Protein AF-0000000072240551 (afdb_homodimer)

Secondary structure (DSSP, 8-state):
----GGGSHHHHHHHHHHHHHHHHHHTTT-HHHHHHHHHHHHHHHHHHHHHHHHTT---HHHHHHHHHHHHHHHHHHHHHHHHH-GGGHHHHHHHHHHHHHHHHHHHHHHHHHT---TT---S-HHHHHHTSHHHHHHHHHHHHHHHHHHHHHHHS-TTSHHHHHHHHHHHHHHHHHHHHHHHHHHHHHHHHHHHHHHHHH-/----GGGSHHHHHHHHHHHHHHHHHHTTT-HHHHHHHHHHHHHHHHHHHHHHHHTT---HHHHHHHHHHHHHHHHHHHHHHHHH-GGGHHHHHHHHHHHHHHHHHHHHHHHHHT---TT---S-HHHHHHTSHHHHHHHHHHHHHHHHHHHHHHHS-TTSHHHHHHHHHHHHHHHHHHHHHHHHHHHHHHHHHHHHHHHHH-

Organism: Galdieria sulphuraria (NCBI:txid130081)

Solvent-accessible surface area (backbone atoms only — not comparable to full-atom values): 20825 Å² total; per-residue (Å²): 128,85,70,60,73,73,69,33,66,33,43,49,40,48,52,50,24,51,53,31,38,52,55,13,62,74,39,56,84,44,55,70,60,21,48,53,30,36,52,52,20,54,51,35,54,59,48,20,54,50,42,13,61,73,68,69,59,70,49,70,64,57,50,51,54,50,53,50,54,52,49,40,53,51,39,46,51,38,38,51,43,26,47,75,38,63,93,47,31,67,58,33,45,49,50,43,39,46,54,51,48,23,54,53,43,33,52,51,22,15,59,60,64,69,38,76,64,67,66,68,51,54,99,42,68,67,52,43,56,44,65,34,62,72,51,37,52,49,46,54,50,33,34,51,46,25,55,50,30,55,55,48,58,72,74,45,55,86,82,39,70,66,40,52,53,43,48,50,55,26,62,66,17,40,60,49,33,54,49,50,53,52,51,37,51,49,42,40,53,52,22,51,51,46,42,48,52,46,55,69,70,97,127,86,69,60,74,72,69,33,67,32,44,49,40,47,52,51,23,52,53,31,37,51,56,14,64,75,38,56,85,43,57,70,61,20,50,54,31,36,51,50,21,55,53,35,54,58,47,22,54,49,42,14,60,73,70,69,61,71,47,71,65,58,49,50,53,49,52,51,53,52,50,40,52,50,38,46,52,37,39,51,42,26,46,74,38,64,92,46,32,69,59,34,46,49,50,42,39,45,55,50,48,24,55,52,42,33,52,50,21,14,60,60,64,70,38,75,65,66,67,68,52,56,97,44,69,65,53,43,57,43,64,35,62,72,51,37,53,49,47,53,50,32,31,50,45,26,55,50,29,56,53,49,55,70,75,45,54,85,84,39,70,65,39,53,52,43,49,50,54,24,62,65,17,41,61,48,33,55,49,50,53,51,48,37,51,49,42,38,53,54,23,50,52,47,41,50,53,46,56,69,71,98

Radius of gyration: 21.46 Å; Cα contacts (8 Å, |Δi|>4): 420; chains: 2; bounding box: 54×59×47 Å

Foldseek 3Di:
DPPPLCPQPLNVLVVQLLVLLVVLLVPVVPLVSNLVSNLVSVVSLVVSVVSCVVVVSDDLVSVVVSLVSLLVSLLSLLVVLCVLDVVCVVVSVLVNCLSVVLVVLLCVLCVLLVNNDSPPPDPDPVSNVCPPVVNVVVLSSLLVLLSSLSSNLSVDDPPDPVNVVSVVSNVVSVVSNVVVSVVSVVSNVRSVVSNVVSVVVD/DPPPLCPQPLNVLVVQLLVLLVVLLVPVVPLVSNLVSNLVSVVSLVVSVVSCVVVVSDDLVSVVVSLVSLLVSLLSLLVVLCVLDVVCVVVSVLVNCLSVVLVVLLCVLCVLLVNNPSQPVDPDPVSVVCPPVVNVVVLSSLLVLLSSLSSNLSVDDPPDPVNVVSVVSNVVSVVSNVVVSVVSVVSNVRSVVSNVVSVVVD

Sequence (404 aa):
MRRNTFLYIPNIIGYLRILLAIGAFWQWEQSNRFFLLYLTSFLLDAADGYAARYFHQSSELGALLDMLTDRCATAALLTLLSHLYKQYVLIFLFCIVLDGFSHWLQMIAGLASGTTSHKQAGRFTLLKIYYWRPVLTLACLLNELCFLCLYLLHFLSSSSDWSKLVHIVFYVSLPICILKQFISLLQVWSSYIIIFDTFTSTMRRNTFLYIPNIIGYLRILLAIGAFWQWEQSNRFFLLYLTSFLLDAADGYAARYFHQSSELGALLDMLTDRCATAALLTLLSHLYKQYVLIFLFCIVLDGFSHWLQMIAGLASGTTSHKQAGRFTLLKIYYWRPVLTLACLLNELCFLCLYLLHFLSSSSDWSKLVHIVFYVSLPICILKQFISLLQVWSSYIIIFDTFTST

InterPro domains:
  IPR000462 CDP-alcohol phosphatidyltransferase [PF01066] (8-142)
  IPR014387 CDP-diacylglycerol-inositol 3-phosphatidyltransferase, eukaryote [PIRSF000848] (3-190)
  IPR043130 CDP-alcohol phosphatidyltransferase, transmembrane domain [G3DSA:1.20.120.1760] (4-196)
  IPR048254 CDP-alcohol phosphatidyltransferase, conserved site [PS00379] (48-70)

Structure (mmCIF, N/CA/C/O backbone):
data_AF-0000000072240551-model_v1
#
loop_
_entity.id
_entity.type
_entity.pdbx_description
1 polymer 'CDP-diacylglycerol--inositol 3-phosphatidyltransferase'
#
loop_
_atom_site.group_PDB
_atom_site.id
_atom_site.type_symbol
_atom_site.label_atom_id
_atom_site.label_alt_id
_atom_site.label_comp_id
_atom_site.label_asym_id
_atom_site.label_entity_id
_atom_site.label_seq_id
_atom_site.pdbx_PDB_ins_code
_atom_site.Cartn_x
_atom_site.Cartn_y
_atom_site.Cartn_z
_atom_site.occupancy
_atom_site.B_iso_or_equiv
_atom_site.auth_seq_id
_atom_site.auth_comp_id
_atom_site.auth_asym_id
_atom_site.auth_atom_id
_atom_site.pdbx_PDB_model_num
ATOM 1 N N . MET A 1 1 ? 23.438 29.516 -8.297 1 32.66 1 MET A N 1
ATOM 2 C CA . MET A 1 1 ? 22.297 28.938 -9 1 32.66 1 MET A CA 1
ATOM 3 C C . MET A 1 1 ? 21.688 27.797 -8.195 1 32.66 1 MET A C 1
ATOM 5 O O . MET A 1 1 ? 22.391 26.844 -7.844 1 32.66 1 MET A O 1
ATOM 9 N N . ARG A 1 2 ? 20.828 28.031 -7.145 1 45.06 2 ARG A N 1
ATOM 10 C CA . ARG A 1 2 ? 20.266 27.125 -6.156 1 45.06 2 ARG A CA 1
ATOM 11 C C . ARG A 1 2 ? 19.891 25.797 -6.793 1 45.06 2 ARG A C 1
ATOM 13 O O . ARG A 1 2 ? 19.125 25.75 -7.758 1 45.06 2 ARG A O 1
ATOM 20 N N . ARG A 1 3 ? 20.688 24.875 -6.98 1 53.38 3 ARG A N 1
ATOM 21 C CA . ARG A 1 3 ? 20.5 23.609 -7.672 1 53.38 3 ARG A CA 1
ATOM 22 C C . ARG A 1 3 ? 19.125 23.016 -7.359 1 53.38 3 ARG A C 1
ATOM 24 O O . ARG A 1 3 ? 18.656 23.094 -6.223 1 53.38 3 ARG A O 1
ATOM 31 N N . ASN A 1 4 ? 18.266 22.766 -8.508 1 66.88 4 ASN A N 1
ATOM 32 C CA . ASN A 1 4 ? 16.922 22.203 -8.453 1 66.88 4 ASN A CA 1
ATOM 33 C C . ASN A 1 4 ? 16.875 20.969 -7.551 1 66.88 4 ASN A C 1
ATOM 35 O O . ASN A 1 4 ? 17.641 20.016 -7.75 1 66.88 4 ASN A O 1
ATOM 39 N N . THR A 1 5 ? 16.484 21.188 -6.309 1 74.31 5 THR A N 1
ATOM 40 C CA . THR A 1 5 ? 16.359 20.125 -5.301 1 74.31 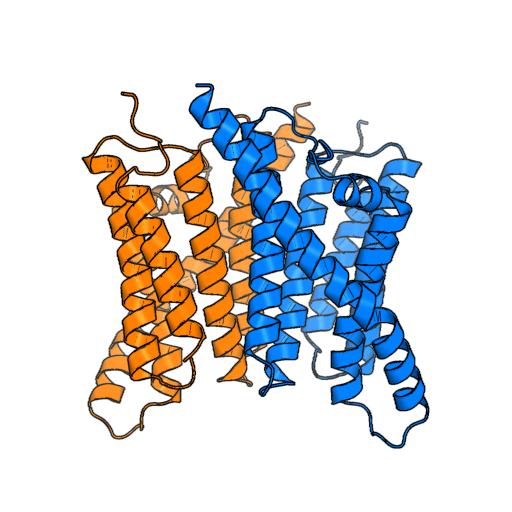5 THR A CA 1
ATOM 41 C C . THR A 1 5 ? 16.062 18.781 -5.957 1 74.31 5 THR A C 1
ATOM 43 O O . THR A 1 5 ? 16.438 17.734 -5.426 1 74.31 5 THR A O 1
ATOM 46 N N . PHE A 1 6 ? 15.656 18.828 -7.211 1 75.75 6 PHE A N 1
ATOM 47 C CA . PHE A 1 6 ? 15.305 17.594 -7.898 1 75.75 6 PHE A CA 1
ATOM 48 C C . PHE A 1 6 ? 16.547 16.906 -8.469 1 75.75 6 PHE A C 1
ATOM 50 O O . PHE A 1 6 ? 16.516 15.719 -8.789 1 75.75 6 PHE A O 1
ATOM 57 N N . LEU A 1 7 ? 17.562 17.672 -8.492 1 79.69 7 LEU A N 1
ATOM 58 C CA . LEU A 1 7 ? 18.781 17.094 -9.055 1 79.69 7 LEU A CA 1
ATOM 59 C C . LEU A 1 7 ? 19.812 16.828 -7.969 1 79.69 7 LEU A C 1
ATOM 61 O O . LEU A 1 7 ? 20.984 16.578 -8.266 1 79.69 7 LEU A O 1
ATOM 65 N N . TYR A 1 8 ? 19.281 16.891 -6.77 1 85.06 8 TYR A N 1
ATOM 66 C CA . TYR A 1 8 ? 20.156 16.484 -5.676 1 85.06 8 TYR A CA 1
ATOM 67 C C . TYR A 1 8 ? 20.562 15.023 -5.816 1 85.06 8 TYR A C 1
ATOM 69 O O . TYR A 1 8 ? 19.828 14.211 -6.383 1 85.06 8 TYR A O 1
ATOM 77 N N . ILE A 1 9 ? 21.734 14.742 -5.348 1 88.75 9 ILE A N 1
ATOM 78 C CA . ILE A 1 9 ? 22.328 13.414 -5.488 1 88.75 9 ILE A CA 1
ATOM 79 C C . ILE A 1 9 ? 21.375 12.359 -4.914 1 88.75 9 ILE A C 1
ATOM 81 O O . ILE A 1 9 ? 21.078 11.359 -5.57 1 88.75 9 ILE A O 1
ATOM 85 N N . PRO A 1 10 ? 20.891 12.547 -3.738 1 89.69 10 PRO A N 1
ATOM 86 C CA . PRO A 1 10 ? 19.969 11.539 -3.209 1 89.69 10 PRO A CA 1
ATOM 87 C C . PRO A 1 10 ? 18.75 11.32 -4.102 1 89.69 10 PRO A C 1
ATOM 89 O O . PRO A 1 10 ? 18.266 10.195 -4.227 1 89.69 10 PRO A O 1
ATOM 92 N N . ASN A 1 11 ? 18.297 12.328 -4.758 1 87.88 11 ASN A N 1
ATOM 93 C CA . ASN A 1 11 ? 17.141 12.203 -5.645 1 87.88 11 ASN A CA 1
ATOM 94 C C . ASN A 1 11 ? 17.5 11.422 -6.91 1 87.88 11 ASN A C 1
ATOM 96 O O . ASN A 1 11 ? 16.688 10.625 -7.395 1 87.88 11 ASN A O 1
ATOM 100 N N . ILE A 1 12 ? 18.609 11.703 -7.406 1 90.31 12 ILE A N 1
ATOM 101 C CA . ILE A 1 12 ? 19.062 10.969 -8.586 1 90.31 12 ILE A CA 1
ATOM 102 C C . ILE A 1 12 ? 19.172 9.477 -8.258 1 90.31 12 ILE A C 1
ATOM 104 O O . ILE A 1 12 ? 18.734 8.633 -9.039 1 90.31 12 ILE A O 1
ATOM 108 N N . ILE A 1 13 ? 19.688 9.188 -7.121 1 92.88 13 ILE A N 1
ATOM 109 C CA . ILE A 1 13 ? 19.766 7.805 -6.672 1 92.88 13 ILE A CA 1
ATOM 110 C C . ILE A 1 13 ? 18.375 7.219 -6.527 1 92.88 13 ILE A C 1
ATOM 112 O O . ILE A 1 13 ? 18.125 6.07 -6.906 1 92.88 13 ILE A O 1
ATOM 116 N N . GLY A 1 14 ? 17.484 8.039 -6.078 1 91.69 14 GLY A N 1
ATOM 117 C CA . GLY A 1 14 ? 16.109 7.617 -5.949 1 91.69 14 GLY A CA 1
ATOM 118 C C . GLY A 1 14 ? 15.453 7.277 -7.277 1 91.69 14 GLY A C 1
ATOM 119 O O . GLY A 1 14 ? 14.75 6.273 -7.391 1 91.69 14 GLY A O 1
ATOM 120 N N . TYR A 1 15 ? 15.75 8.102 -8.289 1 91.75 15 TYR A N 1
ATOM 121 C CA . TYR A 1 15 ? 15.219 7.84 -9.617 1 91.75 15 TYR A CA 1
ATOM 122 C C . TYR A 1 15 ? 15.75 6.523 -10.172 1 91.75 15 TYR A C 1
ATOM 124 O O . TYR A 1 15 ? 15.008 5.738 -10.758 1 91.75 15 TYR A O 1
ATOM 132 N N . LEU A 1 16 ? 16.953 6.336 -9.977 1 94.25 16 LEU A N 1
ATOM 133 C CA . LEU A 1 16 ? 17.578 5.109 -10.445 1 94.25 16 LEU A CA 1
ATOM 134 C C . LEU A 1 16 ? 17 3.891 -9.742 1 94.25 16 LEU A C 1
ATOM 136 O O . LEU A 1 16 ? 16.734 2.865 -10.375 1 94.25 16 LEU A O 1
ATOM 140 N N . ARG A 1 17 ? 16.75 4.066 -8.477 1 95.44 17 ARG A N 1
ATOM 141 C CA . ARG A 1 17 ? 16.172 2.982 -7.691 1 95.44 17 ARG A CA 1
ATOM 142 C C . ARG A 1 17 ? 14.797 2.59 -8.234 1 95.44 17 ARG A C 1
ATOM 144 O O . ARG A 1 17 ? 14.492 1.401 -8.359 1 95.44 17 ARG A O 1
ATOM 151 N N . ILE A 1 18 ? 14.055 3.521 -8.594 1 94.25 18 ILE A N 1
ATOM 152 C CA . ILE A 1 18 ? 12.711 3.275 -9.109 1 94.25 18 ILE A CA 1
ATOM 153 C C . ILE A 1 18 ? 12.797 2.572 -10.461 1 94.25 18 ILE A C 1
ATOM 155 O O . ILE A 1 18 ? 12.078 1.6 -10.711 1 94.25 18 ILE A O 1
ATOM 159 N N . LEU A 1 19 ? 13.672 2.992 -11.328 1 95.94 19 LEU A N 1
ATOM 160 C CA . LEU A 1 19 ? 13.852 2.393 -12.648 1 95.94 19 LEU A CA 1
ATOM 161 C C . LEU A 1 19 ? 14.297 0.939 -12.523 1 95.94 19 LEU A C 1
ATOM 163 O O . LEU A 1 19 ? 13.797 0.07 -13.242 1 95.94 19 LEU A O 1
ATOM 167 N N . LEU A 1 20 ? 15.203 0.706 -11.648 1 97.19 20 LEU A N 1
ATOM 168 C CA . LEU A 1 20 ? 15.695 -0.65 -11.43 1 97.19 20 LEU A CA 1
ATOM 169 C C . LEU A 1 20 ? 14.586 -1.55 -10.891 1 97.19 20 LEU A C 1
ATOM 171 O O . LEU A 1 20 ? 14.461 -2.703 -11.312 1 97.19 20 LEU A O 1
ATOM 175 N N . ALA A 1 21 ? 13.812 -1.022 -9.977 1 96.5 21 ALA A N 1
ATOM 176 C CA . ALA A 1 21 ? 12.703 -1.797 -9.422 1 96.5 21 ALA A CA 1
ATOM 177 C C . ALA A 1 21 ? 11.688 -2.148 -10.5 1 96.5 21 ALA A C 1
ATOM 179 O O . ALA A 1 21 ? 11.234 -3.293 -10.586 1 96.5 21 ALA A O 1
ATOM 180 N N . ILE A 1 22 ? 11.336 -1.185 -11.359 1 95.88 22 ILE A N 1
ATOM 181 C CA . ILE A 1 22 ? 10.406 -1.421 -12.453 1 95.88 22 ILE A CA 1
ATOM 182 C C . ILE A 1 22 ? 10.961 -2.488 -13.391 1 95.88 22 ILE A C 1
ATOM 184 O O . ILE A 1 22 ? 10.25 -3.412 -13.789 1 95.88 22 ILE A O 1
ATOM 188 N N . GLY A 1 23 ? 12.195 -2.354 -13.75 1 96.62 23 GLY A N 1
ATOM 189 C CA . GLY A 1 23 ? 12.852 -3.357 -14.578 1 96.62 23 GLY A CA 1
ATOM 190 C C . GLY A 1 23 ? 12.836 -4.742 -13.953 1 96.62 23 GLY A C 1
ATOM 191 O O . GLY A 1 23 ? 12.656 -5.742 -14.656 1 96.62 23 GLY A O 1
ATOM 192 N N . ALA A 1 24 ? 13.039 -4.766 -12.648 1 97.31 24 ALA A N 1
ATOM 193 C CA . ALA A 1 24 ? 13.023 -6.043 -11.945 1 97.31 24 ALA A CA 1
ATOM 194 C C . ALA A 1 24 ? 11.656 -6.711 -12.039 1 97.31 24 ALA A C 1
ATOM 196 O O . ALA A 1 24 ? 11.547 -7.863 -12.461 1 97.31 24 ALA A O 1
ATOM 197 N N . PHE A 1 25 ? 10.648 -6.023 -11.742 1 96.06 25 PHE A N 1
ATOM 198 C CA . PHE A 1 25 ? 9.312 -6.605 -11.695 1 96.06 25 PHE A CA 1
ATOM 199 C C . PHE A 1 25 ? 8.812 -6.93 -13.102 1 96.06 25 PHE A C 1
ATOM 201 O O . PHE A 1 25 ? 8.031 -7.867 -13.281 1 96.06 25 PHE A O 1
ATOM 208 N N . TRP A 1 26 ? 9.273 -6.16 -14.086 1 94.5 26 TRP A N 1
ATOM 209 C CA . TRP A 1 26 ? 8.914 -6.445 -15.477 1 94.5 26 TRP A CA 1
ATOM 210 C C . TRP A 1 26 ? 9.398 -7.828 -15.891 1 94.5 26 TRP A C 1
ATOM 212 O O . TRP A 1 26 ? 8.758 -8.5 -16.703 1 94.5 26 TRP A O 1
ATOM 222 N N . GLN A 1 27 ? 10.492 -8.266 -15.336 1 95.19 27 GLN A N 1
ATOM 223 C CA . GLN A 1 27 ? 11.047 -9.578 -15.656 1 95.19 27 GLN A CA 1
ATOM 224 C C . GLN A 1 27 ? 11.086 -10.477 -14.43 1 95.19 27 GLN A C 1
ATOM 226 O O . GLN A 1 27 ? 12.102 -11.109 -14.141 1 95.19 27 GLN A O 1
ATOM 231 N N . TRP A 1 28 ? 9.969 -10.5 -13.766 1 93.75 28 TRP A N 1
ATOM 232 C CA . TRP A 1 28 ? 9.93 -11.195 -12.484 1 93.75 28 TRP A CA 1
ATOM 233 C C . TRP A 1 28 ? 10.117 -12.695 -12.672 1 93.75 28 TRP A C 1
ATOM 235 O O . TRP A 1 28 ? 10.508 -13.398 -11.734 1 93.75 28 TRP A O 1
ATOM 245 N N . GLU A 1 29 ? 9.93 -13.234 -13.875 1 93.44 29 GLU A N 1
ATOM 246 C CA . GLU A 1 29 ? 10.047 -14.664 -14.117 1 93.44 29 GLU A CA 1
ATOM 247 C C . GLU A 1 29 ? 11.508 -15.078 -14.273 1 93.44 29 GLU A C 1
ATOM 249 O O . GLU A 1 29 ? 11.844 -16.266 -14.172 1 93.44 29 GLU A O 1
ATOM 254 N N . GLN A 1 30 ? 12.352 -14.117 -14.648 1 95.94 30 GLN A N 1
ATOM 255 C CA . GLN A 1 30 ? 13.789 -14.367 -14.695 1 95.94 30 GLN A CA 1
ATOM 256 C C . GLN A 1 30 ? 14.43 -14.141 -13.328 1 95.94 30 GLN A C 1
ATOM 258 O O . GLN A 1 30 ? 14.852 -13.023 -13.008 1 95.94 30 GLN A O 1
ATOM 263 N N . SER A 1 31 ? 14.555 -15.219 -12.609 1 94.69 31 SER A N 1
ATOM 264 C CA . SER A 1 31 ? 14.852 -15.156 -11.18 1 94.69 31 SER A CA 1
ATOM 265 C C . SER A 1 31 ? 16.188 -14.453 -10.93 1 94.69 31 SER A C 1
ATOM 267 O O . SER A 1 31 ? 16.266 -13.578 -10.062 1 94.69 31 SER A O 1
ATOM 269 N N . ASN A 1 32 ? 17.297 -14.773 -11.695 1 94.38 32 ASN A N 1
ATOM 270 C CA . ASN A 1 32 ? 18.625 -14.188 -11.461 1 94.38 32 ASN A CA 1
ATOM 271 C C . ASN A 1 32 ? 18.625 -12.688 -11.766 1 94.38 32 ASN A C 1
ATOM 273 O O . ASN A 1 32 ? 19.141 -11.898 -10.977 1 94.38 32 ASN A O 1
ATOM 277 N N . ARG A 1 33 ? 18.016 -12.383 -12.859 1 96.62 33 ARG A N 1
ATOM 278 C CA . ARG A 1 33 ? 17.969 -10.977 -13.234 1 96.62 33 ARG A CA 1
ATOM 279 C C . ARG A 1 33 ? 17.109 -10.18 -12.25 1 96.62 33 ARG A C 1
ATOM 281 O O . ARG A 1 33 ? 17.469 -9.062 -11.875 1 96.62 33 ARG A O 1
ATOM 288 N N . PHE A 1 34 ? 15.961 -10.742 -11.891 1 97.75 34 PHE A N 1
ATOM 289 C CA . PHE A 1 34 ? 15.094 -10.094 -10.914 1 97.75 34 PHE A CA 1
ATOM 290 C C . PHE A 1 34 ? 15.844 -9.852 -9.602 1 97.75 34 PHE A C 1
ATOM 292 O O . PHE A 1 34 ? 15.805 -8.75 -9.055 1 97.75 34 PHE A O 1
ATOM 299 N N . PHE A 1 35 ? 16.516 -10.914 -9.18 1 97 35 PHE A N 1
ATOM 300 C CA . PHE A 1 35 ? 17.25 -10.844 -7.918 1 97 35 PHE A CA 1
ATOM 301 C C . PHE A 1 35 ? 18.281 -9.719 -7.953 1 97 35 PHE A C 1
ATOM 303 O O . PHE A 1 35 ? 18.344 -8.898 -7.039 1 97 35 PHE A O 1
ATOM 310 N N . LEU A 1 36 ? 19.047 -9.648 -8.938 1 96.88 36 LEU A N 1
ATOM 311 C CA . LEU A 1 36 ? 20.125 -8.672 -9.055 1 96.88 36 LEU A CA 1
ATOM 312 C C . LEU A 1 36 ? 19.578 -7.254 -9.148 1 96.88 36 LEU A C 1
ATOM 314 O O . LEU A 1 36 ? 20.047 -6.352 -8.461 1 96.88 36 LEU A O 1
ATOM 318 N N . LEU A 1 37 ? 18.594 -7.086 -9.977 1 97.94 37 LEU A N 1
ATOM 319 C CA . LEU A 1 37 ? 18.016 -5.762 -10.172 1 97.94 37 LEU A CA 1
ATOM 320 C C . LEU A 1 37 ? 17.312 -5.277 -8.898 1 97.94 37 LEU A C 1
ATOM 322 O O . LEU A 1 37 ? 17.5 -4.133 -8.484 1 97.94 37 LEU A O 1
ATOM 326 N N . TYR A 1 38 ? 16.562 -6.113 -8.297 1 98.06 38 TYR A N 1
ATOM 327 C CA . TYR A 1 38 ? 15.805 -5.727 -7.109 1 98.06 38 TYR A CA 1
ATOM 328 C C . TYR A 1 38 ? 16.734 -5.461 -5.934 1 98.06 38 TYR A C 1
ATOM 330 O O . TYR A 1 38 ? 16.562 -4.484 -5.203 1 98.06 38 TYR A O 1
ATOM 338 N N . LEU A 1 39 ? 17.703 -6.363 -5.73 1 96.69 39 LEU A N 1
ATOM 339 C CA . LEU A 1 39 ? 18.656 -6.172 -4.641 1 96.69 39 LEU A CA 1
ATOM 340 C C . LEU A 1 39 ? 19.422 -4.863 -4.805 1 96.69 39 LEU A C 1
ATOM 342 O O . LEU A 1 39 ? 19.609 -4.125 -3.836 1 96.69 39 LEU A O 1
ATOM 346 N N . THR A 1 40 ? 19.875 -4.629 -6.039 1 97.19 40 THR A N 1
ATOM 347 C CA . THR A 1 40 ? 20.578 -3.379 -6.301 1 97.19 40 THR A CA 1
ATOM 348 C C . THR A 1 40 ? 19.672 -2.18 -6.008 1 97.19 40 THR A C 1
ATOM 350 O O . THR A 1 40 ? 20.109 -1.207 -5.391 1 97.19 40 THR A O 1
ATOM 353 N N . SER A 1 41 ? 18.469 -2.264 -6.469 1 97.06 41 SER A N 1
ATOM 354 C CA . SER A 1 41 ? 17.516 -1.201 -6.195 1 97.06 41 SER A CA 1
ATOM 355 C C . SER A 1 41 ? 17.344 -0.98 -4.695 1 97.06 41 SER A C 1
ATOM 357 O O . SER A 1 41 ? 17.328 0.161 -4.23 1 97.06 41 SER A O 1
ATOM 359 N N . PHE A 1 42 ? 17.281 -2.031 -3.98 1 95.31 42 PHE A N 1
ATOM 360 C CA . PHE A 1 42 ? 17.062 -1.951 -2.541 1 95.31 42 PHE A CA 1
ATOM 361 C C . PHE A 1 42 ? 18.281 -1.362 -1.844 1 95.31 42 PHE A C 1
ATOM 363 O O . PHE A 1 42 ? 18.141 -0.573 -0.907 1 95.31 42 PHE A O 1
ATOM 370 N N . LEU A 1 43 ? 19.453 -1.732 -2.264 1 94.31 43 LEU A N 1
ATOM 371 C CA . LEU A 1 43 ? 20.688 -1.234 -1.666 1 94.31 43 LEU A CA 1
ATOM 372 C C . LEU A 1 43 ? 20.875 0.25 -1.963 1 94.31 43 LEU A C 1
ATOM 374 O O . LEU A 1 43 ? 21.453 0.979 -1.158 1 94.31 43 LEU A O 1
ATOM 378 N N . LEU A 1 44 ? 20.375 0.635 -3.061 1 94.12 44 LEU A N 1
ATOM 379 C CA . LEU A 1 44 ? 20.469 2.047 -3.422 1 94.12 44 LEU A CA 1
ATOM 380 C C . LEU A 1 44 ? 19.625 2.9 -2.477 1 94.12 44 LEU A C 1
ATOM 382 O O . LEU A 1 44 ? 19.859 4.105 -2.348 1 94.12 44 LEU A O 1
ATOM 386 N N . ASP A 1 45 ? 18.609 2.305 -1.912 1 92.19 45 ASP A N 1
ATOM 387 C CA . ASP A 1 45 ? 17.828 2.998 -0.898 1 92.19 45 ASP A CA 1
ATOM 388 C C . ASP A 1 45 ? 18.703 3.434 0.275 1 92.19 45 ASP A C 1
ATOM 390 O O . ASP A 1 45 ? 18.609 4.574 0.736 1 92.19 45 ASP A O 1
ATOM 394 N N . ALA A 1 46 ? 19.531 2.551 0.771 1 89.25 46 ALA A N 1
ATOM 395 C CA . ALA A 1 46 ? 20.469 2.877 1.853 1 89.25 46 ALA A CA 1
ATOM 396 C C . ALA A 1 46 ? 21.484 3.916 1.404 1 89.25 46 ALA A C 1
ATOM 398 O O . ALA A 1 46 ? 21.844 4.816 2.17 1 89.25 46 ALA A O 1
ATOM 399 N N . ALA A 1 47 ? 21.828 3.814 0.209 1 91.25 47 ALA A N 1
ATOM 400 C CA . ALA A 1 47 ? 22.828 4.719 -0.34 1 91.25 47 ALA A CA 1
ATOM 401 C C . ALA A 1 47 ? 22.297 6.141 -0.442 1 91.25 47 ALA A C 1
ATOM 403 O O . ALA A 1 47 ? 23.016 7.105 -0.197 1 91.25 47 ALA A O 1
ATOM 404 N N . ASP A 1 48 ? 21.078 6.227 -0.859 1 91.56 48 ASP A N 1
ATOM 405 C CA . ASP A 1 48 ? 20.531 7.574 -1.021 1 91.56 48 ASP A CA 1
ATOM 406 C C . ASP A 1 48 ? 20.375 8.266 0.331 1 91.56 48 ASP A C 1
ATOM 408 O O . ASP A 1 48 ? 20.547 9.484 0.438 1 91.56 48 ASP A O 1
ATOM 412 N N . GLY A 1 49 ? 20.016 7.508 1.368 1 87.94 49 GLY A N 1
ATOM 413 C CA . GLY A 1 49 ? 20 8.078 2.707 1 87.94 49 GLY A CA 1
ATOM 414 C C . GLY A 1 49 ? 21.359 8.539 3.176 1 87.94 49 GLY A C 1
ATOM 415 O O . GLY A 1 49 ? 21.484 9.617 3.766 1 87.94 49 GLY A O 1
ATOM 416 N N . TYR A 1 50 ? 22.281 7.719 2.898 1 90.19 50 TYR A N 1
ATOM 417 C CA . TYR A 1 50 ? 23.656 8.07 3.262 1 90.19 50 TYR A CA 1
ATOM 418 C C . TYR A 1 50 ? 24.109 9.312 2.514 1 90.19 50 TYR A C 1
ATOM 420 O O . TYR A 1 50 ? 24.719 10.211 3.104 1 90.19 50 TYR A O 1
ATOM 428 N N . ALA A 1 51 ? 23.812 9.359 1.271 1 91.12 51 ALA A N 1
ATOM 429 C CA . ALA A 1 51 ? 24.188 10.5 0.443 1 91.12 51 ALA A CA 1
ATOM 430 C C . ALA A 1 51 ? 23.5 11.773 0.916 1 91.12 51 ALA A C 1
ATOM 432 O O . ALA A 1 51 ? 24.094 12.852 0.924 1 91.12 51 ALA A O 1
ATOM 433 N N . ALA A 1 52 ? 22.234 11.68 1.305 1 89.75 52 ALA A N 1
ATOM 434 C CA . ALA A 1 52 ? 21.5 12.844 1.79 1 89.75 52 ALA A CA 1
ATOM 435 C C . ALA A 1 52 ? 22.172 13.453 3.01 1 89.75 52 ALA A C 1
ATOM 437 O O . ALA A 1 52 ? 22.297 14.68 3.115 1 89.75 52 ALA A O 1
ATOM 438 N N . ARG A 1 53 ? 22.656 12.586 3.846 1 89.5 53 ARG A N 1
ATOM 439 C CA . ARG A 1 53 ? 23.312 13.055 5.059 1 89.5 53 ARG A CA 1
ATOM 440 C C . ARG A 1 53 ? 24.734 13.539 4.762 1 89.5 53 ARG A C 1
ATOM 442 O O . ARG A 1 53 ? 25.156 14.578 5.277 1 89.5 53 ARG A O 1
ATOM 449 N N . TYR A 1 54 ? 25.375 12.844 3.932 1 92.12 54 TYR A N 1
ATOM 450 C CA . TYR A 1 54 ? 26.766 13.172 3.594 1 92.12 54 TYR A CA 1
ATOM 451 C C . TYR A 1 54 ? 26.844 14.516 2.879 1 92.12 54 TYR A C 1
ATOM 453 O O . TYR A 1 54 ? 27.734 15.328 3.17 1 92.12 54 TYR A O 1
ATOM 461 N N . PHE A 1 55 ? 25.953 14.828 1.988 1 92.5 55 PHE A N 1
ATOM 462 C CA . PHE A 1 55 ? 25.969 16.047 1.201 1 92.5 55 PHE A CA 1
ATOM 463 C C . PHE A 1 55 ? 25.094 17.125 1.833 1 92.5 55 PHE A C 1
ATOM 465 O O . PHE A 1 55 ? 24.828 18.156 1.228 1 92.5 55 PHE A O 1
ATOM 472 N N . HIS A 1 56 ? 24.516 16.859 2.986 1 90.94 56 HIS A N 1
ATOM 473 C CA . HIS A 1 56 ? 23.656 17.797 3.707 1 90.94 56 HIS A CA 1
ATOM 474 C C . HIS A 1 56 ? 22.453 18.188 2.861 1 90.94 56 HIS A C 1
ATOM 476 O O . HIS A 1 56 ? 22.109 19.375 2.768 1 90.94 56 HIS A O 1
ATOM 482 N N . GLN A 1 57 ? 22 17.297 2.207 1 88.12 57 GLN A N 1
ATOM 483 C CA . GLN A 1 57 ? 20.828 17.484 1.349 1 88.12 57 GLN A CA 1
ATOM 484 C C . GLN A 1 57 ? 19.625 16.734 1.885 1 88.12 57 GLN A C 1
ATOM 486 O O . GLN A 1 57 ? 18.859 16.141 1.114 1 88.12 57 GLN A O 1
ATOM 491 N N . SER A 1 58 ? 19.531 16.719 3.223 1 85.06 58 SER A N 1
ATOM 492 C CA . SER A 1 58 ? 18.406 16.031 3.834 1 85.06 58 SER A CA 1
ATOM 493 C C . SER A 1 58 ? 17.156 16.906 3.84 1 85.06 58 SER A C 1
ATOM 495 O O . SER A 1 58 ? 17.25 18.125 4.055 1 85.06 58 SER A O 1
ATOM 497 N N . SER A 1 59 ? 16.047 16.328 3.381 1 82.25 59 SER A N 1
ATOM 498 C CA . SER A 1 59 ? 14.758 17.016 3.441 1 82.25 59 SER A CA 1
ATOM 499 C C . SER A 1 59 ? 13.664 16.078 3.945 1 82.25 59 SER A C 1
ATOM 501 O O . SER A 1 59 ? 13.742 14.859 3.762 1 82.25 59 SER A O 1
ATOM 503 N N . GLU A 1 60 ? 12.727 16.625 4.609 1 80.81 60 GLU A N 1
ATOM 504 C CA . GLU A 1 60 ? 11.602 15.844 5.105 1 80.81 60 GLU A CA 1
ATOM 505 C C . GLU A 1 60 ? 10.797 15.242 3.953 1 80.81 60 GLU A C 1
ATOM 507 O O . GLU A 1 60 ? 10.367 14.094 4.023 1 80.81 60 GLU A O 1
ATOM 512 N N . LEU A 1 61 ? 10.625 15.984 2.998 1 79.81 61 LEU A N 1
ATOM 513 C CA . LEU A 1 61 ? 9.859 15.516 1.852 1 79.81 61 LEU A CA 1
ATOM 514 C C . LEU A 1 61 ? 10.57 14.367 1.15 1 79.81 61 LEU A C 1
ATOM 516 O O . LEU A 1 61 ? 9.938 13.398 0.739 1 79.81 61 LEU A O 1
ATOM 520 N N . GLY A 1 62 ? 11.82 14.57 0.996 1 83.19 62 GLY A N 1
ATOM 521 C CA . GLY A 1 62 ? 12.594 13.477 0.433 1 83.19 62 GLY A CA 1
ATOM 522 C C . GLY A 1 62 ? 12.477 12.195 1.231 1 83.19 62 GLY A C 1
ATOM 523 O O . GLY A 1 62 ? 12.383 11.109 0.659 1 83.19 62 GLY A O 1
ATOM 524 N N . ALA A 1 63 ? 12.422 12.328 2.471 1 85.62 63 ALA A N 1
ATOM 525 C CA . ALA A 1 63 ? 12.297 11.172 3.357 1 85.62 63 ALA A CA 1
ATOM 526 C C . ALA A 1 63 ? 10.938 10.5 3.193 1 85.62 63 ALA A C 1
ATOM 528 O O . ALA A 1 63 ? 10.836 9.273 3.193 1 85.62 63 ALA A O 1
ATOM 529 N N . LEU A 1 64 ? 9.992 11.305 3.053 1 86.88 64 LEU A N 1
ATOM 530 C CA . LEU A 1 64 ? 8.641 10.781 2.881 1 86.88 64 LEU A CA 1
ATOM 531 C C . LEU A 1 64 ? 8.508 10.047 1.55 1 86.88 64 LEU A C 1
ATOM 533 O O . LEU A 1 64 ? 7.906 8.977 1.484 1 86.88 64 LEU A O 1
ATOM 537 N N . LEU A 1 65 ? 9.055 10.625 0.533 1 87 65 LEU A N 1
ATOM 538 C CA . LEU A 1 65 ? 9 9.984 -0.779 1 87 65 LEU A CA 1
ATOM 539 C C . LEU A 1 65 ? 9.766 8.664 -0.774 1 87 65 LEU A C 1
ATOM 541 O O . LEU A 1 65 ? 9.344 7.699 -1.408 1 87 65 LEU A O 1
ATOM 545 N N . ASP A 1 66 ? 10.844 8.734 -0.087 1 89.69 66 ASP A N 1
ATOM 546 C CA . ASP A 1 66 ? 11.633 7.52 0.073 1 89.69 66 ASP A CA 1
ATOM 547 C C . ASP A 1 66 ? 10.836 6.438 0.793 1 89.69 66 ASP A C 1
ATOM 549 O O . ASP A 1 66 ? 10.812 5.281 0.364 1 89.69 66 ASP A O 1
ATOM 553 N N . MET A 1 67 ? 10.195 6.793 1.809 1 90.75 67 MET A N 1
ATOM 554 C CA . MET A 1 67 ? 9.375 5.875 2.592 1 90.75 67 MET A CA 1
ATOM 555 C C . MET A 1 67 ? 8.266 5.27 1.738 1 90.75 67 MET A C 1
ATOM 557 O O . MET A 1 67 ? 8.016 4.066 1.797 1 90.75 67 MET A O 1
ATOM 561 N N . LEU A 1 68 ? 7.668 6.066 0.962 1 91.38 68 LEU A N 1
ATOM 562 C CA . LEU A 1 68 ? 6.586 5.633 0.083 1 91.38 68 LEU A CA 1
ATOM 563 C C . LEU A 1 68 ? 7.094 4.637 -0.953 1 91.38 68 LEU A C 1
ATOM 565 O O . LEU A 1 68 ? 6.484 3.584 -1.158 1 91.38 68 LEU A O 1
ATOM 569 N N . THR A 1 69 ? 8.164 4.922 -1.58 1 92.12 69 THR A N 1
ATOM 570 C CA . THR A 1 69 ? 8.734 4.059 -2.609 1 92.12 69 THR A CA 1
ATOM 571 C C . THR A 1 69 ? 9.102 2.697 -2.031 1 92.12 69 THR A C 1
ATOM 573 O O . THR A 1 69 ? 8.875 1.665 -2.664 1 92.12 69 THR A O 1
ATOM 576 N N . ASP A 1 70 ? 9.625 2.736 -0.829 1 93.69 70 ASP A N 1
ATOM 577 C CA . ASP A 1 70 ? 9.992 1.493 -0.156 1 93.69 70 ASP A CA 1
ATOM 578 C C . ASP A 1 70 ? 8.773 0.607 0.066 1 93.69 70 ASP A C 1
ATOM 580 O O . ASP A 1 70 ? 8.82 -0.601 -0.177 1 93.69 70 ASP A O 1
ATOM 584 N N . ARG A 1 71 ? 7.699 1.221 0.492 1 94.12 71 ARG A N 1
ATOM 585 C CA . ARG A 1 71 ? 6.48 0.468 0.771 1 94.12 71 ARG A CA 1
ATOM 586 C C . ARG A 1 71 ? 5.891 -0.115 -0.51 1 94.12 71 ARG A C 1
ATOM 588 O O . ARG A 1 71 ? 5.379 -1.235 -0.51 1 94.12 71 ARG A O 1
ATOM 595 N N . CYS A 1 72 ? 5.949 0.574 -1.576 1 94.44 72 CYS A N 1
ATOM 596 C CA . CYS A 1 72 ? 5.441 0.09 -2.854 1 94.44 72 CYS A CA 1
ATOM 597 C C . CYS A 1 72 ? 6.254 -1.098 -3.352 1 94.44 72 CYS A C 1
ATOM 599 O O . CYS A 1 72 ? 5.691 -2.1 -3.799 1 94.44 72 CYS A O 1
ATOM 601 N N . ALA A 1 73 ? 7.559 -0.996 -3.275 1 95.81 73 ALA A N 1
ATOM 602 C CA . ALA A 1 73 ? 8.43 -2.076 -3.734 1 95.81 73 ALA A CA 1
ATOM 603 C C . ALA A 1 73 ? 8.211 -3.344 -2.914 1 95.81 73 ALA A C 1
ATOM 605 O O . ALA A 1 73 ? 8.094 -4.438 -3.469 1 95.81 73 ALA A O 1
ATOM 606 N N . THR A 1 74 ? 8.156 -3.17 -1.623 1 96.81 74 THR A N 1
ATOM 607 C CA . THR A 1 74 ? 7.949 -4.316 -0.747 1 96.81 74 THR A CA 1
ATOM 608 C C . THR A 1 74 ? 6.578 -4.941 -0.993 1 96.81 74 THR A C 1
ATOM 610 O O . THR A 1 74 ? 6.445 -6.168 -1.045 1 96.81 74 THR A O 1
ATOM 613 N N . ALA A 1 75 ? 5.578 -4.121 -1.141 1 97.12 75 ALA A N 1
ATOM 614 C CA . ALA A 1 75 ? 4.242 -4.641 -1.426 1 97.12 75 ALA A CA 1
ATOM 615 C C . ALA A 1 75 ? 4.234 -5.453 -2.719 1 97.12 75 ALA A C 1
ATOM 617 O O . ALA A 1 75 ? 3.615 -6.516 -2.785 1 97.12 75 ALA A O 1
ATOM 618 N N . ALA A 1 76 ? 4.891 -4.945 -3.697 1 96.56 76 ALA A N 1
ATOM 619 C CA . ALA A 1 76 ? 4.965 -5.656 -4.973 1 96.56 76 ALA A CA 1
ATOM 620 C C . ALA A 1 76 ? 5.68 -6.992 -4.812 1 96.56 76 ALA A C 1
ATOM 622 O O . ALA A 1 76 ? 5.238 -8.008 -5.355 1 96.56 76 ALA A O 1
ATOM 623 N N . LEU A 1 77 ? 6.773 -6.965 -4.098 1 97.19 77 LEU A N 1
ATOM 624 C CA . LEU A 1 77 ? 7.504 -8.203 -3.871 1 97.19 77 LEU A CA 1
ATOM 625 C C . LEU A 1 77 ? 6.645 -9.219 -3.117 1 97.19 77 LEU A C 1
ATOM 627 O O . LEU A 1 77 ? 6.578 -10.383 -3.496 1 97.19 77 LEU A O 1
ATOM 631 N N . LEU A 1 78 ? 5.98 -8.773 -2.105 1 97.12 78 LEU A N 1
ATOM 632 C CA . LEU A 1 78 ? 5.129 -9.648 -1.307 1 97.12 78 LEU A CA 1
ATOM 633 C C . LEU A 1 78 ? 3.959 -10.172 -2.135 1 97.12 78 LEU A C 1
ATOM 635 O O . LEU A 1 78 ? 3.514 -11.312 -1.94 1 97.12 78 LEU A O 1
ATOM 639 N N . THR A 1 79 ? 3.469 -9.352 -3.004 1 96.19 79 THR A N 1
ATOM 640 C CA . THR A 1 79 ? 2.418 -9.805 -3.91 1 96.19 79 THR A CA 1
ATOM 641 C C . THR A 1 79 ? 2.92 -10.938 -4.797 1 96.19 79 THR A C 1
ATOM 643 O O . THR A 1 79 ? 2.232 -11.945 -4.973 1 96.19 79 THR A O 1
ATOM 646 N N . LEU A 1 80 ? 4.098 -10.781 -5.316 1 94.88 80 LEU A N 1
ATOM 647 C CA . LEU A 1 80 ? 4.68 -11.836 -6.137 1 94.88 80 LEU A CA 1
ATOM 648 C C . LEU A 1 80 ? 4.848 -13.117 -5.328 1 94.88 80 LEU A C 1
ATOM 650 O O . LEU A 1 80 ? 4.562 -14.211 -5.824 1 94.88 80 LEU A O 1
ATOM 654 N N . LEU A 1 81 ? 5.309 -12.93 -4.109 1 94.44 81 LEU A N 1
ATOM 655 C CA . LEU A 1 81 ? 5.504 -14.094 -3.254 1 94.44 81 LEU A CA 1
ATOM 656 C C . LEU A 1 81 ? 4.18 -14.805 -2.99 1 94.44 81 LEU A C 1
ATOM 658 O O . LEU A 1 81 ? 4.129 -16.031 -2.924 1 94.44 81 LEU A O 1
ATOM 662 N N . SER A 1 82 ? 3.162 -14.031 -2.816 1 92.88 82 SER A N 1
ATOM 663 C CA . SER A 1 82 ? 1.847 -14.633 -2.613 1 92.88 82 SER A CA 1
ATOM 664 C C . SER A 1 82 ? 1.43 -15.469 -3.816 1 92.88 82 SER A C 1
ATOM 666 O O . SER A 1 82 ? 0.73 -16.469 -3.668 1 92.88 82 SER A O 1
ATOM 668 N N . HIS A 1 83 ? 1.896 -15.039 -4.926 1 89 83 HIS A N 1
ATOM 669 C CA . HIS A 1 83 ? 1.64 -15.781 -6.152 1 89 83 HIS A CA 1
ATOM 670 C C . HIS A 1 83 ? 2.451 -17.062 -6.199 1 89 83 HIS A C 1
ATOM 672 O O . HIS A 1 83 ? 1.948 -18.109 -6.629 1 89 83 HIS A O 1
ATOM 678 N N . LEU A 1 84 ? 3.627 -17.062 -5.805 1 89.19 84 LEU A N 1
ATOM 679 C CA . LEU A 1 84 ? 4.551 -18.188 -5.895 1 89.19 84 LEU A CA 1
ATOM 680 C C . LEU A 1 84 ? 4.266 -19.219 -4.805 1 89.19 84 LEU A C 1
ATOM 682 O O . LEU A 1 84 ? 4.445 -20.422 -5.012 1 89.19 84 LEU A O 1
ATOM 686 N N . TYR A 1 85 ? 3.85 -18.688 -3.629 1 91.06 85 TYR A N 1
ATOM 687 C CA . TYR A 1 85 ? 3.533 -19.547 -2.494 1 91.06 85 TYR A CA 1
ATOM 688 C C . TYR A 1 85 ? 2.062 -19.422 -2.111 1 91.06 85 TYR A C 1
ATOM 690 O O . TYR A 1 85 ? 1.726 -18.781 -1.114 1 91.06 85 TYR A O 1
ATOM 698 N N . LYS A 1 86 ? 1.275 -20.266 -2.734 1 84.62 86 LYS A N 1
ATOM 699 C CA . LYS A 1 86 ? -0.174 -20.156 -2.6 1 84.62 86 LY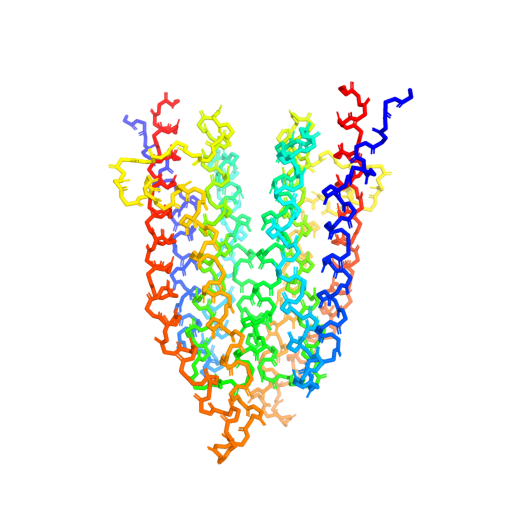S A CA 1
ATOM 700 C C . LYS A 1 86 ? -0.629 -20.562 -1.201 1 84.62 86 LYS A C 1
ATOM 702 O O . LYS A 1 86 ? -1.58 -19.984 -0.662 1 84.62 86 LYS A O 1
ATOM 707 N N . GLN A 1 87 ? 0.035 -21.438 -0.601 1 89.75 87 GLN A N 1
ATOM 708 C CA . GLN A 1 87 ? -0.355 -21.969 0.706 1 89.75 87 GLN A CA 1
ATOM 709 C C . GLN A 1 87 ? -0.174 -20.906 1.793 1 89.75 87 GLN A C 1
ATOM 711 O O . GLN A 1 87 ? -0.794 -20.984 2.855 1 89.75 87 GLN A O 1
ATOM 716 N N . TYR A 1 88 ? 0.648 -19.875 1.478 1 92.5 88 TYR A N 1
ATOM 717 C CA . TYR A 1 88 ? 0.951 -18.891 2.504 1 92.5 88 TYR A CA 1
ATOM 718 C C . TYR A 1 88 ? 0.39 -17.531 2.127 1 92.5 88 TYR A C 1
ATOM 720 O O . TYR A 1 88 ? 0.92 -16.484 2.545 1 92.5 88 TYR A O 1
ATOM 728 N N . VAL A 1 89 ? -0.643 -17.531 1.368 1 91.75 89 VAL A N 1
ATOM 729 C CA . VAL A 1 89 ? -1.205 -16.297 0.835 1 91.75 89 VAL A CA 1
ATOM 730 C C . VAL A 1 89 ? -1.629 -15.383 1.984 1 91.75 89 VAL A C 1
ATOM 732 O O . VAL A 1 89 ? -1.382 -14.172 1.949 1 91.75 89 VAL A O 1
ATOM 735 N N . LEU A 1 90 ? -2.195 -15.891 3.039 1 93.06 90 LEU A N 1
ATOM 736 C CA . LEU A 1 90 ? -2.711 -15.094 4.145 1 93.06 90 LEU A CA 1
ATOM 737 C C . LEU A 1 90 ? -1.573 -14.414 4.898 1 93.06 90 LEU A C 1
ATOM 739 O O . LEU A 1 90 ? -1.729 -13.289 5.383 1 93.06 90 LEU A O 1
ATOM 743 N N . ILE A 1 91 ? -0.441 -15.062 4.988 1 95.06 91 ILE A N 1
ATOM 744 C CA . ILE A 1 91 ? 0.712 -14.477 5.664 1 95.06 91 ILE A CA 1
ATOM 745 C C . ILE A 1 91 ? 1.232 -13.289 4.867 1 95.06 91 ILE A C 1
ATOM 747 O O . ILE A 1 91 ? 1.533 -12.234 5.438 1 95.06 91 ILE A O 1
ATOM 751 N N . PHE A 1 92 ? 1.334 -13.438 3.578 1 95.69 92 PHE A N 1
ATOM 752 C CA . PHE A 1 92 ? 1.83 -12.367 2.725 1 95.69 92 PHE A CA 1
ATOM 753 C C . PHE A 1 92 ? 0.848 -11.203 2.695 1 95.69 92 PHE A C 1
ATOM 755 O O . PHE A 1 92 ? 1.256 -10.039 2.705 1 95.69 92 PHE A O 1
ATOM 762 N N . LEU A 1 93 ? -0.457 -11.555 2.682 1 95.12 93 LEU A N 1
ATOM 763 C CA . LEU A 1 93 ? -1.472 -10.516 2.764 1 95.12 93 LEU A CA 1
ATOM 764 C C . LEU A 1 93 ? -1.345 -9.734 4.07 1 95.12 93 LEU A C 1
ATOM 766 O O . LEU A 1 93 ? -1.409 -8.5 4.07 1 95.12 93 LEU A O 1
ATOM 770 N N . PHE A 1 94 ? -1.151 -10.445 5.086 1 96.25 94 PHE A N 1
ATOM 771 C CA . PHE A 1 94 ? -0.967 -9.82 6.395 1 96.25 94 PHE A CA 1
ATOM 772 C C . PHE A 1 94 ? 0.242 -8.898 6.387 1 96.25 94 PHE A C 1
ATOM 774 O O . PHE A 1 94 ? 0.168 -7.766 6.879 1 96.25 94 PHE A O 1
ATOM 781 N N . CYS A 1 95 ? 1.302 -9.336 5.824 1 97.38 95 CYS A N 1
ATOM 782 C CA . CYS A 1 95 ? 2.529 -8.555 5.777 1 97.38 95 CYS A CA 1
ATOM 783 C C . CYS A 1 95 ? 2.342 -7.293 4.938 1 97.38 95 CYS A C 1
ATOM 785 O O . CYS A 1 95 ? 2.82 -6.219 5.309 1 97.38 95 CYS A O 1
ATOM 787 N N . ILE A 1 96 ? 1.675 -7.406 3.812 1 96.81 96 ILE A N 1
ATOM 788 C CA . ILE A 1 96 ? 1.434 -6.273 2.926 1 96.81 96 ILE A CA 1
ATOM 789 C C . ILE A 1 96 ? 0.618 -5.211 3.658 1 96.81 96 ILE A C 1
ATOM 791 O O . ILE A 1 96 ? 1.007 -4.039 3.701 1 96.81 96 ILE A O 1
ATOM 795 N N . VAL A 1 97 ? -0.439 -5.617 4.285 1 96 97 VAL A N 1
ATOM 796 C CA . VAL A 1 97 ? -1.357 -4.699 4.953 1 96 97 VAL A CA 1
ATOM 797 C C . VAL A 1 97 ? -0.676 -4.078 6.172 1 96 97 VAL A C 1
ATOM 799 O O . VAL A 1 97 ? -0.751 -2.865 6.379 1 96 97 VAL A O 1
ATOM 802 N N . LEU A 1 98 ? -0.018 -4.891 6.91 1 96.75 98 LEU A N 1
ATOM 803 C CA . LEU A 1 98 ? 0.629 -4.406 8.125 1 96.75 98 LEU A CA 1
ATOM 804 C C . LEU A 1 98 ? 1.711 -3.383 7.793 1 96.75 98 LEU A C 1
ATOM 806 O O . LEU A 1 98 ? 1.818 -2.35 8.461 1 96.75 98 LEU A O 1
ATOM 810 N N . ASP A 1 99 ? 2.506 -3.654 6.816 1 96.5 99 ASP A N 1
ATOM 811 C CA . ASP A 1 99 ? 3.588 -2.758 6.426 1 96.5 99 ASP A CA 1
ATOM 812 C C . ASP A 1 99 ? 3.045 -1.401 5.98 1 96.5 99 ASP A C 1
ATOM 814 O O . ASP A 1 99 ? 3.488 -0.359 6.469 1 96.5 99 ASP A O 1
ATOM 818 N N . GLY A 1 100 ? 2.113 -1.439 5.105 1 94.19 100 GLY A N 1
ATOM 819 C CA . GLY A 1 100 ? 1.513 -0.197 4.648 1 94.19 100 GLY A CA 1
ATOM 820 C C . GLY A 1 100 ? 0.775 0.549 5.742 1 94.19 100 GLY A C 1
ATOM 821 O O . GLY A 1 100 ? 0.963 1.756 5.914 1 94.19 100 GLY A O 1
ATOM 822 N N . PHE A 1 101 ? 0.006 -0.185 6.457 1 95.12 101 PHE A N 1
ATOM 823 C CA . PHE A 1 101 ? -0.825 0.405 7.5 1 95.12 101 PHE A CA 1
ATOM 824 C C . PHE A 1 101 ? 0.037 1.035 8.586 1 95.12 101 PHE A C 1
ATOM 826 O O . PHE A 1 101 ? -0.205 2.172 9 1 95.12 101 PHE A O 1
ATOM 833 N N . SER A 1 102 ? 0.99 0.353 9.062 1 95.56 102 SER A N 1
ATOM 834 C CA . SER A 1 102 ? 1.808 0.827 10.18 1 95.56 102 SER A CA 1
ATOM 835 C C . SER A 1 102 ? 2.559 2.102 9.805 1 95.56 102 SER A C 1
ATOM 837 O O . SER A 1 102 ? 2.545 3.078 10.555 1 95.56 102 SER A O 1
ATOM 839 N N . HIS A 1 103 ? 3.135 2.191 8.625 1 94.56 103 HIS A N 1
ATOM 840 C CA . HIS A 1 103 ? 3.92 3.35 8.219 1 94.56 103 HIS A CA 1
ATOM 841 C C . HIS A 1 103 ? 3.021 4.547 7.922 1 94.56 103 HIS A C 1
ATOM 843 O O . HIS A 1 103 ? 3.332 5.672 8.312 1 94.56 103 HIS A O 1
ATOM 849 N N . TRP A 1 104 ? 1.959 4.262 7.254 1 92.75 104 TRP A N 1
ATOM 850 C CA . TRP A 1 104 ? 1.02 5.336 6.949 1 92.75 104 TRP A CA 1
ATOM 851 C C . TRP A 1 104 ? 0.405 5.898 8.227 1 92.75 104 TRP A C 1
ATOM 853 O O . TRP A 1 104 ? 0.306 7.117 8.391 1 92.75 104 TRP A O 1
ATOM 863 N N . LEU A 1 105 ? 0.102 5.059 9.125 1 92.69 105 LEU A N 1
ATOM 864 C CA . LEU A 1 105 ? -0.469 5.48 10.398 1 92.69 105 LEU A CA 1
ATOM 865 C C . LEU A 1 105 ? 0.537 6.301 11.195 1 92.69 105 LEU A C 1
ATOM 867 O O . LEU A 1 105 ? 0.165 7.273 11.859 1 92.69 105 LEU A O 1
ATOM 871 N N . GLN A 1 106 ? 1.736 5.906 11.156 1 90.94 106 GLN A N 1
ATOM 872 C CA . GLN A 1 106 ? 2.775 6.672 11.836 1 90.94 106 GLN A CA 1
ATOM 873 C C . GLN A 1 106 ? 2.879 8.086 11.273 1 90.94 106 GLN A C 1
ATOM 875 O O . GLN A 1 106 ? 3.061 9.047 12.016 1 90.94 106 GLN A O 1
ATOM 880 N N . MET A 1 107 ? 2.785 8.172 10.016 1 89 107 MET A N 1
ATOM 881 C CA . MET A 1 107 ? 2.805 9.484 9.375 1 89 107 MET A CA 1
ATOM 882 C C . MET A 1 107 ? 1.62 10.336 9.828 1 89 107 MET A C 1
ATOM 884 O O . MET A 1 107 ? 1.776 11.516 10.125 1 89 107 MET A O 1
ATOM 888 N N . ILE A 1 108 ? 0.461 9.703 9.898 1 88.31 108 ILE A N 1
ATOM 889 C CA . ILE A 1 108 ? -0.747 10.398 10.328 1 88.31 108 ILE A CA 1
ATOM 890 C C . ILE A 1 108 ? -0.6 10.836 11.789 1 88.31 108 ILE A C 1
ATOM 892 O O . ILE A 1 108 ? -0.985 11.945 12.148 1 88.31 108 ILE A O 1
ATOM 896 N N . ALA A 1 109 ? -0.075 9.961 12.539 1 88.5 109 ALA A N 1
ATOM 897 C CA . ALA A 1 109 ? 0.157 10.289 13.945 1 88.5 109 ALA A CA 1
ATOM 898 C C . ALA A 1 109 ? 1.103 11.477 14.086 1 88.5 109 ALA A C 1
ATOM 900 O O . ALA A 1 109 ? 0.911 12.328 14.953 1 88.5 109 ALA A O 1
ATOM 901 N N . GLY A 1 110 ? 2.125 11.523 13.297 1 84.38 110 GLY A N 1
ATOM 902 C CA . GLY A 1 110 ? 3.023 12.664 13.281 1 84.38 110 GLY A CA 1
ATOM 903 C C . GLY A 1 110 ? 2.33 13.961 12.922 1 84.38 110 GLY A C 1
ATOM 904 O O . GLY A 1 110 ? 2.592 15.008 13.523 1 84.38 110 GLY A O 1
ATOM 905 N N . LEU A 1 111 ? 1.506 13.938 11.992 1 78 111 LEU A N 1
ATOM 906 C CA . LEU A 1 111 ? 0.713 15.094 11.586 1 78 111 LEU A CA 1
ATOM 907 C C . LEU A 1 111 ? -0.195 15.555 12.719 1 78 111 LEU A C 1
ATOM 909 O O . LEU A 1 111 ? -0.334 16.75 12.961 1 78 111 LEU A O 1
ATOM 913 N N . ALA A 1 112 ? -0.776 14.633 13.344 1 79.69 112 ALA A N 1
ATOM 914 C CA . ALA A 1 112 ? -1.704 14.93 14.43 1 79.69 112 ALA A CA 1
ATOM 915 C C . ALA A 1 112 ? -0.982 15.586 15.602 1 79.69 112 ALA A C 1
ATOM 917 O O . ALA A 1 112 ? -1.513 16.516 16.234 1 79.69 112 ALA A O 1
ATOM 918 N N . SER A 1 113 ? 0.113 15.148 15.914 1 80.88 113 SER A N 1
ATOM 919 C CA . SER A 1 113 ? 0.836 15.648 17.078 1 80.88 113 SER A CA 1
ATOM 920 C C . SER A 1 113 ? 1.632 16.906 16.734 1 80.88 113 SER A C 1
ATOM 922 O O . SER A 1 113 ? 2.18 17.562 17.625 1 80.88 113 SER A O 1
ATOM 924 N N . GLY A 1 114 ? 1.529 17.391 15.516 1 71.75 114 GLY A N 1
ATOM 925 C CA . GLY A 1 114 ? 2.301 18.562 15.109 1 71.75 114 GLY A CA 1
ATOM 926 C C . GLY A 1 114 ? 3.795 18.297 15.07 1 71.75 114 GLY A C 1
ATOM 927 O O . GLY A 1 114 ? 4.594 19.234 15.102 1 71.75 114 GLY A O 1
ATOM 928 N N . THR A 1 115 ? 4.285 17.203 15.461 1 57.78 115 THR A N 1
ATOM 929 C CA . THR A 1 115 ? 5.703 16.859 15.391 1 57.78 115 THR A CA 1
ATOM 930 C C . THR A 1 115 ? 6.004 16.094 14.109 1 57.78 115 THR A C 1
ATOM 932 O O . THR A 1 115 ? 5.184 15.289 13.648 1 57.78 115 THR A O 1
ATOM 935 N N . THR A 1 116 ? 6.422 16.734 13.117 1 46.12 116 THR A N 1
ATOM 936 C CA . THR A 1 116 ? 6.727 15.969 11.914 1 46.12 116 THR A CA 1
ATOM 937 C C . THR A 1 116 ? 7.402 14.648 12.273 1 46.12 116 THR A C 1
ATOM 939 O O . THR A 1 116 ? 7.461 13.734 11.445 1 46.12 116 THR A O 1
ATOM 942 N N . SER A 1 117 ? 8.539 14.773 13.109 1 43.44 117 SER A N 1
ATOM 943 C CA . SER A 1 117 ? 9.477 13.664 13.156 1 43.44 117 SER A CA 1
ATOM 944 C C . SER A 1 117 ? 8.875 12.469 13.891 1 43.44 117 SER A C 1
ATOM 946 O O . SER A 1 117 ? 8.266 12.625 14.953 1 43.44 117 SER A O 1
ATOM 948 N N . HIS A 1 118 ? 8.414 11.555 13.156 1 43.41 118 HIS A N 1
ATOM 949 C CA . HIS A 1 118 ? 7.984 10.203 13.492 1 43.41 118 HIS A CA 1
ATOM 950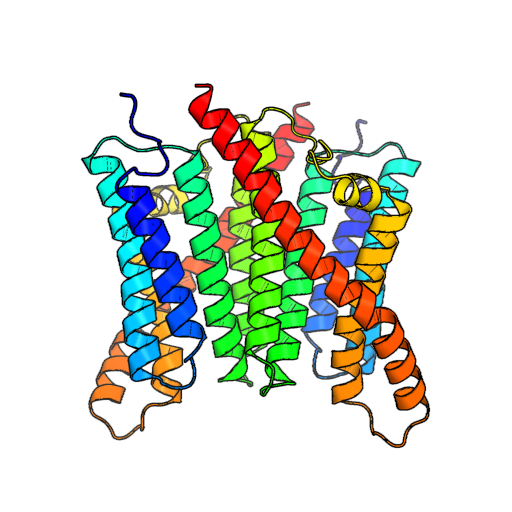 C C . HIS A 1 118 ? 8.672 9.703 14.758 1 43.41 118 HIS A C 1
ATOM 952 O O . HIS A 1 118 ? 8.289 8.672 15.312 1 43.41 118 HIS A O 1
ATOM 958 N N . LYS A 1 119 ? 9.891 10.234 15.016 1 43.06 119 LYS A N 1
ATOM 959 C CA . LYS A 1 119 ? 10.789 9.555 15.945 1 43.06 119 LYS A CA 1
ATOM 960 C C . LYS A 1 119 ? 10.375 9.805 17.391 1 43.06 119 LYS A C 1
ATOM 962 O O . LYS A 1 119 ? 11.195 9.703 18.312 1 43.06 119 LYS A O 1
ATOM 967 N N . GLN A 1 120 ? 9.336 10.633 17.484 1 45.19 120 GLN A N 1
ATOM 968 C CA . GLN A 1 120 ? 9.109 10.641 18.922 1 45.19 120 GLN A CA 1
ATOM 969 C C . GLN A 1 120 ? 8.992 9.227 19.469 1 45.19 120 GLN A C 1
ATOM 971 O O . GLN A 1 120 ? 7.992 8.539 19.234 1 45.19 120 GLN A O 1
ATOM 976 N N . ALA A 1 121 ? 10.102 8.547 19.5 1 46.88 121 ALA A N 1
ATOM 977 C CA . ALA A 1 121 ? 10.422 7.32 20.219 1 46.88 121 ALA A CA 1
ATOM 978 C C . ALA A 1 121 ? 9.469 7.102 21.391 1 46.88 121 ALA A C 1
ATOM 980 O O . ALA A 1 121 ? 9.398 7.926 22.312 1 46.88 121 ALA A O 1
ATOM 981 N N . GLY A 1 122 ? 8.367 6.641 20.984 1 49.72 122 GLY A N 1
ATOM 982 C CA . GLY A 1 122 ? 7.359 6.211 21.938 1 49.72 122 GLY A CA 1
ATOM 983 C C . GLY A 1 122 ? 7.938 5.766 23.266 1 49.72 122 GLY A C 1
ATOM 984 O O . GLY A 1 122 ? 9.156 5.637 23.391 1 49.72 122 GLY A O 1
ATOM 985 N N . ARG A 1 123 ? 6.934 5.578 24.141 1 59.19 123 ARG A N 1
ATOM 986 C CA . ARG A 1 123 ? 6.82 5.074 25.5 1 59.19 123 ARG A CA 1
ATOM 987 C C . ARG A 1 123 ? 7.473 3.703 25.641 1 59.19 123 ARG A C 1
ATOM 989 O O . ARG A 1 123 ? 7.879 3.307 26.734 1 59.19 123 ARG A O 1
ATOM 996 N N . PHE A 1 124 ? 7.855 3.234 24.25 1 73.25 124 PHE A N 1
ATOM 997 C CA . PHE A 1 124 ? 8.375 1.879 24.391 1 73.25 124 PHE A CA 1
ATOM 998 C C . PHE A 1 124 ? 9.867 1.833 24.094 1 73.25 124 PHE A C 1
ATOM 1000 O O . PHE A 1 124 ? 10.312 2.375 23.078 1 73.25 124 PHE A O 1
ATOM 1007 N N . THR A 1 125 ? 10.656 1.31 24.891 1 75.81 125 THR A N 1
ATOM 1008 C CA . THR A 1 125 ? 12.109 1.195 24.781 1 75.81 125 THR A CA 1
ATOM 1009 C C . THR A 1 125 ? 12.508 0.477 23.5 1 75.81 125 THR A C 1
ATOM 1011 O O . THR A 1 125 ? 13.477 0.862 22.844 1 75.81 125 THR A O 1
ATOM 1014 N N . LEU A 1 126 ? 11.812 -0.45 23.109 1 80.12 126 LEU A N 1
ATOM 1015 C CA . LEU A 1 126 ? 12.117 -1.221 21.906 1 80.12 126 LEU A CA 1
ATOM 1016 C C . LEU A 1 126 ? 12.055 -0.34 20.656 1 80.12 126 LEU A C 1
ATOM 1018 O O . LEU A 1 126 ? 12.875 -0.479 19.75 1 80.12 126 LEU A O 1
ATOM 1022 N N . LEU A 1 127 ? 11.164 0.491 20.609 1 81.06 127 LEU A N 1
ATOM 1023 C CA . LEU A 1 127 ? 11.023 1.389 19.469 1 81.06 127 LEU A CA 1
ATOM 1024 C C . LEU A 1 127 ? 12.188 2.379 19.422 1 81.06 127 LEU A C 1
ATOM 1026 O O . LEU A 1 127 ? 12.664 2.727 18.328 1 81.06 127 LEU A O 1
ATOM 1030 N N . LYS A 1 128 ? 12.648 2.744 20.562 1 82.25 128 LYS A N 1
ATOM 1031 C CA . LYS A 1 128 ? 13.781 3.668 20.609 1 82.25 128 LYS A CA 1
ATOM 1032 C C . LYS A 1 128 ? 15.039 3.029 20.031 1 82.25 128 LYS A C 1
ATOM 1034 O O . LYS A 1 128 ? 15.758 3.656 19.25 1 82.25 128 LYS A O 1
ATOM 1039 N N . ILE A 1 129 ? 15.258 1.778 20.422 1 81.81 129 ILE A N 1
ATOM 1040 C CA . ILE A 1 129 ? 16.406 1.044 19.906 1 81.81 129 ILE A CA 1
ATOM 1041 C C . ILE A 1 129 ? 16.25 0.826 18.391 1 81.81 129 ILE A C 1
ATOM 1043 O O . ILE A 1 129 ? 17.203 0.974 17.641 1 81.81 129 ILE A O 1
ATOM 1047 N N . TYR A 1 130 ? 15.078 0.521 18.047 1 85.19 130 TYR A N 1
ATOM 1048 C CA . TYR A 1 130 ? 14.773 0.236 16.641 1 85.19 130 TYR A CA 1
ATOM 1049 C C . TYR A 1 130 ? 15.055 1.449 15.766 1 85.19 130 TYR A C 1
ATOM 1051 O O . TYR A 1 130 ? 15.516 1.31 14.633 1 85.19 130 TYR A O 1
ATOM 1059 N N . TYR A 1 131 ? 14.914 2.576 16.328 1 84.25 131 TYR A N 1
ATOM 1060 C CA . TYR A 1 131 ? 15.008 3.777 15.516 1 84.25 131 TYR A CA 1
ATOM 1061 C C . TYR A 1 131 ? 16.438 4.293 15.461 1 84.25 131 TYR A C 1
ATOM 1063 O O . TYR A 1 131 ? 16.734 5.27 14.773 1 84.25 131 TYR A O 1
ATOM 1071 N N . TRP A 1 132 ? 17.266 3.531 16.188 1 85.12 132 TRP A N 1
ATOM 1072 C CA . TRP A 1 132 ? 18.672 3.807 15.945 1 85.12 132 TRP A CA 1
ATOM 1073 C C . TRP A 1 132 ? 19.062 3.461 14.516 1 85.12 132 TRP A C 1
ATOM 1075 O O . TRP A 1 132 ? 18.812 2.348 14.047 1 85.12 132 TRP A O 1
ATOM 1085 N N . ARG A 1 133 ? 19.688 4.266 13.867 1 86.12 133 ARG A N 1
ATOM 1086 C CA . ARG A 1 133 ? 19.844 4.23 12.414 1 86.12 133 ARG A CA 1
ATOM 1087 C C . ARG A 1 133 ? 20.5 2.926 11.961 1 86.12 133 ARG A C 1
ATOM 1089 O O . ARG A 1 133 ? 20 2.268 11.047 1 86.12 133 ARG A O 1
ATOM 1096 N N . PRO A 1 134 ? 21.641 2.551 12.547 1 87.75 134 PRO A N 1
ATOM 1097 C CA . PRO A 1 134 ? 22.234 1.297 12.094 1 87.75 134 PRO A CA 1
ATOM 1098 C C . PRO A 1 134 ? 21.328 0.09 12.305 1 87.75 134 PRO A C 1
ATOM 1100 O O . PRO A 1 134 ? 21.328 -0.832 11.484 1 87.75 134 PRO A O 1
ATOM 1103 N N . VAL A 1 135 ? 20.594 0.121 13.375 1 90.19 135 VAL A N 1
ATOM 1104 C CA . VAL A 1 135 ? 19.688 -0.984 13.672 1 90.19 135 VAL A CA 1
ATOM 1105 C C . VAL A 1 135 ? 18.531 -0.981 12.672 1 90.19 135 VAL A C 1
ATOM 1107 O O . VAL A 1 135 ? 18.172 -2.029 12.133 1 90.19 135 VAL A O 1
ATOM 1110 N N . LEU A 1 136 ? 18.047 0.145 12.469 1 90.44 136 LEU A N 1
ATOM 1111 C CA . LEU A 1 136 ? 16.938 0.291 11.516 1 90.44 136 LEU A CA 1
ATOM 1112 C C . LEU A 1 136 ? 17.359 -0.167 10.125 1 90.44 136 LEU A C 1
ATOM 1114 O O . LEU A 1 136 ? 16.641 -0.911 9.469 1 90.44 136 LEU A O 1
ATOM 1118 N N . THR A 1 137 ? 18.547 0.235 9.703 1 90.81 137 THR A N 1
ATOM 1119 C CA . THR A 1 137 ? 19.062 -0.119 8.383 1 90.81 137 THR A CA 1
ATOM 1120 C C . THR A 1 137 ? 19.25 -1.629 8.258 1 90.81 137 THR A C 1
ATOM 1122 O O . THR A 1 137 ? 18.828 -2.232 7.27 1 90.81 137 THR A O 1
ATOM 1125 N N . LEU A 1 138 ? 19.797 -2.162 9.289 1 92 138 LEU A N 1
ATOM 1126 C CA . LEU A 1 138 ? 20.047 -3.6 9.273 1 92 138 LEU A CA 1
ATOM 1127 C C . LEU A 1 138 ? 18.734 -4.375 9.297 1 92 138 LEU A C 1
ATOM 1129 O O . LEU A 1 138 ? 18.578 -5.367 8.578 1 92 138 LEU A O 1
ATOM 1133 N N . ALA A 1 139 ? 17.828 -3.959 10.086 1 94.12 139 ALA A N 1
ATOM 1134 C CA . ALA A 1 139 ? 16.547 -4.625 10.18 1 94.12 139 ALA A CA 1
ATOM 1135 C C . ALA A 1 139 ? 15.797 -4.578 8.844 1 94.12 139 ALA A C 1
ATOM 1137 O O . ALA A 1 139 ? 15.219 -5.574 8.406 1 94.12 139 ALA A O 1
ATOM 1138 N N . CYS A 1 140 ? 15.828 -3.449 8.203 1 93.75 140 CYS A N 1
ATOM 1139 C CA . CYS A 1 140 ? 15.164 -3.293 6.918 1 93.75 140 CYS A CA 1
ATOM 1140 C C . CYS A 1 140 ? 15.828 -4.156 5.852 1 93.75 140 CYS A C 1
ATOM 1142 O O . CYS A 1 140 ? 15.148 -4.766 5.027 1 93.75 140 CYS A O 1
ATOM 1144 N N . LEU A 1 141 ? 17.156 -4.211 5.906 1 93.94 141 LEU A N 1
ATOM 1145 C CA . LEU A 1 141 ? 17.891 -5.012 4.941 1 93.94 141 LEU A CA 1
ATOM 1146 C C . LEU A 1 141 ? 17.578 -6.492 5.109 1 93.94 141 LEU A C 1
ATOM 1148 O O . LEU A 1 141 ? 17.281 -7.184 4.133 1 93.94 141 LEU A O 1
ATOM 1152 N N . LEU A 1 142 ? 17.641 -6.93 6.297 1 95.69 142 LEU A N 1
ATOM 1153 C CA . LEU A 1 142 ? 17.422 -8.352 6.562 1 95.69 142 LEU A CA 1
ATOM 1154 C C . LEU A 1 142 ? 15.961 -8.734 6.312 1 95.69 142 LEU A C 1
ATOM 1156 O O . LEU A 1 142 ? 15.68 -9.844 5.859 1 95.69 142 LEU A O 1
ATOM 1160 N N . ASN A 1 143 ? 15.062 -7.836 6.641 1 96.94 143 ASN A N 1
ATOM 1161 C CA . ASN A 1 143 ? 13.664 -8.078 6.324 1 96.94 143 ASN A CA 1
ATOM 1162 C C . ASN A 1 143 ? 13.453 -8.273 4.824 1 96.94 143 ASN A C 1
ATOM 1164 O O . ASN A 1 143 ? 12.812 -9.234 4.402 1 96.94 143 ASN A O 1
ATOM 1168 N N . GLU A 1 144 ? 14.016 -7.414 4.074 1 96.94 144 GLU A N 1
ATOM 1169 C CA . GLU A 1 144 ? 13.875 -7.492 2.625 1 96.94 144 GLU A CA 1
ATOM 1170 C C . GLU A 1 144 ? 14.578 -8.727 2.066 1 96.94 144 GLU A C 1
ATOM 1172 O O . GLU A 1 144 ? 14.078 -9.367 1.144 1 96.94 144 GLU A O 1
ATOM 1177 N N . LEU A 1 145 ? 15.719 -9 2.627 1 96.62 145 LEU A N 1
ATOM 1178 C CA . LEU A 1 145 ? 16.469 -10.172 2.188 1 96.62 145 LEU A CA 1
ATOM 1179 C C . LEU A 1 145 ? 15.68 -11.453 2.465 1 96.62 145 LEU A C 1
ATOM 1181 O O . LEU A 1 145 ? 15.742 -12.406 1.684 1 96.62 145 LEU A O 1
ATOM 1185 N N . CYS A 1 146 ? 15 -11.469 3.543 1 97.88 146 CYS A N 1
ATOM 1186 C CA . CYS A 1 146 ? 14.172 -12.617 3.861 1 97.88 146 CYS A CA 1
ATOM 1187 C C . CYS A 1 146 ? 13.164 -12.891 2.752 1 97.88 146 CYS A C 1
ATOM 1189 O O . CYS A 1 146 ? 13.062 -14.016 2.262 1 97.88 146 CYS A O 1
ATOM 1191 N N . PHE A 1 147 ? 12.477 -11.898 2.305 1 97.94 147 PHE A N 1
ATOM 1192 C CA . PHE A 1 147 ? 11.484 -12.031 1.245 1 97.94 147 PHE A CA 1
ATOM 1193 C C . PHE A 1 147 ? 12.148 -12.383 -0.078 1 97.94 147 PHE A C 1
ATOM 1195 O O . PHE A 1 147 ? 11.641 -13.219 -0.832 1 97.94 147 PHE A O 1
ATOM 1202 N N . LEU A 1 148 ? 13.258 -11.75 -0.299 1 97.56 148 LEU A N 1
ATOM 1203 C CA . LEU A 1 148 ? 13.969 -12 -1.546 1 97.56 148 LEU A CA 1
ATOM 1204 C C . LEU A 1 148 ? 14.477 -13.445 -1.601 1 97.56 148 LEU A C 1
ATOM 1206 O O . LEU A 1 148 ? 14.469 -14.062 -2.664 1 97.56 148 LEU A O 1
ATOM 1210 N N . CYS A 1 149 ? 14.93 -13.969 -0.505 1 97.19 149 CYS A N 1
ATOM 1211 C CA . CYS A 1 149 ? 15.367 -15.359 -0.443 1 97.19 149 CYS A CA 1
ATOM 1212 C C . CYS A 1 149 ? 14.211 -16.312 -0.737 1 97.19 149 CYS A C 1
ATOM 1214 O O . CYS A 1 149 ? 14.383 -17.297 -1.454 1 97.19 149 CYS A O 1
ATOM 1216 N N . LEU A 1 150 ? 13.094 -16.016 -0.18 1 96.44 150 LEU A N 1
ATOM 1217 C CA . LEU A 1 150 ? 11.914 -16.828 -0.465 1 96.44 150 LEU A CA 1
ATOM 1218 C C . LEU A 1 150 ? 11.609 -16.844 -1.959 1 96.44 150 LEU A C 1
ATOM 1220 O O . LEU A 1 150 ? 11.25 -17.875 -2.52 1 96.44 150 LEU A O 1
ATOM 1224 N N . TYR A 1 151 ? 11.75 -15.672 -2.572 1 96.88 151 TYR A N 1
ATOM 1225 C CA . TYR A 1 151 ? 11.547 -15.57 -4.012 1 96.88 151 TYR A CA 1
ATOM 1226 C C . TYR A 1 151 ? 12.523 -16.469 -4.77 1 96.88 151 TYR A C 1
ATOM 1228 O O . TYR A 1 151 ? 12.117 -17.25 -5.625 1 96.88 151 TYR A O 1
ATOM 1236 N N . LEU A 1 152 ? 13.805 -16.406 -4.434 1 96.06 152 LEU A N 1
ATOM 1237 C CA . LEU A 1 152 ? 14.836 -17.156 -5.129 1 96.06 152 LEU A CA 1
ATOM 1238 C C . LEU A 1 152 ? 14.648 -18.656 -4.918 1 96.06 152 LEU A C 1
ATOM 1240 O O . LEU A 1 152 ? 14.844 -19.453 -5.84 1 96.06 152 LEU A O 1
ATOM 1244 N N . LEU A 1 153 ? 14.297 -19.016 -3.705 1 95.06 153 LEU A N 1
ATOM 1245 C CA . LEU A 1 153 ? 14.18 -20.422 -3.342 1 95.06 153 LEU A CA 1
ATOM 1246 C C . LEU A 1 153 ? 13.078 -21.094 -4.148 1 95.06 153 LEU A C 1
ATOM 1248 O O . LEU A 1 153 ? 13.125 -22.312 -4.371 1 95.06 153 LEU A O 1
ATOM 1252 N N . HIS A 1 154 ? 12.133 -20.344 -4.594 1 93.56 154 HIS A N 1
ATOM 1253 C CA . HIS A 1 154 ? 11.062 -20.906 -5.406 1 93.56 154 HIS A CA 1
ATOM 1254 C C . HIS A 1 154 ? 11.594 -21.391 -6.754 1 93.56 154 HIS A C 1
ATOM 1256 O O . HIS A 1 154 ? 11.094 -22.375 -7.312 1 93.56 154 HIS A O 1
ATOM 1262 N N . PHE A 1 155 ? 12.57 -20.75 -7.312 1 92.94 155 PHE A N 1
ATOM 1263 C CA . PHE A 1 155 ? 13.047 -21.031 -8.664 1 92.94 155 PHE A CA 1
ATOM 1264 C C . PHE A 1 155 ? 14.281 -21.922 -8.625 1 92.94 155 PHE A C 1
ATOM 1266 O O . PHE A 1 155 ? 14.648 -22.516 -9.641 1 92.94 155 PHE A O 1
ATOM 1273 N N . LEU A 1 156 ? 14.961 -21.969 -7.5 1 90.31 156 LEU A N 1
ATOM 1274 C CA . LEU A 1 156 ? 16.203 -22.719 -7.402 1 90.31 156 LEU A CA 1
ATOM 1275 C C . LEU A 1 156 ? 15.938 -24.203 -7.145 1 90.31 156 LEU A C 1
ATOM 1277 O O . LEU A 1 156 ? 14.992 -24.547 -6.426 1 90.31 156 LEU A O 1
ATOM 1281 N N . SER A 1 157 ? 16.766 -24.969 -7.797 1 85.5 157 SER A N 1
ATOM 1282 C CA . SER A 1 157 ? 16.703 -26.406 -7.547 1 85.5 157 SER A CA 1
ATOM 1283 C C . SER A 1 157 ? 17.25 -26.75 -6.172 1 85.5 157 SER A C 1
ATOM 1285 O O . SER A 1 157 ? 18.234 -26.156 -5.715 1 85.5 157 SER A O 1
ATOM 1287 N N . SER A 1 158 ? 16.625 -27.641 -5.477 1 81.88 158 SER A N 1
ATOM 1288 C CA . SER A 1 158 ? 16.984 -28.031 -4.121 1 81.88 158 SER A CA 1
ATOM 1289 C C . SER A 1 158 ? 18.391 -28.641 -4.078 1 81.88 158 SER A C 1
ATOM 1291 O O . SER A 1 158 ? 19.047 -28.625 -3.035 1 81.88 158 SER A O 1
ATOM 1293 N N . SER A 1 159 ? 18.859 -29.047 -5.18 1 83.75 159 SER A N 1
ATOM 1294 C CA . SER A 1 159 ? 20.125 -29.781 -5.188 1 83.75 159 SER A CA 1
ATOM 1295 C C . SER A 1 159 ? 21.297 -28.844 -5.473 1 83.75 159 SER A C 1
ATOM 1297 O O . SER A 1 159 ? 22.453 -29.234 -5.324 1 83.75 159 SER A O 1
ATOM 1299 N N . SER A 1 160 ? 21.078 -27.625 -5.688 1 86.56 160 SER A N 1
ATOM 1300 C CA . SER A 1 160 ? 22.156 -26.719 -6.059 1 86.56 160 SER A CA 1
ATOM 1301 C C . SER A 1 160 ? 22.844 -26.141 -4.824 1 86.56 160 SER A C 1
ATOM 1303 O O . SER A 1 160 ? 22.203 -25.953 -3.785 1 86.56 160 SER A O 1
ATOM 1305 N N . ASP A 1 161 ? 24.109 -25.969 -4.875 1 88.25 161 ASP A N 1
ATOM 1306 C CA . ASP A 1 161 ? 24.859 -25.328 -3.807 1 88.25 161 ASP A CA 1
ATOM 1307 C C . ASP A 1 161 ? 24.328 -23.922 -3.529 1 88.25 161 ASP A C 1
ATOM 1309 O O . ASP A 1 161 ? 24.297 -23.469 -2.379 1 88.25 161 ASP A O 1
ATOM 1313 N N . TRP A 1 162 ? 23.906 -23.297 -4.531 1 88.44 162 TRP A N 1
ATOM 1314 C CA . TRP A 1 162 ? 23.328 -21.969 -4.391 1 88.44 162 TRP A CA 1
ATOM 1315 C C . TRP A 1 162 ? 22.062 -22 -3.531 1 88.44 162 TRP A C 1
ATOM 1317 O O . TRP A 1 162 ? 21.828 -21.094 -2.732 1 88.44 162 TRP A O 1
ATOM 1327 N N . SER A 1 163 ? 21.328 -23.031 -3.664 1 92.19 163 SER A N 1
ATOM 1328 C CA . SER A 1 163 ? 20.125 -23.188 -2.875 1 92.19 163 SER A CA 1
ATOM 1329 C C . SER A 1 163 ? 20.438 -23.312 -1.388 1 92.19 163 SER A C 1
ATOM 1331 O O . SER A 1 163 ? 19.719 -22.766 -0.547 1 92.19 163 SER A O 1
ATOM 1333 N N . LYS A 1 164 ? 21.516 -24 -1.108 1 93.75 164 LYS A N 1
ATOM 1334 C CA . LYS A 1 164 ? 21.938 -24.141 0.284 1 93.75 164 LYS A CA 1
ATOM 1335 C C . LYS A 1 164 ? 22.312 -22.797 0.888 1 93.75 164 LYS A C 1
ATOM 1337 O O . LYS A 1 164 ? 21.922 -22.484 2.016 1 93.75 164 LYS A O 1
ATOM 1342 N N . LEU A 1 165 ? 23.047 -22.047 0.155 1 94.25 165 LEU A N 1
ATOM 1343 C CA . LEU A 1 165 ? 23.453 -20.719 0.617 1 94.25 165 LEU A CA 1
ATOM 1344 C C . LEU A 1 165 ? 22.234 -19.828 0.844 1 94.25 165 LEU A C 1
ATOM 1346 O O . LEU A 1 165 ? 22.141 -19.141 1.863 1 94.25 165 LEU A O 1
ATOM 1350 N N . VAL A 1 166 ? 21.328 -19.828 -0.074 1 95.94 166 VAL A N 1
ATOM 1351 C CA . VAL A 1 166 ? 20.125 -19 0.017 1 95.94 166 VAL A CA 1
ATOM 1352 C C . VAL A 1 166 ? 19.281 -19.438 1.215 1 95.94 166 VAL A C 1
ATOM 1354 O O . VAL A 1 166 ? 18.703 -18.594 1.914 1 95.94 166 VAL A O 1
ATOM 1357 N N . HIS A 1 167 ? 19.234 -20.688 1.484 1 96.12 167 HIS A N 1
ATOM 1358 C CA . HIS A 1 167 ? 18.531 -21.188 2.662 1 96.12 167 HIS A CA 1
ATOM 1359 C C . HIS A 1 167 ? 19.172 -20.656 3.945 1 96.12 167 HIS A C 1
ATOM 1361 O O . HIS A 1 167 ? 18.453 -20.281 4.883 1 96.12 167 HIS A O 1
ATOM 1367 N N . ILE A 1 168 ? 20.438 -20.688 3.932 1 96.31 168 ILE A N 1
ATOM 1368 C CA . ILE A 1 168 ? 21.141 -20.203 5.113 1 96.31 168 ILE A CA 1
ATOM 1369 C C . ILE A 1 168 ? 20.797 -18.734 5.355 1 96.31 168 ILE A C 1
ATOM 1371 O O . ILE A 1 168 ? 20.453 -18.344 6.477 1 96.31 168 ILE A O 1
ATOM 1375 N N . VAL A 1 169 ? 20.922 -17.922 4.328 1 96.5 169 VAL A N 1
ATOM 1376 C CA . VAL A 1 169 ? 20.609 -16.5 4.449 1 96.5 169 VAL A CA 1
ATOM 1377 C C . VAL A 1 169 ? 19.156 -16.344 4.875 1 96.5 169 VAL A C 1
ATOM 1379 O O . VAL A 1 169 ? 18.828 -15.469 5.691 1 96.5 169 VAL A O 1
ATOM 1382 N N . PHE A 1 170 ? 18.266 -17.156 4.391 1 97.31 170 PHE A N 1
ATOM 1383 C CA . PHE A 1 170 ? 16.859 -17.109 4.73 1 97.31 170 PHE A CA 1
ATOM 1384 C C . PHE A 1 170 ? 16.641 -17.359 6.219 1 97.31 170 PHE A C 1
ATOM 1386 O O . PHE A 1 170 ? 15.945 -16.609 6.891 1 97.31 170 PHE A O 1
ATOM 1393 N N . TYR A 1 171 ? 17.281 -18.359 6.738 1 97.25 171 TYR A N 1
ATOM 1394 C CA . TYR A 1 171 ? 17.078 -18.734 8.133 1 97.25 171 TYR A CA 1
ATOM 1395 C C . TYR A 1 171 ? 17.703 -17.703 9.07 1 97.25 171 TYR A C 1
ATOM 1397 O O . TYR A 1 171 ? 17.203 -17.484 10.18 1 97.25 171 TYR A O 1
ATOM 1405 N N . VAL A 1 172 ? 18.766 -17.078 8.609 1 96.81 172 VAL A N 1
ATOM 1406 C CA . VAL A 1 172 ? 19.391 -16.031 9.406 1 96.81 172 VAL A CA 1
ATOM 1407 C C . VAL A 1 172 ? 18.516 -14.789 9.414 1 96.81 172 VAL A C 1
ATOM 1409 O O . VAL A 1 172 ? 18.391 -14.117 10.445 1 96.81 172 VAL A O 1
ATOM 1412 N N . SER A 1 173 ? 17.875 -14.492 8.344 1 97.88 173 SER A N 1
ATOM 1413 C CA . SER A 1 173 ? 17.078 -13.273 8.203 1 97.88 173 SER A CA 1
ATOM 1414 C C . SER A 1 173 ? 15.664 -13.469 8.758 1 97.88 173 SER A C 1
ATOM 1416 O O . SER A 1 173 ? 14.984 -12.492 9.086 1 97.88 173 SER A O 1
ATOM 1418 N N . LEU A 1 174 ? 15.219 -14.664 8.953 1 97.62 174 LEU A N 1
ATOM 1419 C CA . LEU A 1 174 ? 13.844 -14.984 9.32 1 97.62 174 LEU A CA 1
ATOM 1420 C C . LEU A 1 174 ? 13.5 -14.422 10.695 1 97.62 174 LEU A C 1
ATOM 1422 O O . LEU A 1 174 ? 12.461 -13.781 10.867 1 97.62 174 LEU A O 1
ATOM 1426 N N . PRO A 1 175 ? 14.383 -14.602 11.656 1 97.38 175 PRO A N 1
ATOM 1427 C CA . PRO A 1 175 ? 14.039 -14.055 12.969 1 97.38 175 PRO A CA 1
ATOM 1428 C C . PRO A 1 175 ? 13.891 -12.531 12.945 1 97.38 175 PRO A C 1
ATOM 1430 O O . PRO A 1 175 ? 13.031 -11.984 13.648 1 97.38 175 PRO A O 1
ATOM 1433 N N . ILE A 1 176 ? 14.695 -11.891 12.203 1 96.62 176 ILE A N 1
ATOM 1434 C CA . ILE A 1 176 ? 14.633 -10.438 12.117 1 96.62 176 ILE A CA 1
ATOM 1435 C C . ILE A 1 176 ? 13.367 -10.023 11.375 1 96.62 176 ILE A C 1
ATOM 1437 O O . ILE A 1 176 ? 12.734 -9.023 11.727 1 96.62 176 ILE A O 1
ATOM 1441 N N . CYS A 1 177 ? 13.023 -10.766 10.43 1 97.31 177 CYS A N 1
ATOM 1442 C CA . CYS A 1 177 ? 11.789 -10.508 9.695 1 97.31 177 CYS A CA 1
ATOM 1443 C C . CYS A 1 177 ? 10.578 -10.617 10.609 1 97.31 177 CYS A C 1
ATOM 1445 O O . CYS A 1 177 ? 9.695 -9.758 10.578 1 97.31 177 CYS A O 1
ATOM 1447 N N . ILE A 1 178 ? 10.555 -11.625 11.453 1 97.12 178 ILE A N 1
ATOM 1448 C CA . ILE A 1 178 ? 9.461 -11.82 12.406 1 97.12 178 ILE A CA 1
ATOM 1449 C C . ILE A 1 178 ? 9.445 -10.664 13.414 1 97.12 178 ILE A C 1
ATOM 1451 O O . ILE A 1 178 ? 8.383 -10.109 13.703 1 97.12 178 ILE A O 1
ATOM 1455 N N . LEU A 1 179 ? 10.609 -10.32 13.859 1 95.75 179 LEU A N 1
ATOM 1456 C CA . LEU A 1 179 ? 10.719 -9.227 14.812 1 95.75 179 LEU A CA 1
ATOM 1457 C C . LEU A 1 179 ? 10.203 -7.922 14.211 1 95.75 179 LEU A C 1
ATOM 1459 O O . LEU A 1 179 ? 9.531 -7.145 14.883 1 95.75 179 LEU A O 1
ATOM 1463 N N . LYS A 1 180 ? 10.531 -7.676 13.016 1 95.75 180 LYS A N 1
ATOM 1464 C CA . LYS A 1 180 ? 10.0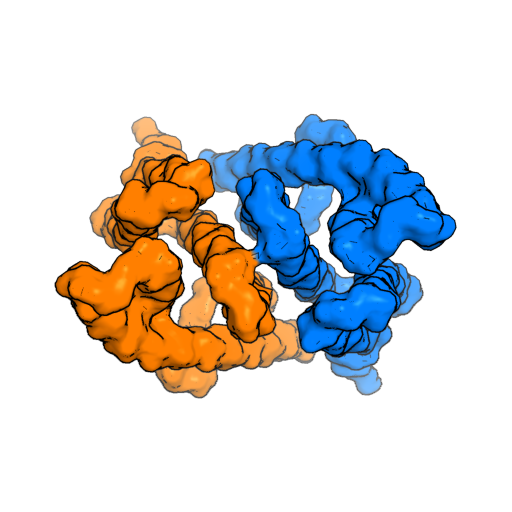94 -6.457 12.344 1 95.75 180 LYS A CA 1
ATOM 1465 C C . LYS A 1 180 ? 8.57 -6.387 12.266 1 95.75 180 LYS A C 1
ATOM 1467 O O . LYS A 1 180 ? 7.988 -5.309 12.367 1 95.75 180 LYS A O 1
ATOM 1472 N N . GLN A 1 181 ? 7.902 -7.512 12.086 1 96.44 181 GLN A N 1
ATOM 1473 C CA . GLN A 1 181 ? 6.445 -7.527 12.078 1 96.44 181 GLN A CA 1
ATOM 1474 C C . GLN A 1 181 ? 5.883 -7.148 13.445 1 96.44 181 GLN A C 1
ATOM 1476 O O . GLN A 1 181 ? 4.895 -6.418 13.539 1 96.44 181 GLN A O 1
ATOM 1481 N N . PHE A 1 182 ? 6.543 -7.617 14.422 1 95.38 182 PHE A N 1
ATOM 1482 C CA . PHE A 1 182 ? 6.117 -7.27 15.773 1 95.38 182 PHE A CA 1
ATOM 1483 C C . PHE A 1 182 ? 6.316 -5.781 16.047 1 95.38 182 PHE A C 1
ATOM 1485 O O . PHE A 1 182 ? 5.477 -5.141 16.672 1 95.38 182 PHE A O 1
ATOM 1492 N N . ILE A 1 183 ? 7.406 -5.312 15.609 1 94.38 183 ILE A N 1
ATOM 1493 C CA . ILE A 1 183 ? 7.684 -3.891 15.773 1 94.38 183 ILE A CA 1
ATOM 1494 C C . ILE A 1 183 ? 6.633 -3.068 15.031 1 94.38 183 ILE A C 1
ATOM 1496 O O . ILE A 1 183 ? 6.184 -2.029 15.523 1 94.38 183 ILE A O 1
ATOM 1500 N N . SER A 1 184 ? 6.262 -3.496 13.852 1 95.44 184 SER A N 1
ATOM 1501 C CA . SER A 1 184 ? 5.227 -2.807 13.094 1 95.44 184 SER A CA 1
ATOM 1502 C C . SER A 1 184 ? 3.904 -2.789 13.852 1 95.44 184 SER A C 1
ATOM 1504 O O . SER A 1 184 ? 3.172 -1.798 13.812 1 95.44 184 SER A O 1
ATOM 1506 N N . LEU A 1 185 ? 3.604 -3.842 14.57 1 95.19 185 LEU A N 1
ATOM 1507 C CA . LEU A 1 185 ? 2.406 -3.885 15.406 1 95.19 185 LEU A CA 1
ATOM 1508 C C . LEU A 1 185 ? 2.506 -2.887 16.547 1 95.19 185 LEU A C 1
ATOM 1510 O O . LEU A 1 185 ? 1.528 -2.209 16.875 1 95.19 185 LEU A O 1
ATOM 1514 N N . LEU A 1 186 ? 3.646 -2.801 17.094 1 93 186 LEU A N 1
ATOM 1515 C CA . LEU A 1 186 ? 3.877 -1.835 18.156 1 93 186 LEU A CA 1
ATOM 1516 C C . LEU A 1 186 ? 3.74 -0.407 17.641 1 93 186 LEU A C 1
ATOM 1518 O O . LEU A 1 186 ? 3.232 0.467 18.344 1 93 186 LEU A O 1
ATOM 1522 N N . GLN A 1 187 ? 4.227 -0.197 16.5 1 92.31 187 GLN A N 1
ATOM 1523 C CA . GLN A 1 187 ? 4.102 1.117 15.867 1 92.31 187 GLN A CA 1
ATOM 1524 C C . GLN A 1 187 ? 2.639 1.497 15.672 1 92.31 187 GLN A C 1
ATOM 1526 O O . GLN A 1 187 ? 2.264 2.658 15.844 1 92.31 187 GLN A O 1
ATOM 1531 N N . VAL A 1 188 ? 1.864 0.533 15.281 1 93.5 188 VAL A N 1
ATOM 1532 C CA . VAL A 1 188 ? 0.434 0.771 15.117 1 93.5 188 VAL A CA 1
ATOM 1533 C C . VAL A 1 188 ? -0.179 1.182 16.453 1 93.5 188 VAL A C 1
ATOM 1535 O O . VAL A 1 188 ? -0.884 2.189 16.531 1 93.5 188 VAL A O 1
ATOM 1538 N N . TRP A 1 189 ? 0.192 0.44 17.406 1 91.81 189 TRP A N 1
ATOM 1539 C CA . TRP A 1 189 ? -0.327 0.727 18.734 1 91.81 189 TRP A CA 1
ATOM 1540 C C . TRP A 1 189 ? 0.112 2.109 19.203 1 91.81 189 TRP A C 1
ATOM 1542 O O . TRP A 1 189 ? -0.709 2.906 19.672 1 91.81 189 TRP A O 1
ATOM 1552 N N . SER A 1 190 ? 1.302 2.402 19.109 1 90.31 190 SER A N 1
ATOM 1553 C CA . SER A 1 190 ? 1.849 3.691 19.516 1 90.31 190 SER A CA 1
ATOM 1554 C C . SER A 1 190 ? 1.194 4.84 18.75 1 90.31 190 SER A C 1
ATOM 1556 O O . SER A 1 190 ? 0.881 5.879 19.328 1 90.31 190 SER A O 1
ATOM 1558 N N . SER A 1 191 ? 1.033 4.656 17.484 1 91 191 SER A N 1
ATOM 1559 C CA . SER A 1 191 ? 0.432 5.691 16.641 1 91 191 SER A CA 1
ATOM 1560 C C . SER A 1 191 ? -1.016 5.953 17.047 1 91 191 SER A C 1
ATOM 1562 O O . SER A 1 191 ? -1.458 7.105 17.078 1 91 191 SER A O 1
ATOM 1564 N N . TYR A 1 192 ? -1.707 4.906 17.391 1 88.19 192 TYR A N 1
ATOM 1565 C CA . TYR A 1 192 ? -3.088 5.074 17.828 1 88.19 192 TYR A CA 1
ATOM 1566 C C . TYR A 1 192 ? -3.154 5.859 19.141 1 88.19 192 TYR A C 1
ATOM 1568 O O . TYR A 1 192 ? -4.039 6.695 19.328 1 88.19 192 TYR A O 1
ATOM 1576 N N . ILE A 1 193 ? -2.271 5.645 20 1 86.69 193 ILE A N 1
ATOM 1577 C CA . ILE A 1 193 ? -2.221 6.363 21.266 1 86.69 193 ILE A CA 1
ATOM 1578 C C . ILE A 1 193 ? -1.98 7.848 21.016 1 86.69 193 ILE A C 1
ATOM 1580 O O . ILE A 1 193 ? -2.646 8.703 21.609 1 86.69 193 ILE A O 1
ATOM 1584 N N . ILE A 1 194 ? -1.124 8.125 20.141 1 86.12 194 ILE A N 1
ATOM 1585 C CA . ILE A 1 194 ? -0.804 9.516 19.812 1 86.12 194 ILE A CA 1
ATOM 1586 C C . ILE A 1 194 ? -2.027 10.195 19.203 1 86.12 194 ILE A C 1
ATOM 1588 O O . ILE A 1 194 ? -2.369 11.32 19.578 1 86.12 194 ILE A O 1
ATOM 1592 N N . ILE A 1 195 ? -2.623 9.547 18.328 1 84.19 195 ILE A N 1
ATOM 1593 C CA . ILE A 1 195 ? -3.797 10.086 17.656 1 84.19 195 ILE A CA 1
ATOM 1594 C C . ILE A 1 195 ? -4.922 10.305 18.656 1 84.19 195 ILE A C 1
ATOM 1596 O O . ILE A 1 195 ? -5.57 11.352 18.656 1 84.19 195 ILE A O 1
ATOM 1600 N N . PHE A 1 196 ? -5.086 9.375 19.547 1 81.69 196 PHE A N 1
ATOM 1601 C CA . PHE A 1 196 ? -6.113 9.461 20.578 1 81.69 196 PHE A CA 1
ATOM 1602 C C . PHE A 1 196 ? -5.836 10.625 21.516 1 81.69 196 PHE A C 1
ATOM 1604 O O . PHE A 1 196 ? -6.746 11.383 21.875 1 81.69 196 PHE A O 1
ATOM 1611 N N . ASP A 1 197 ? -4.648 10.766 21.906 1 81.81 197 ASP A N 1
ATOM 1612 C CA . ASP A 1 197 ? -4.258 11.836 22.812 1 81.81 197 ASP A CA 1
ATOM 1613 C C . ASP A 1 197 ? -4.473 13.203 22.172 1 81.81 197 ASP A C 1
ATOM 1615 O O . ASP A 1 197 ? -4.867 14.156 22.859 1 81.81 197 ASP A O 1
ATOM 1619 N N . THR A 1 198 ? -4.246 13.281 20.938 1 76.62 198 THR A N 1
ATOM 1620 C CA . THR A 1 198 ? -4.43 14.539 20.234 1 76.62 198 THR A CA 1
ATOM 1621 C C . THR A 1 198 ? -5.91 14.898 20.141 1 76.62 198 THR A C 1
ATOM 1623 O O . THR A 1 198 ? -6.281 16.062 20.234 1 76.62 198 THR A O 1
ATOM 1626 N N . PHE A 1 199 ? -6.793 14.016 20.016 1 70.56 199 PHE A N 1
ATOM 1627 C CA . PHE A 1 199 ? -8.227 14.242 19.906 1 70.56 199 PHE A CA 1
ATOM 1628 C C . PHE A 1 199 ? -8.828 14.578 21.266 1 70.56 199 PHE A C 1
ATOM 1630 O O . PHE A 1 199 ? -9.828 15.297 21.359 1 70.56 199 PHE A O 1
ATOM 1637 N N . THR A 1 200 ? -8.328 13.906 22.234 1 65 200 THR A N 1
ATOM 1638 C CA . THR A 1 200 ? -8.883 14.164 23.562 1 65 200 THR A CA 1
ATOM 1639 C C . THR A 1 200 ? -8.336 15.461 24.141 1 65 200 THR A C 1
ATOM 1641 O O . THR A 1 200 ? -8.938 16.047 25.031 1 65 200 THR A O 1
ATOM 1644 N N . SER A 1 201 ? -7.285 15.797 23.656 1 60.28 201 SER A N 1
ATOM 1645 C CA . SER A 1 201 ? -6.723 17.062 24.125 1 60.28 201 SER A CA 1
ATOM 1646 C C . SER A 1 201 ? -7.387 18.25 23.453 1 60.28 201 SER A C 1
ATOM 1648 O O . SER A 1 201 ? -7.309 19.375 23.969 1 60.28 201 SER A O 1
ATOM 1650 N N . THR A 1 202 ? -8.016 18.078 22.281 1 52.28 202 THR A N 1
ATOM 1651 C CA . THR A 1 202 ? -8.719 19.203 21.672 1 52.28 202 THR A CA 1
ATOM 1652 C C . THR A 1 202 ? -10.195 19.188 22.047 1 52.28 202 THR A C 1
ATOM 1654 O O . THR A 1 202 ? -10.82 18.125 22.094 1 52.28 202 THR A O 1
ATOM 1657 N N . MET B 1 1 ? -20.922 15.016 28.766 1 32.47 1 MET B N 1
ATOM 1658 C CA . MET B 1 1 ? -19.844 14.039 28.734 1 32.47 1 MET B CA 1
ATOM 1659 C C . MET B 1 1 ? -19.312 13.852 27.312 1 32.47 1 MET B C 1
ATOM 1661 O O . MET B 1 1 ? -20.078 13.547 26.406 1 32.47 1 MET B O 1
ATOM 1665 N N . ARG B 1 2 ? -18.391 14.727 26.781 1 45.31 2 ARG B N 1
ATOM 1666 C CA . ARG B 1 2 ? -17.875 14.82 25.422 1 45.31 2 ARG B CA 1
ATOM 1667 C C . ARG B 1 2 ? -17.641 13.438 24.812 1 45.31 2 ARG B C 1
ATOM 1669 O O . ARG B 1 2 ? -16.906 12.625 25.391 1 45.31 2 ARG B O 1
ATOM 1676 N N . ARG B 1 3 ? -18.516 12.766 24.281 1 53.03 3 ARG B N 1
ATOM 1677 C CA . ARG B 1 3 ? -18.469 11.398 23.766 1 53.03 3 ARG B CA 1
ATOM 1678 C C . ARG B 1 3 ? -17.156 11.125 23.062 1 53.03 3 ARG B C 1
ATOM 1680 O O . ARG B 1 3 ? -16.625 11.984 22.359 1 53.03 3 ARG B O 1
ATOM 1687 N N . ASN B 1 4 ? -16.359 10.039 23.609 1 67.12 4 ASN B N 1
ATOM 1688 C CA . ASN B 1 4 ? -15.07 9.586 23.094 1 67.12 4 ASN B CA 1
ATOM 1689 C C . ASN B 1 4 ? -15.094 9.438 21.578 1 67.12 4 ASN B C 1
ATOM 1691 O O . ASN B 1 4 ? -15.953 8.734 21.031 1 67.12 4 ASN B O 1
ATOM 1695 N N . THR B 1 5 ? -14.648 10.469 20.891 1 74.19 5 THR B N 1
ATOM 1696 C CA . THR B 1 5 ? -14.578 10.516 19.422 1 74.19 5 THR B CA 1
ATOM 1697 C C . THR B 1 5 ? -14.422 9.117 18.844 1 74.19 5 THR B C 1
ATOM 1699 O O . THR B 1 5 ? -14.859 8.852 17.719 1 74.19 5 THR B O 1
ATOM 1702 N N . PHE B 1 6 ? -14.055 8.172 19.688 1 75.69 6 PHE B N 1
ATOM 1703 C CA . PHE B 1 6 ? -13.828 6.809 19.203 1 75.69 6 PHE B CA 1
ATOM 1704 C C . PHE B 1 6 ? -15.141 6.043 19.125 1 75.69 6 PHE B C 1
ATOM 1706 O O . PHE B 1 6 ? -15.227 5.02 18.453 1 75.69 6 PHE B O 1
ATOM 1713 N N . LEU B 1 7 ? -16.094 6.602 19.766 1 79.56 7 LEU B N 1
ATOM 1714 C CA . LEU B 1 7 ? -17.375 5.898 19.75 1 79.56 7 LEU B CA 1
ATOM 1715 C C . LEU B 1 7 ? -18.375 6.617 18.859 1 79.56 7 LEU B C 1
ATOM 1717 O O . LEU B 1 7 ? -19.578 6.328 18.922 1 79.56 7 LEU B O 1
ATOM 1721 N N . TYR B 1 8 ? -17.797 7.512 18.078 1 85.06 8 TYR B N 1
ATOM 1722 C CA . TYR B 1 8 ? -18.656 8.133 17.078 1 85.06 8 TYR B CA 1
ATOM 1723 C C . TYR B 1 8 ? -19.203 7.098 16.109 1 85.06 8 TYR B C 1
ATOM 1725 O O . TYR B 1 8 ? -18.547 6.078 15.852 1 85.06 8 TYR B O 1
ATOM 1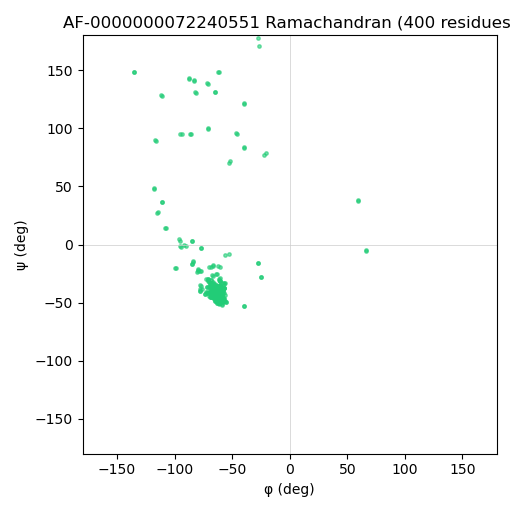733 N N . ILE B 1 9 ? -20.359 7.355 15.633 1 88.75 9 ILE B N 1
ATOM 1734 C CA . ILE B 1 9 ? -21.078 6.422 14.758 1 88.75 9 ILE B CA 1
ATOM 1735 C C . ILE B 1 9 ? -20.203 6.082 13.555 1 88.75 9 ILE B C 1
ATOM 1737 O O . ILE B 1 9 ? -20.016 4.906 13.227 1 88.75 9 ILE B O 1
ATOM 1741 N N . PRO B 1 10 ? -19.656 7.047 12.898 1 89.69 10 PRO B N 1
ATOM 1742 C CA . PRO B 1 10 ? -18.797 6.699 11.758 1 89.69 10 PRO B CA 1
ATOM 1743 C C . PRO B 1 10 ? -17.641 5.789 12.141 1 89.69 10 PRO B C 1
ATOM 1745 O O . PRO B 1 10 ? -17.25 4.91 11.367 1 89.69 10 PRO B O 1
ATOM 1748 N N . ASN B 1 11 ? -17.125 5.926 13.305 1 87.88 11 ASN B N 1
ATOM 1749 C CA . ASN B 1 11 ? -16.031 5.086 13.758 1 87.88 11 ASN B CA 1
ATOM 1750 C C . ASN B 1 11 ? -16.484 3.654 14.023 1 87.88 11 ASN B C 1
ATOM 1752 O O . ASN B 1 11 ? -15.766 2.701 13.719 1 87.88 11 ASN B O 1
ATOM 1756 N N . ILE B 1 12 ? -17.578 3.555 14.609 1 90.31 12 ILE B N 1
ATOM 1757 C CA . ILE B 1 12 ? -18.141 2.229 14.859 1 90.31 12 ILE B CA 1
ATOM 1758 C C . ILE B 1 12 ? -18.359 1.505 13.531 1 90.31 12 ILE B C 1
ATOM 1760 O O . ILE B 1 12 ? -18.031 0.323 13.398 1 90.31 12 ILE B O 1
ATOM 1764 N N . ILE B 1 13 ? -18.859 2.205 12.578 1 92.88 13 ILE B N 1
ATOM 1765 C CA . ILE B 1 13 ? -19.031 1.637 11.242 1 92.88 13 ILE B CA 1
ATOM 1766 C C . ILE B 1 13 ? -17.688 1.245 10.664 1 92.88 13 ILE B C 1
ATOM 1768 O O . ILE B 1 13 ? -17.547 0.186 10.047 1 92.88 13 ILE B O 1
ATOM 1772 N N . GLY B 1 14 ? -16.719 2.051 10.93 1 91.75 14 GLY B N 1
ATOM 1773 C CA . GLY B 1 14 ? -15.367 1.759 10.484 1 91.75 14 GLY B CA 1
ATOM 1774 C C . GLY B 1 14 ? -14.797 0.489 11.086 1 91.75 14 GLY B C 1
ATOM 1775 O O . GLY B 1 14 ? -14.18 -0.316 10.383 1 91.75 14 GLY B O 1
ATOM 1776 N N . TYR B 1 15 ? -15.07 0.296 12.391 1 91.69 15 TYR B N 1
ATOM 1777 C CA . TYR B 1 15 ? -14.602 -0.916 13.055 1 91.69 15 TYR B CA 1
ATOM 1778 C C . TYR B 1 15 ? -15.266 -2.152 12.461 1 91.69 15 TYR B C 1
ATOM 1780 O O . TYR B 1 15 ? -14.602 -3.17 12.234 1 91.69 15 TYR B O 1
ATOM 1788 N N . LEU B 1 16 ? -16.469 -2.025 12.234 1 94.25 16 LEU B N 1
ATOM 1789 C CA . LEU B 1 16 ? -17.219 -3.135 11.656 1 94.25 16 LEU B CA 1
ATOM 1790 C C . LEU B 1 16 ? -16.703 -3.463 10.258 1 94.25 16 LEU B C 1
ATOM 1792 O O . LEU B 1 16 ? -16.547 -4.637 9.906 1 94.25 16 LEU B O 1
ATOM 1796 N N . ARG B 1 17 ? -16.406 -2.422 9.539 1 95.44 17 ARG B N 1
ATOM 1797 C CA . ARG B 1 17 ? -15.883 -2.598 8.188 1 95.44 17 ARG B CA 1
ATOM 1798 C C . ARG B 1 17 ? -14.57 -3.373 8.195 1 95.44 17 ARG B C 1
ATOM 1800 O O . ARG B 1 17 ? -14.367 -4.273 7.379 1 95.44 17 ARG B O 1
ATOM 1807 N N . ILE B 1 18 ? -13.758 -3.084 9.109 1 94.25 18 ILE B N 1
ATOM 1808 C CA . ILE B 1 18 ? -12.461 -3.74 9.211 1 94.25 18 ILE B CA 1
ATOM 1809 C C . ILE B 1 18 ? -12.656 -5.207 9.586 1 94.25 18 ILE B C 1
ATOM 1811 O O . ILE B 1 18 ? -12.031 -6.09 9 1 94.25 18 ILE B O 1
ATOM 1815 N N . LEU B 1 19 ? -13.523 -5.508 10.508 1 95.94 19 LEU B N 1
ATOM 1816 C CA . LEU B 1 19 ? -13.805 -6.871 10.938 1 95.94 19 LEU B CA 1
ATOM 1817 C C . LEU B 1 19 ? -14.359 -7.703 9.781 1 95.94 19 LEU B C 1
ATOM 1819 O O . LEU B 1 19 ? -13.953 -8.852 9.586 1 95.94 19 LEU B O 1
ATOM 1823 N N . LEU B 1 20 ? -15.25 -7.125 9.07 1 97.19 20 LEU B N 1
ATOM 1824 C CA . LEU B 1 20 ? -15.844 -7.816 7.93 1 97.19 20 LEU B CA 1
ATOM 1825 C C . LEU B 1 20 ? -14.797 -8.102 6.859 1 97.19 20 LEU B C 1
ATOM 1827 O O . LEU B 1 20 ? -14.773 -9.18 6.273 1 97.19 20 LEU B O 1
ATOM 1831 N N . ALA B 1 21 ? -13.938 -7.133 6.609 1 96.5 21 ALA B N 1
ATOM 1832 C CA . ALA B 1 21 ? -12.883 -7.32 5.621 1 96.5 21 ALA B CA 1
ATOM 1833 C C . ALA B 1 21 ? -11.938 -8.445 6.039 1 96.5 21 ALA B C 1
ATOM 1835 O O . ALA B 1 21 ? -11.586 -9.297 5.223 1 96.5 21 ALA B O 1
ATOM 1836 N N . ILE B 1 22 ? -11.539 -8.484 7.316 1 95.81 22 ILE B N 1
ATOM 1837 C CA . ILE B 1 22 ? -10.664 -9.531 7.832 1 95.81 22 ILE B CA 1
ATOM 1838 C C . ILE B 1 22 ? -11.344 -10.891 7.672 1 95.81 22 ILE B C 1
ATOM 1840 O O . ILE B 1 22 ? -10.727 -11.852 7.219 1 95.81 22 ILE B O 1
ATOM 1844 N N . GLY B 1 23 ? -12.586 -10.961 8.055 1 96.62 23 GLY B N 1
ATOM 1845 C CA . GLY B 1 23 ? -13.344 -12.188 7.875 1 96.62 23 GLY B CA 1
ATOM 1846 C C . GLY B 1 23 ? -13.422 -12.641 6.43 1 96.62 23 GLY B C 1
ATOM 1847 O O . GLY B 1 23 ? -13.352 -13.836 6.137 1 96.62 23 GLY B O 1
ATOM 1848 N N . ALA B 1 24 ? -13.578 -11.656 5.551 1 97.31 24 ALA B N 1
ATOM 1849 C CA . ALA B 1 24 ? -13.648 -11.977 4.129 1 97.31 24 ALA B CA 1
ATOM 1850 C C . ALA B 1 24 ? -12.344 -12.594 3.643 1 97.31 24 ALA B C 1
ATOM 1852 O O . ALA B 1 24 ? -12.344 -13.68 3.053 1 97.31 24 ALA B O 1
ATOM 1853 N N . P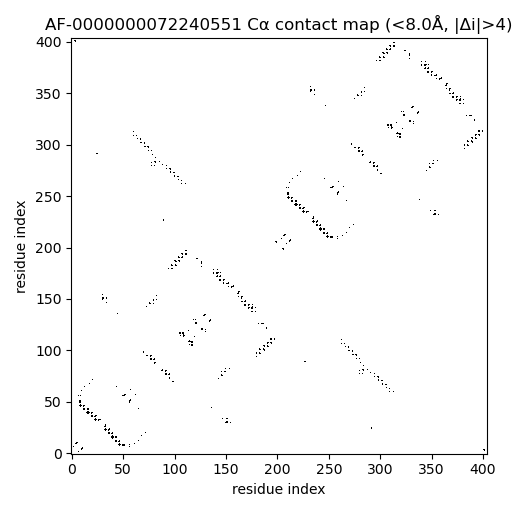HE B 1 25 ? -11.273 -12 3.924 1 96 25 PHE B N 1
ATOM 1854 C CA . PHE B 1 25 ? -9.992 -12.461 3.408 1 96 25 PHE B CA 1
ATOM 1855 C C . PHE B 1 25 ? -9.57 -13.766 4.078 1 96 25 PHE B C 1
ATOM 1857 O O . PHE B 1 25 ? -8.875 -14.586 3.473 1 96 25 PHE B O 1
ATOM 1864 N N . TRP B 1 26 ? -10 -13.961 5.332 1 94.5 26 TRP B N 1
ATOM 1865 C CA . TRP B 1 26 ? -9.719 -15.219 6.023 1 94.5 26 TRP B CA 1
ATOM 1866 C C . TRP B 1 26 ? -10.328 -16.406 5.281 1 94.5 26 TRP B C 1
ATOM 1868 O O . TRP B 1 26 ? -9.773 -17.5 5.285 1 94.5 26 TRP B O 1
ATOM 1878 N N . GLN B 1 27 ? -11.438 -16.188 4.621 1 95.19 27 GLN B N 1
ATOM 1879 C CA . GLN B 1 27 ? -12.109 -17.234 3.881 1 95.19 27 GLN B CA 1
ATOM 1880 C C . GLN B 1 27 ? -12.172 -16.922 2.391 1 95.19 27 GLN B C 1
ATOM 1882 O O . GLN B 1 27 ? -13.227 -17.031 1.766 1 95.19 27 GLN B O 1
ATOM 1887 N N . TRP B 1 28 ? -11.031 -16.531 1.897 1 93.75 28 TRP B N 1
ATOM 1888 C CA . TRP B 1 28 ? -11 -16.031 0.524 1 93.75 28 TRP B CA 1
ATOM 1889 C C . TRP B 1 28 ? -11.32 -17.156 -0.463 1 93.75 28 TRP B C 1
ATOM 1891 O O . TRP B 1 28 ? -11.727 -16.891 -1.599 1 93.75 28 TRP B O 1
ATOM 1901 N N . GLU B 1 29 ? -11.211 -18.422 -0.06 1 93.44 29 GLU B N 1
ATOM 1902 C CA . GLU B 1 29 ? -11.461 -19.547 -0.961 1 93.44 29 GLU B CA 1
ATOM 1903 C C . GLU B 1 29 ? -12.953 -19.812 -1.115 1 93.44 29 GLU B C 1
ATOM 1905 O O . GLU B 1 29 ? -13.375 -20.484 -2.055 1 93.44 29 GLU B O 1
ATOM 1910 N N . GLN B 1 30 ? -13.727 -19.375 -0.128 1 95.94 30 GLN B N 1
ATOM 1911 C CA . GLN B 1 30 ? -15.18 -19.453 -0.235 1 95.94 30 GLN B CA 1
ATOM 1912 C C . GLN B 1 30 ? -15.75 -18.234 -0.946 1 95.94 30 GLN B C 1
ATOM 1914 O O . GLN B 1 30 ? -16.062 -17.219 -0.308 1 95.94 30 GLN B O 1
ATOM 1919 N N . SER B 1 31 ? -15.938 -18.406 -2.223 1 94.69 31 SER B N 1
ATOM 1920 C CA . SER B 1 31 ? -16.188 -17.266 -3.109 1 94.69 31 SER B CA 1
ATOM 1921 C C . SER B 1 31 ? -17.438 -16.516 -2.705 1 94.69 31 SER B C 1
ATOM 1923 O O . SER B 1 31 ? -17.422 -15.281 -2.623 1 94.69 31 SER B O 1
ATOM 1925 N N . ASN B 1 32 ? -18.609 -17.203 -2.398 1 94.31 32 ASN B N 1
ATOM 1926 C CA . ASN B 1 32 ? -19.859 -16.531 -2.061 1 94.31 32 ASN B CA 1
ATOM 1927 C C . ASN B 1 32 ? -19.75 -15.766 -0.745 1 94.31 32 ASN B C 1
ATOM 1929 O O . ASN B 1 32 ? -20.172 -14.617 -0.655 1 94.31 32 ASN B O 1
ATOM 1933 N N . ARG B 1 33 ? -19.172 -16.438 0.194 1 96.5 33 ARG B N 1
ATOM 1934 C CA . ARG B 1 33 ? -19.016 -15.789 1.494 1 96.5 33 ARG B CA 1
ATOM 1935 C C . ARG B 1 33 ? -18.062 -14.602 1.405 1 96.5 33 ARG B C 1
ATOM 1937 O O . ARG B 1 33 ? -18.312 -13.547 2 1 96.5 33 ARG B O 1
ATOM 1944 N N . PHE B 1 34 ? -16.953 -14.805 0.7 1 97.75 34 PHE B N 1
ATOM 1945 C CA . PHE B 1 34 ? -16 -13.711 0.507 1 97.75 34 PHE B CA 1
ATOM 1946 C C . PHE B 1 34 ? -16.672 -12.516 -0.151 1 97.75 34 PHE B C 1
ATOM 1948 O O . PHE B 1 34 ? -16.531 -11.383 0.31 1 97.75 34 PHE B O 1
ATOM 1955 N N . PHE B 1 35 ? -17.422 -12.844 -1.19 1 97 35 PHE B N 1
ATOM 1956 C CA . PHE B 1 35 ? -18.094 -11.789 -1.945 1 97 35 PHE B CA 1
ATOM 1957 C C . PHE B 1 35 ? -19.031 -11 -1.049 1 97 35 PHE B C 1
ATOM 1959 O O . PHE B 1 35 ? -19 -9.766 -1.034 1 97 35 PHE B O 1
ATOM 1966 N N . LEU B 1 36 ? -19.828 -11.617 -0.325 1 96.88 36 LEU B N 1
ATOM 1967 C CA . LEU B 1 36 ? -20.828 -10.969 0.518 1 96.88 36 LEU B CA 1
ATOM 1968 C C . LEU B 1 36 ? -20.172 -10.156 1.623 1 96.88 36 LEU B C 1
ATOM 1970 O O . LEU B 1 36 ? -20.547 -9 1.858 1 96.88 36 LEU B O 1
ATOM 1974 N N . LEU B 1 37 ? -19.203 -10.75 2.266 1 97.94 37 LEU B N 1
ATOM 1975 C CA . LEU B 1 37 ? -18.531 -10.062 3.363 1 97.94 37 LEU B CA 1
ATOM 1976 C C . LEU B 1 37 ? -17.75 -8.859 2.857 1 97.94 37 LEU B C 1
ATOM 1978 O O . LEU B 1 37 ? -17.828 -7.773 3.441 1 97.94 37 LEU B O 1
ATOM 1982 N N . TYR B 1 38 ? -17.031 -9.023 1.795 1 98.12 38 TYR B N 1
ATOM 1983 C CA . TYR B 1 38 ? -16.203 -7.938 1.269 1 98.12 38 TYR B CA 1
ATOM 1984 C C . TYR B 1 38 ? -17.078 -6.809 0.722 1 98.12 38 TYR B C 1
ATOM 1986 O O . TYR B 1 38 ? -16.797 -5.633 0.958 1 98.12 38 TYR B O 1
ATOM 1994 N N . LEU B 1 39 ? -18.094 -7.168 -0.041 1 96.69 39 LEU B N 1
ATOM 1995 C CA . LEU B 1 39 ? -18.984 -6.152 -0.589 1 96.69 39 LEU B CA 1
ATOM 1996 C C . LEU B 1 39 ? -19.656 -5.352 0.527 1 96.69 39 LEU B C 1
ATOM 1998 O O . LEU B 1 39 ? -19.75 -4.125 0.442 1 96.69 39 LEU B O 1
ATOM 2002 N N . THR B 1 40 ? -20.125 -6.086 1.525 1 97.19 40 THR B N 1
ATOM 2003 C CA . THR B 1 40 ? -20.734 -5.402 2.66 1 97.19 40 THR B CA 1
ATOM 2004 C C . THR B 1 40 ? -19.734 -4.465 3.33 1 97.19 40 THR B C 1
ATOM 2006 O O . THR B 1 40 ? -20.062 -3.328 3.666 1 97.19 40 THR B O 1
ATOM 2009 N N . SER B 1 41 ? -18.562 -4.961 3.537 1 97.06 41 SER B N 1
ATOM 2010 C CA . SER B 1 41 ? -17.5 -4.133 4.113 1 97.06 41 SER B CA 1
ATOM 2011 C C . SER B 1 41 ? -17.266 -2.881 3.275 1 97.06 41 SER B C 1
ATOM 2013 O O . SER B 1 41 ? -17.125 -1.782 3.818 1 97.06 41 SER B O 1
ATOM 2015 N N . PHE B 1 42 ? -17.25 -3.047 2.012 1 95.38 42 PHE B N 1
ATOM 2016 C CA . PHE B 1 42 ? -16.984 -1.938 1.106 1 95.38 42 PHE B CA 1
ATOM 2017 C C . PHE B 1 42 ? -18.125 -0.927 1.131 1 95.38 42 PHE B C 1
ATOM 2019 O O . PHE B 1 42 ? -17.875 0.283 1.092 1 95.38 42 PHE B O 1
ATOM 2026 N N . LEU B 1 43 ? -19.328 -1.385 1.184 1 94.31 43 LEU B N 1
ATOM 2027 C CA . LEU B 1 43 ? -20.5 -0.508 1.205 1 94.31 43 LEU B CA 1
ATOM 2028 C C . LEU B 1 43 ? -20.578 0.264 2.518 1 94.31 43 LEU B C 1
ATOM 2030 O O . LEU B 1 43 ? -21.062 1.395 2.551 1 94.31 43 LEU B O 1
ATOM 2034 N N . LEU B 1 44 ? -20.094 -0.343 3.508 1 94.19 44 LEU B N 1
ATOM 2035 C CA . LEU B 1 44 ? -20.078 0.325 4.805 1 94.19 44 LEU B CA 1
ATOM 2036 C C . LEU B 1 44 ? -19.141 1.525 4.785 1 94.19 44 LEU B C 1
ATOM 2038 O O . LEU B 1 44 ? -19.266 2.434 5.609 1 94.19 44 LEU B O 1
ATOM 2042 N N . ASP B 1 45 ? -18.156 1.472 3.932 1 92.19 45 ASP B N 1
ATOM 2043 C CA . ASP B 1 45 ? -17.281 2.621 3.748 1 92.19 45 ASP B CA 1
ATOM 2044 C C . ASP B 1 45 ? -18.062 3.857 3.328 1 92.19 45 ASP B C 1
ATOM 2046 O O . ASP B 1 45 ? -17.859 4.945 3.869 1 92.19 45 ASP B O 1
ATOM 2050 N N . ALA B 1 46 ? -18.953 3.713 2.369 1 89.12 46 ALA B N 1
ATOM 2051 C CA . ALA B 1 46 ? -19.812 4.812 1.931 1 89.12 46 ALA B CA 1
ATOM 2052 C C . ALA B 1 46 ? -20.766 5.25 3.045 1 89.12 46 ALA B C 1
ATOM 2054 O O . ALA B 1 46 ? -21.016 6.441 3.219 1 89.12 46 ALA B O 1
ATOM 2055 N N . ALA B 1 47 ? -21.141 4.312 3.779 1 91.25 47 ALA B N 1
ATOM 2056 C CA . ALA B 1 47 ? -22.094 4.582 4.855 1 91.25 47 ALA B CA 1
ATOM 2057 C C . ALA B 1 47 ? -21.438 5.398 5.969 1 91.25 47 ALA B C 1
ATOM 2059 O O . ALA B 1 47 ? -22.078 6.273 6.555 1 91.25 47 ALA B O 1
ATOM 2060 N N . ASP B 1 48 ? -20.234 5.047 6.266 1 91.56 48 ASP B N 1
ATOM 2061 C CA . ASP B 1 48 ? -19.594 5.77 7.359 1 91.56 48 ASP B CA 1
ATOM 2062 C C . ASP B 1 48 ? -19.328 7.223 6.977 1 91.56 48 ASP B C 1
ATOM 2064 O O . ASP B 1 48 ? -19.422 8.117 7.82 1 91.56 48 ASP B O 1
ATOM 2068 N N . GLY B 1 49 ? -19 7.473 5.703 1 88 49 GLY B N 1
ATOM 2069 C CA . GLY B 1 49 ? -18.891 8.844 5.242 1 88 49 GLY B CA 1
ATOM 2070 C C . GLY B 1 49 ? -20.188 9.609 5.328 1 88 49 GLY B C 1
ATOM 2071 O O . GLY B 1 49 ? -20.219 10.773 5.75 1 88 49 GLY B O 1
ATOM 2072 N N . TYR B 1 50 ? -21.188 8.938 4.934 1 90.19 50 TYR B N 1
ATOM 2073 C CA . TYR B 1 50 ? -22.516 9.547 5.008 1 90.19 50 TYR B CA 1
ATOM 2074 C C . TYR B 1 50 ? -22.891 9.844 6.449 1 90.19 50 TYR B C 1
ATOM 2076 O O . TYR B 1 50 ? -23.406 10.93 6.754 1 90.19 50 TYR B O 1
ATOM 2084 N N . ALA B 1 51 ? -22.641 8.922 7.297 1 91.06 51 ALA B N 1
ATOM 2085 C CA . ALA B 1 51 ? -22.953 9.086 8.719 1 91.06 51 ALA B CA 1
ATOM 2086 C C . ALA B 1 51 ? -22.141 10.227 9.328 1 91.06 51 ALA B C 1
ATOM 2088 O O . ALA B 1 51 ? -22.656 10.992 10.148 1 91.06 51 ALA B O 1
ATOM 2089 N N . ALA B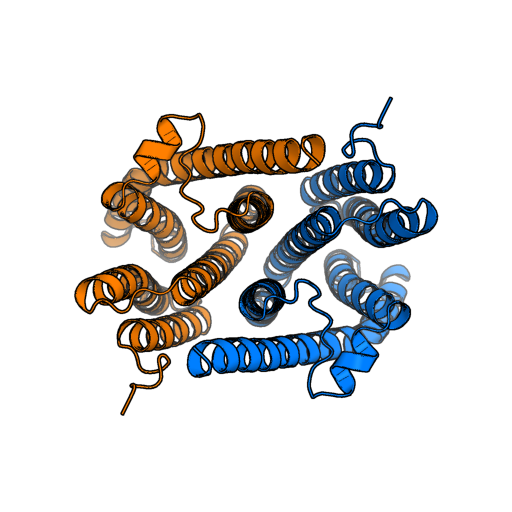 1 52 ? -20.891 10.344 8.953 1 89.69 52 ALA B N 1
ATOM 2090 C CA . ALA B 1 52 ? -20.031 11.414 9.469 1 89.69 52 ALA B CA 1
ATOM 2091 C C . ALA B 1 52 ? -20.609 12.789 9.141 1 89.69 52 ALA B C 1
ATOM 2093 O O . ALA B 1 52 ? -20.625 13.68 9.992 1 89.69 52 ALA B O 1
ATOM 2094 N N . ARG B 1 53 ? -21.125 12.875 7.961 1 89.5 53 ARG B N 1
ATOM 2095 C CA . ARG B 1 53 ? -21.703 14.148 7.527 1 89.5 53 ARG B CA 1
ATOM 2096 C C . ARG B 1 53 ? -23.094 14.359 8.141 1 89.5 53 ARG B C 1
ATOM 2098 O O . ARG B 1 53 ? -23.406 15.461 8.594 1 89.5 53 ARG B O 1
ATOM 2105 N N . TYR B 1 54 ? -23.812 13.336 8.195 1 92.19 54 TYR B N 1
ATOM 2106 C CA . TYR B 1 54 ? -25.172 13.414 8.711 1 92.19 54 TYR B CA 1
ATOM 2107 C C . TYR B 1 54 ? -25.172 13.773 10.195 1 92.19 54 TYR B C 1
ATOM 2109 O O . TYR B 1 54 ? -25.969 14.602 10.641 1 92.19 54 TYR B O 1
ATOM 2117 N N . PHE B 1 55 ? -24.297 13.242 10.984 1 92.5 55 PHE B N 1
ATOM 2118 C CA . PHE B 1 55 ? -24.25 13.461 12.422 1 92.5 55 PHE B CA 1
ATOM 2119 C C . PHE B 1 55 ? -23.25 14.562 12.766 1 92.5 55 PHE B C 1
ATOM 2121 O O . PHE B 1 55 ? -22.938 14.773 13.945 1 92.5 55 PHE B O 1
ATOM 2128 N N . HIS B 1 56 ? -22.656 15.219 11.789 1 90.94 56 HIS B N 1
ATOM 2129 C CA . HIS B 1 56 ? -21.703 16.297 11.977 1 90.94 56 HIS B CA 1
ATOM 2130 C C . HIS B 1 56 ? -20.5 15.828 12.789 1 90.94 56 HIS B C 1
ATOM 2132 O O . HIS B 1 56 ? -20.078 16.516 13.727 1 90.94 56 HIS B O 1
ATOM 2138 N N . GLN B 1 57 ? -20.156 14.703 12.547 1 88.19 57 GLN B N 1
ATOM 2139 C CA . GLN B 1 57 ? -19.016 14.094 13.219 1 88.19 57 GLN B CA 1
ATOM 2140 C C . GLN B 1 57 ? -17.844 13.891 12.258 1 88.19 57 GLN B C 1
ATOM 2142 O O . GLN B 1 57 ? -17.172 12.859 12.297 1 88.19 57 GLN B O 1
ATOM 2147 N N . SER B 1 58 ? -17.703 14.883 11.359 1 85.12 58 SER B N 1
ATOM 2148 C CA . SER B 1 58 ? -16.609 14.789 10.391 1 85.12 58 SER B CA 1
ATOM 2149 C C . SER B 1 58 ? -15.297 15.273 11 1 85.12 58 SER B C 1
ATOM 2151 O O . SER B 1 58 ? -15.281 16.234 11.773 1 85.12 58 SER B O 1
ATOM 2153 N N . SER B 1 59 ? -14.25 14.461 10.828 1 82.25 59 SER B N 1
ATOM 2154 C CA . SER B 1 59 ? -12.914 14.852 11.25 1 82.25 59 SER B CA 1
ATOM 2155 C C . SER B 1 59 ? -11.883 14.523 10.172 1 82.25 59 SER B C 1
ATOM 2157 O O . SER B 1 59 ? -12.07 13.594 9.383 1 82.25 59 SER B O 1
ATOM 2159 N N . GLU B 1 60 ? -10.875 15.312 10.109 1 80.81 60 GLU B N 1
ATOM 2160 C CA . GLU B 1 60 ? -9.805 15.078 9.148 1 80.81 60 GLU B CA 1
ATOM 2161 C C . GLU B 1 60 ? -9.094 13.758 9.43 1 80.81 60 GLU B C 1
ATOM 2163 O O . GLU B 1 60 ? -8.75 13.016 8.5 1 80.81 60 GLU B O 1
ATOM 2168 N N . LEU B 1 61 ? -8.898 13.516 10.617 1 79.81 61 LEU B N 1
ATOM 2169 C CA . LEU B 1 61 ? -8.211 12.289 10.992 1 79.81 61 LEU B CA 1
ATOM 2170 C C . LEU B 1 61 ? -9.039 11.062 10.625 1 79.81 61 LEU B C 1
ATOM 2172 O O . LEU B 1 61 ? -8.5 10.062 10.148 1 79.81 61 LEU B O 1
ATOM 2176 N N . GLY B 1 62 ? -10.273 11.188 10.93 1 83.19 62 GLY B N 1
ATOM 2177 C CA . GLY B 1 62 ? -11.156 10.109 10.508 1 83.19 62 GLY B CA 1
ATOM 2178 C C . GLY B 1 62 ? -11.125 9.852 9.016 1 83.19 62 GLY B C 1
ATOM 2179 O O . GLY B 1 62 ? -11.133 8.695 8.578 1 83.19 62 GLY B O 1
ATOM 2180 N N . ALA B 1 63 ? -11.016 10.852 8.297 1 85.62 63 ALA B N 1
ATOM 2181 C CA . ALA B 1 63 ? -10.953 10.75 6.84 1 85.62 63 ALA B CA 1
ATOM 2182 C C . ALA B 1 63 ? -9.656 10.07 6.398 1 85.62 63 ALA B C 1
ATOM 2184 O O . ALA B 1 63 ? -9.656 9.25 5.477 1 85.62 63 ALA B O 1
ATOM 2185 N N . LEU B 1 64 ? -8.656 10.414 7.051 1 86.88 64 LEU B N 1
ATOM 2186 C CA . LEU B 1 64 ? -7.363 9.828 6.719 1 86.88 64 LEU B CA 1
ATOM 2187 C C . LEU B 1 64 ? -7.34 8.344 7.051 1 86.88 64 LEU B C 1
ATOM 2189 O O . LEU B 1 64 ? -6.828 7.535 6.273 1 86.88 64 LEU B O 1
ATOM 2193 N N . LEU B 1 65 ? -7.875 8.008 8.164 1 86.94 65 LEU B N 1
ATOM 2194 C CA . LEU B 1 65 ? -7.922 6.605 8.562 1 86.94 65 LEU B CA 1
ATOM 2195 C C . LEU B 1 65 ? -8.789 5.805 7.602 1 86.94 65 LEU B C 1
ATOM 2197 O O . LEU B 1 65 ? -8.477 4.656 7.281 1 86.94 65 LEU B O 1
ATOM 2201 N N . ASP B 1 66 ? -9.836 6.449 7.242 1 89.62 66 ASP B N 1
ATOM 2202 C CA . ASP B 1 66 ? -10.711 5.832 6.254 1 89.62 66 ASP B CA 1
ATOM 2203 C C . ASP B 1 66 ? -9.977 5.594 4.938 1 89.62 66 ASP B C 1
ATOM 2205 O O . ASP B 1 66 ? -10.078 4.508 4.355 1 89.62 66 ASP B O 1
ATOM 2209 N N . MET B 1 67 ? -9.281 6.535 4.512 1 90.81 67 MET B N 1
ATOM 2210 C CA . MET B 1 67 ? -8.516 6.449 3.273 1 90.81 67 MET B CA 1
ATOM 2211 C C . MET B 1 67 ? -7.488 5.32 3.348 1 90.81 67 MET B C 1
ATOM 2213 O O . MET B 1 67 ? -7.34 4.551 2.4 1 90.81 67 MET B O 1
ATOM 2217 N N . LEU B 1 68 ? -6.852 5.207 4.43 1 91.44 68 LEU B N 1
ATOM 2218 C CA . LEU B 1 68 ? -5.84 4.18 4.652 1 91.44 68 LEU B CA 1
ATOM 2219 C C . LEU B 1 68 ? -6.469 2.787 4.609 1 91.44 68 LEU B C 1
ATOM 2221 O O . LEU B 1 68 ? -5.953 1.891 3.939 1 91.44 68 LEU B O 1
ATOM 2225 N N . THR B 1 69 ? -7.531 2.598 5.277 1 92.25 69 THR B N 1
ATOM 2226 C CA . THR B 1 69 ? -8.211 1.308 5.336 1 92.25 69 THR B CA 1
ATOM 2227 C C . THR B 1 69 ? -8.664 0.872 3.945 1 92.25 69 THR B C 1
ATOM 2229 O O . THR B 1 69 ? -8.539 -0.301 3.586 1 92.25 69 THR B O 1
ATOM 2232 N N . ASP B 1 70 ? -9.141 1.834 3.195 1 93.69 70 ASP B N 1
ATOM 2233 C CA . ASP B 1 70 ? -9.578 1.547 1.834 1 93.69 70 ASP B CA 1
ATOM 2234 C C . ASP B 1 70 ? -8.43 1.029 0.979 1 93.69 70 ASP B C 1
ATOM 2236 O O . ASP B 1 70 ? -8.586 0.058 0.237 1 93.69 70 ASP B O 1
ATOM 2240 N N . ARG B 1 71 ? -7.293 1.673 1.117 1 94.25 71 ARG B N 1
ATOM 2241 C CA . ARG B 1 71 ? -6.129 1.285 0.326 1 94.25 71 ARG B CA 1
ATOM 2242 C C . ARG B 1 71 ? -5.637 -0.104 0.72 1 94.25 71 ARG B C 1
ATOM 2244 O O . ARG B 1 71 ? -5.215 -0.884 -0.136 1 94.25 71 ARG B O 1
ATOM 2251 N N . CYS B 1 72 ? -5.68 -0.439 1.946 1 94.56 72 CYS B N 1
ATOM 2252 C CA . CYS B 1 72 ? -5.254 -1.755 2.414 1 94.56 72 CYS B CA 1
ATOM 2253 C C . CYS B 1 72 ? -6.18 -2.844 1.887 1 94.56 72 CYS B C 1
ATOM 2255 O O . CYS B 1 72 ? -5.719 -3.883 1.411 1 94.56 72 CYS B O 1
ATOM 2257 N N . ALA B 1 73 ? -7.473 -2.615 1.964 1 95.81 73 ALA B N 1
ATOM 2258 C CA . ALA B 1 73 ? -8.438 -3.6 1.491 1 95.81 73 ALA B CA 1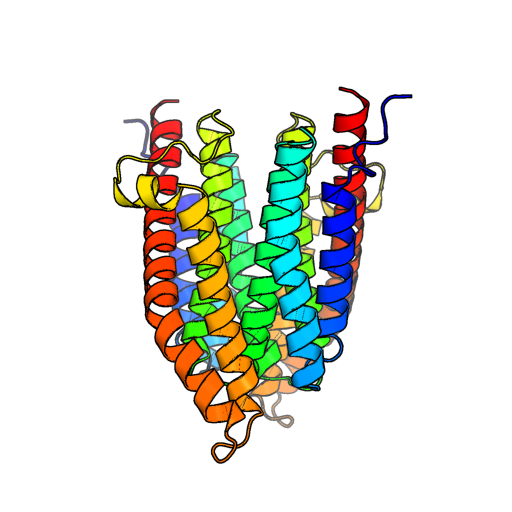
ATOM 2259 C C . ALA B 1 73 ? -8.289 -3.842 -0.008 1 95.81 73 ALA B C 1
ATOM 2261 O O . ALA B 1 73 ? -8.281 -4.988 -0.461 1 95.81 73 ALA B O 1
ATOM 2262 N N . THR B 1 74 ? -8.18 -2.766 -0.743 1 96.88 74 THR B N 1
ATOM 2263 C CA . THR B 1 74 ? -8.031 -2.885 -2.189 1 96.88 74 THR B CA 1
ATOM 2264 C C . THR B 1 74 ? -6.727 -3.592 -2.541 1 96.88 74 THR B C 1
ATOM 2266 O O . THR B 1 74 ? -6.699 -4.449 -3.426 1 96.88 74 THR B O 1
ATOM 2269 N N . ALA B 1 75 ? -5.676 -3.242 -1.864 1 97.12 75 ALA B N 1
ATOM 2270 C CA . ALA B 1 75 ? -4.398 -3.906 -2.111 1 97.12 75 ALA B CA 1
ATOM 2271 C C . ALA B 1 75 ? -4.504 -5.41 -1.862 1 97.12 75 ALA B C 1
ATOM 2273 O O . ALA B 1 75 ? -3.971 -6.211 -2.633 1 97.12 75 ALA B O 1
ATOM 2274 N N . ALA B 1 76 ? -5.148 -5.754 -0.812 1 96.62 76 ALA B N 1
ATOM 2275 C CA . ALA B 1 76 ? -5.328 -7.168 -0.494 1 96.62 76 ALA B CA 1
ATOM 2276 C C . ALA B 1 76 ? -6.145 -7.875 -1.572 1 96.62 76 ALA B C 1
ATOM 2278 O O . ALA B 1 76 ? -5.809 -8.984 -1.986 1 96.62 76 ALA B O 1
ATOM 2279 N N . LEU B 1 77 ? -7.199 -7.23 -1.989 1 97.25 77 LEU B N 1
ATOM 2280 C CA . LEU B 1 77 ? -8.023 -7.82 -3.039 1 97.25 77 LEU B CA 1
ATOM 2281 C C . LEU B 1 77 ? -7.223 -7.992 -4.324 1 97.25 77 LEU B C 1
ATOM 2283 O O . LEU B 1 77 ? -7.266 -9.055 -4.953 1 97.25 77 LEU B O 1
ATOM 2287 N N . LEU B 1 78 ? -6.48 -7.004 -4.691 1 97.12 78 LEU B N 1
ATOM 2288 C CA . LEU B 1 78 ? -5.676 -7.055 -5.91 1 97.12 78 LEU B CA 1
ATOM 2289 C C . LEU B 1 78 ? -4.582 -8.109 -5.793 1 97.12 78 LEU B C 1
ATOM 2291 O O . LEU B 1 78 ? -4.227 -8.75 -6.785 1 97.12 78 LEU B O 1
ATOM 2295 N N . THR B 1 79 ? -4.066 -8.258 -4.613 1 96.25 79 THR B N 1
ATOM 2296 C CA . THR B 1 79 ? -3.092 -9.32 -4.387 1 96.25 79 THR B CA 1
ATOM 2297 C C . THR B 1 79 ? -3.717 -10.688 -4.629 1 96.25 79 THR B C 1
ATOM 2299 O O . THR B 1 79 ? -3.119 -11.539 -5.289 1 96.25 79 THR B O 1
ATOM 2302 N N . LEU B 1 80 ? -4.895 -10.883 -4.125 1 94.94 80 LEU B N 1
ATOM 2303 C CA . LEU B 1 80 ? -5.594 -12.141 -4.355 1 94.94 80 LEU B CA 1
ATOM 2304 C C . LEU B 1 80 ? -5.832 -12.375 -5.844 1 94.94 80 LEU B C 1
ATOM 2306 O O . LEU B 1 80 ? -5.652 -13.484 -6.34 1 94.94 80 LEU B O 1
ATOM 2310 N N . LEU B 1 81 ? -6.227 -11.297 -6.488 1 94.5 81 LEU B N 1
ATOM 2311 C CA . LEU B 1 81 ? -6.488 -11.406 -7.918 1 94.5 81 LEU B CA 1
ATOM 2312 C C . LEU B 1 81 ? -5.215 -11.789 -8.672 1 94.5 81 LEU B C 1
ATOM 2314 O O . LEU B 1 81 ? -5.266 -12.555 -9.641 1 94.5 81 LEU B O 1
ATOM 2318 N N . SER B 1 82 ? -4.133 -11.227 -8.25 1 92.94 82 SER B N 1
ATOM 2319 C CA . SER B 1 82 ? -2.867 -11.57 -8.883 1 92.94 82 SER B CA 1
ATOM 2320 C C . SER B 1 82 ? -2.562 -13.062 -8.727 1 92.94 82 SER B C 1
ATOM 2322 O O . SER B 1 82 ? -1.946 -13.664 -9.602 1 92.94 82 SER B O 1
ATOM 2324 N N . HIS B 1 83 ? -3.029 -13.57 -7.652 1 89.19 83 HIS B N 1
ATOM 2325 C CA . HIS B 1 83 ? -2.881 -14.992 -7.398 1 89.19 83 HIS B CA 1
ATOM 2326 C C . HIS B 1 83 ? -3.799 -15.812 -8.305 1 89.19 83 HIS B C 1
ATOM 2328 O O . HIS B 1 83 ? -3.398 -16.859 -8.812 1 89.19 83 HIS B O 1
ATOM 2334 N N . LEU B 1 84 ? -4.949 -15.422 -8.516 1 89.25 84 LEU B N 1
ATOM 2335 C CA . LEU B 1 84 ? -5.965 -16.156 -9.266 1 89.25 84 LEU B CA 1
ATOM 2336 C C . LEU B 1 84 ? -5.723 -16.047 -10.766 1 89.25 84 LEU B C 1
ATOM 2338 O O . LEU B 1 84 ? -6.008 -16.984 -11.516 1 89.25 84 LEU B O 1
ATOM 2342 N N . TYR B 1 85 ? -5.234 -14.859 -11.172 1 91.06 85 TYR B N 1
ATOM 2343 C CA . TYR B 1 85 ? -4.949 -14.602 -12.578 1 91.06 85 TYR B CA 1
ATOM 2344 C C . TYR B 1 85 ? -3.461 -14.352 -12.797 1 91.06 85 TYR B C 1
ATOM 2346 O O . TYR B 1 85 ? -3.039 -13.211 -12.992 1 91.06 85 TYR B O 1
ATOM 2354 N N . LYS B 1 86 ? -2.768 -15.43 -13.031 1 84.81 86 LYS B N 1
ATOM 2355 C CA . LYS B 1 86 ? -1.311 -15.367 -13.094 1 84.81 86 LYS B CA 1
ATOM 2356 C C . LYS B 1 86 ? -0.839 -14.625 -14.336 1 84.81 86 LYS B C 1
ATOM 2358 O O . LYS B 1 86 ? 0.174 -13.922 -14.305 1 84.81 86 LYS B O 1
ATOM 2363 N N . GLN B 1 87 ? -1.551 -14.719 -15.367 1 89.81 87 GLN B N 1
ATOM 2364 C CA . GLN B 1 87 ? -1.16 -14.117 -16.641 1 89.81 87 GLN B CA 1
ATOM 2365 C C . GLN B 1 87 ? -1.214 -12.594 -16.562 1 89.81 87 GLN B C 1
ATOM 2367 O O . GLN B 1 87 ? -0.564 -11.906 -17.359 1 89.81 87 GLN B O 1
ATOM 2372 N N . TYR B 1 88 ? -1.961 -12.086 -15.555 1 92.62 88 TYR B N 1
ATOM 2373 C CA . TYR B 1 88 ? -2.143 -10.641 -15.484 1 92.62 88 TYR B CA 1
ATOM 2374 C C . TYR B 1 88 ? -1.485 -10.062 -14.227 1 92.62 88 TYR B C 1
ATOM 2376 O O . TYR B 1 88 ? -1.908 -9.031 -13.719 1 92.62 88 TYR B O 1
ATOM 2384 N N . VAL B 1 89 ? -0.48 -10.711 -13.773 1 91.88 89 VAL B N 1
ATOM 2385 C CA . VAL B 1 89 ? 0.162 -10.344 -12.516 1 91.88 89 VAL B CA 1
ATOM 2386 C C . VAL B 1 89 ? 0.701 -8.914 -12.617 1 91.88 89 VAL B C 1
ATOM 2388 O O . VAL B 1 89 ? 0.553 -8.125 -11.68 1 91.88 89 VAL B O 1
ATOM 2391 N N . LEU B 1 90 ? 1.26 -8.516 -13.719 1 93.06 90 LEU B N 1
ATOM 2392 C CA . LEU B 1 90 ? 1.879 -7.207 -13.875 1 93.06 90 LEU B CA 1
ATOM 2393 C C . LEU B 1 90 ? 0.83 -6.102 -13.82 1 93.06 90 LEU B C 1
ATOM 2395 O O . LEU B 1 90 ? 1.095 -5.012 -13.312 1 93.06 90 LEU B O 1
ATOM 2399 N N . ILE B 1 91 ? -0.352 -6.371 -14.32 1 95.06 91 ILE B N 1
ATOM 2400 C CA . ILE B 1 91 ? -1.429 -5.387 -14.289 1 95.06 91 ILE B CA 1
ATOM 2401 C C . ILE B 1 91 ? -1.878 -5.152 -12.852 1 95.06 91 ILE B C 1
ATOM 2403 O O . ILE B 1 91 ? -2.072 -4.012 -12.43 1 95.06 91 ILE B O 1
ATOM 2407 N N . PHE B 1 92 ? -2.039 -6.215 -12.109 1 95.69 92 PHE B N 1
ATOM 2408 C CA . PHE B 1 92 ? -2.475 -6.105 -10.719 1 95.69 92 PHE B CA 1
ATOM 2409 C C . PHE B 1 92 ? -1.402 -5.438 -9.867 1 95.69 92 PHE B C 1
ATOM 2411 O O . PHE B 1 92 ? -1.714 -4.625 -8.992 1 95.69 92 PHE B O 1
ATOM 2418 N N . LEU B 1 93 ? -0.129 -5.785 -10.172 1 95.12 93 LEU B N 1
ATOM 2419 C CA . LEU B 1 93 ? 0.969 -5.113 -9.484 1 95.12 93 LEU B CA 1
ATOM 2420 C C . LEU B 1 93 ? 0.954 -3.615 -9.766 1 95.12 93 LEU B C 1
ATOM 2422 O O . LEU B 1 93 ? 1.119 -2.807 -8.852 1 95.12 93 LEU B O 1
ATOM 2426 N N . PHE B 1 94 ? 0.739 -3.305 -10.969 1 96.25 94 PHE B N 1
ATOM 2427 C CA . PHE B 1 94 ? 0.652 -1.905 -11.367 1 96.25 94 PHE B CA 1
ATOM 2428 C C . PHE B 1 94 ? -0.476 -1.199 -10.625 1 96.25 94 PHE B C 1
ATOM 2430 O O . PHE B 1 94 ? -0.292 -0.095 -10.109 1 96.25 94 PHE B O 1
ATOM 2437 N N . CYS B 1 95 ? -1.591 -1.831 -10.531 1 97.38 95 CYS B N 1
ATOM 2438 C CA . CYS B 1 95 ? -2.75 -1.247 -9.867 1 97.38 95 CYS B CA 1
ATOM 2439 C C . CYS B 1 95 ? -2.488 -1.056 -8.375 1 97.38 95 CYS B C 1
ATOM 2441 O O . CYS B 1 95 ? -2.863 -0.033 -7.801 1 97.38 95 CYS B O 1
ATOM 2443 N N . ILE B 1 96 ? -1.877 -2.025 -7.738 1 96.88 96 ILE B N 1
ATOM 2444 C CA . ILE B 1 96 ? -1.575 -1.958 -6.312 1 96.88 96 ILE B CA 1
ATOM 2445 C C . ILE B 1 96 ? -0.649 -0.776 -6.039 1 96.88 96 ILE B C 1
ATOM 2447 O O . ILE B 1 96 ? -0.938 0.059 -5.18 1 96.88 96 ILE B O 1
ATOM 2451 N N . VAL B 1 97 ? 0.396 -0.663 -6.797 1 96.06 97 VAL B N 1
ATOM 2452 C CA . VAL B 1 97 ? 1.41 0.365 -6.59 1 96.06 97 VAL B CA 1
ATOM 2453 C C . VAL B 1 97 ? 0.827 1.739 -6.906 1 96.06 97 VAL B C 1
ATOM 2455 O O . VAL B 1 97 ? 1.007 2.691 -6.145 1 96.06 97 VAL B O 1
ATOM 2458 N N . LEU B 1 98 ? 0.129 1.812 -7.988 1 96.75 98 LEU B N 1
ATOM 2459 C CA . LEU B 1 98 ? -0.432 3.09 -8.406 1 96.75 98 LEU B CA 1
ATOM 2460 C C . LEU B 1 98 ? -1.438 3.605 -7.383 1 96.75 98 LEU B C 1
ATOM 2462 O O . LEU B 1 98 ? -1.436 4.793 -7.047 1 96.75 98 LEU B O 1
ATOM 2466 N N . ASP B 1 99 ? -2.291 2.76 -6.91 1 96.5 99 ASP B N 1
ATOM 2467 C CA . ASP B 1 99 ? -3.309 3.146 -5.938 1 96.5 99 ASP B CA 1
ATOM 2468 C C . ASP B 1 99 ? -2.672 3.662 -4.648 1 96.5 99 ASP B C 1
ATOM 2470 O O . ASP B 1 99 ? -3.01 4.746 -4.172 1 96.5 99 ASP B O 1
ATOM 2474 N N . GLY B 1 100 ? -1.778 2.912 -4.133 1 94.25 100 GLY B N 1
ATOM 2475 C CA . GLY B 1 100 ? -1.095 3.338 -2.922 1 94.25 100 GLY B CA 1
ATOM 2476 C C . GLY B 1 100 ? -0.26 4.59 -3.115 1 94.25 100 GLY B C 1
ATOM 2477 O O . GLY B 1 100 ? -0.344 5.527 -2.32 1 94.25 100 GLY B O 1
ATOM 2478 N N . PHE B 1 101 ? 0.473 4.578 -4.172 1 95.12 101 PHE B N 1
ATOM 2479 C CA . PHE B 1 101 ? 1.388 5.68 -4.449 1 95.12 101 PHE B CA 1
ATOM 2480 C C . PHE B 1 101 ? 0.62 6.977 -4.668 1 95.12 101 PHE B C 1
ATOM 2482 O O . PHE B 1 101 ? 0.969 8.016 -4.098 1 95.12 101 PHE B O 1
ATOM 2489 N N . SER B 1 102 ? -0.364 6.953 -5.461 1 95.56 102 SER B N 1
ATOM 2490 C CA . SER B 1 102 ? -1.1 8.164 -5.812 1 95.56 102 SER B CA 1
ATOM 2491 C C . SER B 1 102 ? -1.753 8.789 -4.582 1 95.56 102 SER B C 1
ATOM 2493 O O . SER B 1 102 ? -1.626 9.992 -4.352 1 95.56 102 SER B O 1
ATOM 2495 N N . HIS B 1 103 ? -2.363 8.023 -3.709 1 94.62 103 HIS B N 1
ATOM 2496 C CA . HIS B 1 103 ? -3.064 8.555 -2.543 1 94.62 103 HIS B CA 1
ATOM 2497 C C . HIS B 1 103 ? -2.084 9.039 -1.484 1 94.62 103 HIS B C 1
ATOM 2499 O O . HIS B 1 103 ? -2.283 10.102 -0.892 1 94.62 103 HIS B O 1
ATOM 2505 N N . TRP B 1 104 ? -1.074 8.258 -1.294 1 92.75 104 TRP B N 1
ATOM 2506 C CA . TRP B 1 104 ? -0.062 8.664 -0.324 1 92.75 104 TRP B CA 1
ATOM 2507 C C . TRP B 1 104 ? 0.644 9.938 -0.773 1 92.75 104 TRP B C 1
ATOM 2509 O O . TRP B 1 104 ? 0.849 10.859 0.025 1 92.75 104 TRP B O 1
ATOM 2519 N N . LEU B 1 105 ? 0.905 10.031 -2.008 1 92.69 105 LEU B N 1
ATOM 2520 C CA . LEU B 1 105 ? 1.556 11.219 -2.557 1 92.69 105 LEU B CA 1
ATOM 2521 C C . LEU B 1 105 ? 0.651 12.438 -2.438 1 92.69 105 LEU B C 1
ATOM 2523 O O . LEU B 1 105 ? 1.125 13.547 -2.16 1 92.69 105 LEU B O 1
ATOM 2527 N N . GLN B 1 106 ? -0.579 12.25 -2.666 1 90.94 106 GLN B N 1
ATOM 2528 C CA . GLN B 1 106 ? -1.525 13.344 -2.504 1 90.94 106 GLN B CA 1
ATOM 2529 C C . GLN B 1 106 ? -1.532 13.859 -1.066 1 90.94 106 GLN B C 1
ATOM 2531 O O . GLN B 1 106 ? -1.607 15.07 -0.833 1 90.94 106 GLN B O 1
ATOM 2536 N N . MET B 1 107 ? -1.481 12.977 -0.166 1 89 107 MET B N 1
ATOM 2537 C CA . MET B 1 107 ? -1.414 13.367 1.241 1 89 107 MET B CA 1
ATOM 2538 C C . MET B 1 107 ? -0.148 14.164 1.525 1 89 107 MET B C 1
ATOM 2540 O O . MET B 1 107 ? -0.196 15.18 2.219 1 89 107 MET B O 1
ATOM 2544 N N . ILE B 1 108 ? 0.958 13.711 0.969 1 88.25 108 ILE B N 1
ATOM 2545 C CA . ILE B 1 108 ? 2.234 14.391 1.159 1 88.25 108 ILE B CA 1
ATOM 2546 C C . ILE B 1 108 ? 2.178 15.781 0.521 1 88.25 108 ILE B C 1
ATOM 2548 O O . ILE B 1 108 ? 2.668 16.75 1.096 1 88.25 108 ILE B O 1
ATOM 2552 N N . ALA B 1 109 ? 1.609 15.82 -0.613 1 88.5 109 ALA B N 1
ATOM 2553 C CA . ALA B 1 109 ? 1.454 17.094 -1.294 1 88.5 109 ALA B CA 1
ATOM 2554 C C . ALA B 1 109 ? 0.617 18.062 -0.461 1 88.5 109 ALA B C 1
ATOM 2556 O O . ALA B 1 109 ? 0.911 19.266 -0.405 1 88.5 109 ALA B O 1
ATOM 2557 N N . GLY B 1 110 ? -0.434 17.594 0.131 1 84.44 110 GLY B N 1
ATOM 2558 C CA . GLY B 1 110 ? -1.234 18.406 1.028 1 84.44 110 GLY B CA 1
ATOM 2559 C C . GLY B 1 110 ? -0.45 18.938 2.217 1 84.44 110 GLY B C 1
ATOM 2560 O O . GLY B 1 110 ? -0.603 20.094 2.604 1 84.44 110 GLY B O 1
ATOM 2561 N N . LEU B 1 111 ? 0.345 18.156 2.781 1 77.75 111 LEU B N 1
ATOM 2562 C CA . LEU B 1 111 ? 1.217 18.562 3.883 1 77.75 111 LEU B CA 1
ATOM 2563 C C . LEU B 1 111 ? 2.199 19.641 3.438 1 77.75 111 LEU B C 1
ATOM 2565 O O . LEU B 1 111 ? 2.445 20.594 4.172 1 77.75 111 LEU B O 1
ATOM 2569 N N . ALA B 1 112 ? 2.73 19.438 2.32 1 79.56 112 ALA B N 1
ATOM 2570 C CA . ALA B 1 112 ? 3.717 20.375 1.785 1 79.56 112 ALA B CA 1
ATOM 2571 C C . ALA B 1 112 ? 3.094 21.734 1.529 1 79.56 112 ALA B C 1
ATOM 2573 O O . ALA B 1 112 ? 3.719 22.766 1.786 1 79.56 112 ALA B O 1
ATOM 2574 N N . SER B 1 113 ? 1.979 21.766 1.038 1 80.88 113 SER B N 1
ATOM 2575 C CA . SER B 1 113 ? 1.343 23.016 0.668 1 80.88 113 SER B CA 1
ATOM 2576 C C . SER B 1 113 ? 0.638 23.656 1.862 1 80.88 113 SER B C 1
ATOM 2578 O O . SER B 1 113 ? 0.184 24.797 1.785 1 80.88 113 SER B O 1
ATOM 2580 N N . GLY B 1 114 ? 0.733 23.062 3.023 1 71.62 114 GLY B N 1
ATOM 2581 C CA . GLY B 1 114 ? 0.042 23.594 4.191 1 71.62 114 GLY B CA 1
ATOM 2582 C C . GLY B 1 114 ? -1.469 23.516 4.078 1 71.62 114 GLY B C 1
ATOM 2583 O O . GLY B 1 114 ? -2.191 24.203 4.793 1 71.62 114 GLY B O 1
ATOM 2584 N N . THR B 1 115 ? -2.029 23.109 3.012 1 57.62 115 THR B N 1
ATOM 2585 C CA . THR B 1 115 ? -3.471 22.953 2.859 1 57.62 115 THR B CA 1
ATOM 2586 C C . THR B 1 115 ? -3.879 21.5 3.143 1 57.62 115 THR B C 1
ATOM 2588 O O . THR B 1 115 ? -3.152 20.562 2.797 1 57.62 115 THR B O 1
ATOM 2591 N N . THR B 1 116 ? -4.266 21.219 4.285 1 45.78 116 THR B N 1
ATOM 2592 C CA . THR B 1 116 ? -4.672 19.828 4.523 1 45.78 116 THR B CA 1
ATOM 2593 C C . THR B 1 116 ? -5.449 19.281 3.33 1 45.78 116 THR B C 1
ATOM 2595 O O . THR B 1 116 ? -5.621 18.062 3.197 1 45.78 116 THR B O 1
ATOM 2598 N N . SER B 1 117 ? -6.547 20.078 2.918 1 43.5 117 SER B N 1
ATOM 2599 C CA . SER B 1 117 ? -7.57 19.453 2.092 1 43.5 117 SER B CA 1
ATOM 2600 C C . SER B 1 117 ? -7.051 19.172 0.688 1 43.5 117 SER B C 1
ATOM 2602 O O . SER B 1 117 ? -6.414 20.016 0.069 1 43.5 117 SER B O 1
ATOM 2604 N N . HIS B 1 118 ? -6.68 17.984 0.477 1 43.19 118 HIS B N 1
ATOM 2605 C CA . HIS B 1 118 ? -6.352 17.297 -0.771 1 43.19 118 HIS B CA 1
ATOM 2606 C C . HIS B 1 118 ? -7.051 17.953 -1.956 1 43.19 118 HIS B C 1
ATOM 2608 O O . HIS B 1 118 ? -6.738 17.656 -3.111 1 43.19 118 HIS B O 1
ATOM 2614 N N . LYS B 1 119 ? -8.234 18.578 -1.665 1 43.5 119 LYS B N 1
ATOM 2615 C CA . LYS B 1 119 ? -9.156 18.875 -2.76 1 43.5 119 LYS B CA 1
ATOM 2616 C C . LYS B 1 119 ? -8.688 20.094 -3.555 1 43.5 119 LYS B C 1
ATOM 2618 O O . LYS B 1 119 ? -9.5 20.766 -4.199 1 43.5 119 LYS B O 1
ATOM 2623 N N . GLN B 1 120 ? -7.594 20.641 -3.051 1 45.31 120 GLN B N 1
ATOM 2624 C CA . GLN B 1 120 ? -7.324 21.719 -3.992 1 45.31 120 GLN B CA 1
ATOM 2625 C C . GLN B 1 120 ? -7.277 21.203 -5.426 1 45.31 120 GLN B C 1
ATOM 2627 O O . GLN B 1 120 ? -6.336 20.5 -5.812 1 45.31 120 GLN B O 1
ATOM 2632 N N . ALA B 1 121 ? -8.398 20.828 -5.918 1 46.88 121 ALA B N 1
ATOM 2633 C CA . ALA B 1 121 ? -8.781 20.562 -7.305 1 46.88 121 ALA B CA 1
ATOM 2634 C C . ALA B 1 121 ? -7.844 21.297 -8.273 1 46.88 121 ALA B C 1
ATOM 2636 O O . ALA B 1 121 ? -7.781 22.516 -8.281 1 46.88 121 ALA B O 1
ATOM 2637 N N . GLY B 1 122 ? -6.746 20.688 -8.359 1 49.41 122 GLY B N 1
ATOM 2638 C CA . GLY B 1 122 ? -5.75 21.109 -9.336 1 49.41 122 GLY B CA 1
ATOM 2639 C C . GLY B 1 122 ? -6.352 21.781 -10.555 1 49.41 122 GLY B C 1
ATOM 2640 O O . GLY B 1 122 ? -7.574 21.828 -10.703 1 49.41 122 GLY B O 1
ATOM 2641 N N . ARG B 1 123 ? -5.34 22.172 -11.359 1 58.59 123 ARG B N 1
ATOM 2642 C CA . ARG B 1 123 ? -5.215 22.828 -12.656 1 58.59 123 ARG B CA 1
ATOM 2643 C C . ARG B 1 123 ? -5.977 22.062 -13.734 1 58.59 123 ARG B C 1
ATOM 2645 O O . ARG B 1 123 ? -6.383 22.641 -14.742 1 58.59 123 ARG B O 1
ATOM 2652 N N . PHE B 1 124 ? -6.43 20.766 -13.148 1 72.88 124 PHE B N 1
ATOM 2653 C CA . PHE B 1 124 ? -7.051 20 -14.227 1 72.88 124 PHE B CA 1
ATOM 2654 C C . PHE B 1 124 ? -8.555 19.875 -14 1 72.88 124 PHE B C 1
ATOM 2656 O O . PHE B 1 124 ? -8.992 19.516 -12.906 1 72.88 124 PHE B O 1
ATOM 2663 N N . THR B 1 125 ? -9.352 20.188 -14.891 1 75.19 125 THR B N 1
ATOM 2664 C CA . THR B 1 125 ? -10.805 20.156 -14.852 1 75.19 125 THR B CA 1
ATOM 2665 C C . THR B 1 125 ? -11.312 18.766 -14.516 1 75.19 125 THR B C 1
ATOM 2667 O O . THR B 1 125 ? -12.266 18.594 -13.758 1 75.19 125 THR B O 1
ATOM 2670 N N . LEU B 1 126 ? -10.711 17.797 -14.977 1 79.88 126 LEU B N 1
ATOM 2671 C CA . LEU B 1 126 ? -11.117 16.422 -14.742 1 79.88 126 LEU B CA 1
ATOM 2672 C C . LEU B 1 126 ? -11.031 16.078 -13.258 1 79.88 126 LEU B C 1
ATOM 2674 O O . LEU B 1 126 ? -11.891 15.367 -12.734 1 79.88 126 LEU B O 1
ATOM 2678 N N . LEU B 1 127 ? -10.07 16.5 -12.641 1 81 127 LEU B N 1
ATOM 2679 C CA . LEU B 1 127 ? -9.906 16.234 -11.219 1 81 127 LEU B CA 1
ATOM 2680 C C . LEU B 1 127 ? -10.977 16.938 -10.398 1 81 127 LEU B C 1
ATOM 2682 O O . LEU B 1 127 ? -11.461 16.391 -9.398 1 81 127 LEU B O 1
ATOM 2686 N N . LYS B 1 128 ? -11.375 18.062 -10.867 1 82.19 128 LYS B N 1
ATOM 2687 C CA . LYS B 1 128 ? -12.422 18.812 -10.164 1 82.19 128 LYS B CA 1
ATOM 2688 C C . LYS B 1 128 ? -13.75 18.047 -10.211 1 82.19 128 LYS B C 1
ATOM 2690 O O . LYS B 1 128 ? -14.445 17.938 -9.203 1 82.19 128 LYS B O 1
ATOM 2695 N N . ILE B 1 129 ? -14.055 17.531 -11.398 1 81.62 129 ILE B N 1
ATOM 2696 C CA . ILE B 1 129 ? -15.273 16.75 -11.555 1 81.62 129 ILE B CA 1
ATOM 2697 C C . ILE B 1 129 ? -15.188 15.477 -10.727 1 81.62 129 ILE B C 1
ATOM 2699 O O . ILE B 1 129 ? -16.156 15.078 -10.078 1 81.62 129 ILE B O 1
ATOM 2703 N N . TYR B 1 130 ? -14.07 14.914 -10.773 1 85 130 TYR B N 1
ATOM 2704 C CA . TYR B 1 130 ? -13.844 13.656 -10.07 1 85 130 TYR B CA 1
ATOM 2705 C C . TYR B 1 130 ? -14.055 13.82 -8.57 1 85 130 TYR B C 1
ATOM 2707 O O . TYR B 1 130 ? -14.57 12.922 -7.906 1 85 130 TYR B O 1
ATOM 2715 N N . TYR B 1 131 ? -13.812 14.984 -8.102 1 84.12 131 TYR B N 1
ATOM 2716 C CA . TYR B 1 131 ? -13.836 15.164 -6.66 1 84.12 131 TYR B CA 1
ATOM 2717 C C . TYR B 1 131 ? -15.227 15.586 -6.191 1 84.12 131 TYR B C 1
ATOM 2719 O O . TYR B 1 131 ? -15.461 15.734 -4.988 1 84.12 131 TYR B O 1
ATOM 2727 N N . TRP B 1 132 ? -16.078 15.688 -7.219 1 84.81 132 TRP B N 1
ATOM 2728 C CA . TRP B 1 132 ? -17.469 15.805 -6.805 1 84.81 132 TRP B CA 1
ATOM 2729 C C . TRP B 1 132 ? -17.938 14.539 -6.094 1 84.81 132 TRP B C 1
ATOM 2731 O O . TRP B 1 132 ? -17.781 13.438 -6.621 1 84.81 132 TRP B O 1
ATOM 2741 N N . ARG B 1 133 ? -18.516 14.633 -5.039 1 86.06 133 ARG B N 1
ATOM 2742 C CA . ARG B 1 133 ? -18.719 13.539 -4.094 1 86.06 133 ARG B CA 1
ATOM 2743 C C . ARG B 1 133 ? -19.484 12.391 -4.746 1 86.06 133 ARG B C 1
ATOM 2745 O O . ARG B 1 133 ? -19.078 11.234 -4.648 1 86.06 133 ARG B O 1
ATOM 2752 N N . PRO B 1 134 ? -20.641 12.664 -5.367 1 87.75 134 PRO B N 1
ATOM 2753 C CA . PRO B 1 134 ? -21.359 11.547 -5.98 1 87.75 134 PRO B CA 1
ATOM 2754 C C . PRO B 1 134 ? -20.531 10.836 -7.055 1 87.75 134 PRO B C 1
ATOM 2756 O O . PRO B 1 134 ? -20.625 9.617 -7.203 1 87.75 134 PRO B O 1
ATOM 2759 N N . VAL B 1 135 ? -19.781 11.609 -7.77 1 90.06 135 VAL B N 1
ATOM 2760 C CA . VAL B 1 135 ? -18.953 11.031 -8.828 1 90.06 135 VAL B CA 1
ATOM 2761 C C . VAL B 1 135 ? -17.828 10.188 -8.203 1 90.06 135 VAL B C 1
ATOM 2763 O O . VAL B 1 135 ? -17.578 9.07 -8.648 1 90.06 135 VAL B O 1
ATOM 2766 N N . LEU B 1 136 ? -17.266 10.734 -7.25 1 90.5 136 LEU B N 1
ATOM 2767 C CA . LEU B 1 136 ? -16.188 10.039 -6.555 1 90.5 136 LEU B CA 1
ATOM 2768 C C . LEU B 1 136 ? -16.703 8.727 -5.957 1 90.5 136 LEU B C 1
ATOM 2770 O O . LEU B 1 136 ? -16.047 7.684 -6.102 1 90.5 136 LEU B O 1
ATOM 2774 N N . THR B 1 137 ? -17.859 8.773 -5.332 1 90.75 137 THR B N 1
ATOM 2775 C CA . THR B 1 137 ? -18.438 7.59 -4.703 1 90.75 137 THR B CA 1
ATOM 2776 C C . THR B 1 137 ? -18.75 6.52 -5.746 1 90.75 137 THR B C 1
ATOM 2778 O O . THR B 1 137 ? -18.422 5.344 -5.555 1 90.75 137 THR B O 1
ATOM 2781 N N . LEU B 1 138 ? -19.297 6.984 -6.801 1 92 138 LEU B N 1
ATOM 2782 C CA . LEU B 1 138 ? -19.656 6.047 -7.859 1 92 138 LEU B CA 1
ATOM 2783 C C . LEU B 1 138 ? -18.422 5.445 -8.5 1 92 138 LEU B C 1
ATOM 2785 O O . LEU B 1 138 ? -18.375 4.242 -8.773 1 92 138 LEU B O 1
ATOM 2789 N N . ALA B 1 139 ? -17.469 6.242 -8.742 1 94.19 139 ALA B N 1
ATOM 2790 C CA . ALA B 1 139 ? -16.219 5.77 -9.352 1 94.19 139 ALA B CA 1
ATOM 2791 C C . ALA B 1 139 ? -15.531 4.746 -8.461 1 94.19 139 ALA B C 1
ATOM 2793 O O . ALA B 1 139 ? -15.047 3.717 -8.938 1 94.19 139 ALA B O 1
ATOM 2794 N N . CYS B 1 140 ? -15.5 5.012 -7.195 1 93.69 140 CYS B N 1
ATOM 2795 C CA . CYS B 1 140 ? -14.867 4.102 -6.246 1 93.69 140 CYS B CA 1
ATOM 2796 C C . CYS B 1 140 ? -15.641 2.789 -6.16 1 93.69 140 CYS B C 1
ATOM 2798 O O . CYS B 1 140 ? -15.039 1.715 -6.09 1 93.69 140 CYS B O 1
ATOM 2800 N N . LEU B 1 141 ? -16.953 2.9 -6.188 1 93.94 141 LEU B N 1
ATOM 2801 C CA . LEU B 1 141 ? -17.797 1.709 -6.117 1 93.94 141 LEU B CA 1
ATOM 2802 C C . LEU B 1 141 ? -17.594 0.832 -7.348 1 93.94 141 LEU B C 1
ATOM 2804 O O . LEU B 1 141 ? -17.391 -0.377 -7.23 1 93.94 141 LEU B O 1
ATOM 2808 N N . LEU B 1 142 ? -17.641 1.441 -8.461 1 95.69 142 LEU B N 1
ATOM 2809 C CA . LEU B 1 142 ? -17.531 0.687 -9.703 1 95.69 142 LEU B CA 1
ATOM 2810 C C . LEU B 1 142 ? -16.125 0.131 -9.875 1 95.69 142 LEU B C 1
ATOM 2812 O O . LEU B 1 142 ? -15.945 -0.963 -10.414 1 95.69 142 LEU B O 1
ATOM 2816 N N . ASN B 1 143 ? -15.141 0.896 -9.453 1 97 143 ASN B N 1
ATOM 2817 C CA . ASN B 1 143 ? -13.773 0.386 -9.477 1 97 143 ASN B CA 1
ATOM 2818 C C . ASN B 1 143 ? -13.641 -0.88 -8.633 1 97 143 ASN B C 1
ATOM 2820 O O . ASN B 1 143 ? -13.094 -1.884 -9.102 1 97 143 ASN B O 1
ATOM 2824 N N . GLU B 1 144 ? -14.156 -0.838 -7.473 1 96.94 144 GLU B N 1
ATOM 2825 C CA . GLU B 1 144 ? -14.078 -1.985 -6.574 1 96.94 144 GLU B CA 1
ATOM 2826 C C . GLU B 1 144 ? -14.906 -3.156 -7.098 1 96.94 144 GLU B C 1
ATOM 2828 O O . GLU B 1 144 ? -14.492 -4.312 -6.988 1 96.94 144 GLU B O 1
ATOM 2833 N N . LEU B 1 145 ? -16.031 -2.83 -7.633 1 96.62 145 LEU B N 1
ATOM 2834 C CA . LEU B 1 145 ? -16.891 -3.869 -8.195 1 96.62 145 LEU B CA 1
ATOM 2835 C C . LEU B 1 145 ? -16.203 -4.57 -9.359 1 96.62 145 LEU B C 1
ATOM 2837 O O . LEU B 1 145 ? -16.375 -5.777 -9.555 1 96.62 145 LEU B O 1
ATOM 2841 N N . CYS B 1 146 ? -15.492 -3.818 -10.109 1 97.88 146 CYS B N 1
ATOM 2842 C CA . CYS B 1 146 ? -14.742 -4.406 -11.211 1 97.88 146 CYS B CA 1
ATOM 2843 C C . CYS B 1 146 ? -13.805 -5.5 -10.719 1 97.88 146 CYS B C 1
ATOM 2845 O O . CYS B 1 146 ? -13.805 -6.613 -11.242 1 97.88 146 CYS B O 1
ATOM 2847 N N . PHE B 1 147 ? -13.047 -5.234 -9.703 1 97.94 147 PHE B N 1
ATOM 2848 C CA . PHE B 1 147 ? -12.109 -6.195 -9.133 1 97.94 147 PHE B CA 1
ATOM 2849 C C . PHE B 1 147 ? -12.852 -7.367 -8.5 1 97.94 147 PHE B C 1
ATOM 2851 O O . PHE B 1 147 ? -12.438 -8.516 -8.641 1 97.94 147 PHE B O 1
ATOM 2858 N N . LEU B 1 148 ? -13.914 -7.031 -7.84 1 97.56 148 LEU B N 1
ATOM 2859 C CA . LEU B 1 148 ? -14.688 -8.07 -7.18 1 97.56 148 LEU B CA 1
ATOM 2860 C C . LEU B 1 148 ? -15.312 -9.023 -8.195 1 97.56 148 LEU B C 1
ATOM 2862 O O . LEU B 1 148 ? -15.398 -10.227 -7.961 1 97.56 148 LEU B O 1
ATOM 2866 N N . CYS B 1 149 ? -15.773 -8.508 -9.305 1 97.19 149 CYS B N 1
ATOM 2867 C CA . CYS B 1 149 ? -16.328 -9.344 -10.367 1 97.19 149 CYS B CA 1
ATOM 2868 C C . CYS B 1 149 ? -15.258 -10.281 -10.93 1 97.19 149 CYS B C 1
ATOM 2870 O O . CYS B 1 149 ? -15.539 -11.453 -11.18 1 97.19 149 CYS B O 1
ATOM 2872 N N . LEU B 1 150 ? -14.094 -9.766 -11.117 1 96.38 150 LEU B N 1
ATOM 2873 C CA . LEU B 1 150 ? -13 -10.609 -11.578 1 96.38 150 LEU B CA 1
ATOM 2874 C C . LEU B 1 150 ? -12.75 -11.758 -10.609 1 96.38 150 LEU B C 1
ATOM 2876 O O . LEU B 1 150 ? -12.5 -12.891 -11.023 1 96.38 150 LEU B O 1
ATOM 2880 N N . TYR B 1 151 ? -12.82 -11.43 -9.32 1 96.88 151 TYR B N 1
ATOM 2881 C CA . TYR B 1 151 ? -12.656 -12.453 -8.297 1 96.88 151 TYR B CA 1
ATOM 2882 C C . TYR B 1 151 ? -13.727 -13.531 -8.422 1 96.88 151 TYR B C 1
ATOM 2884 O O . TYR B 1 151 ? -13.422 -14.719 -8.461 1 96.88 151 TYR B O 1
ATOM 2892 N N . LEU B 1 152 ? -14.992 -13.125 -8.555 1 96.12 152 LEU B N 1
ATOM 2893 C CA . LEU B 1 152 ? -16.109 -14.055 -8.625 1 96.12 152 LEU B CA 1
ATOM 2894 C C . LEU B 1 152 ? -16.031 -14.898 -9.891 1 96.12 152 LEU B C 1
ATOM 2896 O O . LEU B 1 152 ? -16.328 -16.094 -9.859 1 96.12 152 LEU B O 1
ATOM 2900 N N . LEU B 1 153 ? -15.664 -14.273 -10.961 1 95.06 153 LEU B N 1
ATOM 2901 C CA . LEU B 1 153 ? -15.648 -14.938 -12.258 1 95.06 153 LEU B CA 1
ATOM 2902 C C . LEU B 1 153 ? -14.633 -16.078 -12.273 1 95.06 153 LEU B C 1
ATOM 2904 O O . LEU B 1 153 ? -14.781 -17.047 -13.031 1 95.06 153 LEU B O 1
ATOM 2908 N N . HIS B 1 154 ? -13.648 -15.984 -11.445 1 93.56 154 HIS B N 1
ATOM 2909 C CA . HIS B 1 154 ? -12.656 -17.062 -11.367 1 93.56 154 HIS B CA 1
ATOM 2910 C C . HIS B 1 154 ? -13.273 -18.344 -10.812 1 93.56 154 HIS B C 1
ATOM 2912 O O . HIS B 1 154 ? -12.875 -19.438 -11.195 1 93.56 154 HIS B O 1
ATOM 2918 N N . PHE B 1 155 ? -14.227 -18.25 -9.938 1 92.88 155 PHE B N 1
ATOM 2919 C CA . PHE B 1 155 ? -14.766 -19.406 -9.234 1 92.88 155 PHE B CA 1
ATOM 2920 C C . PHE B 1 155 ? -16.078 -19.875 -9.875 1 92.88 155 PHE B C 1
ATOM 2922 O O . PHE B 1 155 ? -16.516 -20.984 -9.641 1 92.88 155 PHE B O 1
ATOM 2929 N N . LEU B 1 156 ? -16.719 -19 -10.625 1 90.19 156 LEU B N 1
ATOM 2930 C CA . LEU B 1 156 ? -18.016 -19.328 -11.203 1 90.19 156 LEU B CA 1
ATOM 2931 C C . LEU B 1 156 ? -17.844 -20.125 -12.492 1 90.19 156 LEU B C 1
ATOM 2933 O O . LEU B 1 156 ? -16.906 -19.891 -13.258 1 90.19 156 LEU B O 1
ATOM 2937 N N . SER B 1 157 ? -18.734 -21.062 -12.602 1 85.44 157 SER B N 1
ATOM 2938 C CA . SER B 1 157 ? -18.781 -21.828 -13.844 1 85.44 157 SER B CA 1
ATOM 2939 C C . SER B 1 157 ? -19.312 -20.984 -15 1 85.44 157 SER B C 1
ATOM 2941 O O . SER B 1 157 ? -20.219 -20.172 -14.812 1 85.44 157 SER B O 1
ATOM 2943 N N . SER B 1 158 ? -18.734 -21.094 -16.141 1 81.75 158 SER B N 1
ATOM 2944 C CA . SER B 1 158 ? -19.078 -20.312 -17.328 1 81.75 158 SER B CA 1
ATOM 2945 C C . SER B 1 158 ? -20.531 -20.562 -17.75 1 81.75 158 SER B C 1
ATOM 2947 O O . SER B 1 158 ? -21.141 -19.719 -18.391 1 81.75 158 SER B O 1
ATOM 2949 N N . SER B 1 159 ? -21.062 -21.625 -17.297 1 83.44 159 SER B N 1
ATOM 2950 C CA . SER B 1 159 ? -22.391 -22 -17.781 1 83.44 159 SER B CA 1
ATOM 2951 C C . SER B 1 159 ? -23.484 -21.5 -16.859 1 83.44 159 SER B C 1
ATOM 2953 O O . SER B 1 159 ? -24.672 -21.562 -17.203 1 83.44 159 SER B O 1
ATOM 2955 N N . SER B 1 160 ? -23.203 -20.891 -15.82 1 86.31 160 SER B N 1
ATOM 2956 C CA . SER B 1 160 ? -24.219 -20.469 -14.852 1 86.31 160 SER B CA 1
ATOM 2957 C C . SER B 1 160 ? -24.797 -19.109 -15.203 1 86.31 160 SER B C 1
ATOM 2959 O O . SER B 1 160 ? -24.109 -18.266 -15.789 1 86.31 160 SER B O 1
ATOM 2961 N N . ASP B 1 161 ? -26.047 -18.938 -15 1 88 161 ASP B N 1
ATOM 2962 C CA . ASP B 1 161 ? -26.703 -17.656 -15.195 1 88 161 ASP B CA 1
ATOM 2963 C C . ASP B 1 161 ? -26.047 -16.562 -14.352 1 88 161 ASP B C 1
ATOM 2965 O O . ASP B 1 161 ? -25.938 -15.422 -14.781 1 88 161 ASP B O 1
ATOM 2969 N N . TRP B 1 162 ? -25.594 -16.922 -13.258 1 88.12 162 TRP B N 1
ATOM 2970 C CA . TRP B 1 162 ? -24.906 -15.992 -12.375 1 88.12 162 TRP B CA 1
ATOM 2971 C C . TRP B 1 162 ? -23.625 -15.484 -13.023 1 88.12 162 TRP B C 1
ATOM 2973 O O . TRP B 1 162 ? -23.281 -14.305 -12.891 1 88.12 162 TRP B O 1
ATOM 2983 N N . SER B 1 163 ? -23 -16.328 -13.734 1 91.94 163 SER B N 1
ATOM 2984 C CA . SER B 1 163 ? -21.766 -15.945 -14.422 1 91.94 163 SER B CA 1
ATOM 2985 C C . SER B 1 163 ? -22.047 -14.883 -15.484 1 91.94 163 SER B C 1
ATOM 2987 O O . SER B 1 163 ? -21.266 -13.953 -15.664 1 91.94 163 SER B O 1
ATOM 2989 N N . LYS B 1 164 ? -23.188 -15.039 -16.156 1 93.69 164 LYS B N 1
ATOM 2990 C CA . LYS B 1 164 ? -23.562 -14.055 -17.172 1 93.69 164 LYS B CA 1
ATOM 2991 C C . LYS B 1 164 ? -23.797 -12.68 -16.547 1 93.69 164 LYS B C 1
ATOM 2993 O O . LYS B 1 164 ? -23.344 -11.664 -17.062 1 93.69 164 LYS B O 1
ATOM 2998 N N . LEU B 1 165 ? -24.484 -12.672 -15.453 1 94.19 165 LEU B N 1
ATOM 2999 C CA . LEU B 1 165 ? -24.766 -11.422 -14.758 1 94.19 165 LEU B CA 1
ATOM 3000 C C . LEU B 1 165 ? -23.469 -10.766 -14.289 1 94.19 165 LEU B C 1
ATOM 3002 O O . LEU B 1 165 ? -23.281 -9.555 -14.453 1 94.19 165 LEU B O 1
ATOM 3006 N N . VAL B 1 166 ? -22.594 -11.523 -13.719 1 95.88 166 VAL B N 1
ATOM 3007 C CA . VAL B 1 166 ? -21.328 -11.016 -13.203 1 95.88 166 VAL B CA 1
ATOM 3008 C C . VAL B 1 166 ? -20.484 -10.477 -14.359 1 95.88 166 VAL B C 1
ATOM 3010 O O . VAL B 1 166 ? -19.812 -9.445 -14.219 1 95.88 166 VAL B O 1
ATOM 3013 N N . HIS B 1 167 ? -20.531 -11.102 -15.484 1 96 167 HIS B N 1
ATOM 3014 C CA . HIS B 1 167 ? -19.828 -10.609 -16.656 1 96 167 HIS B CA 1
ATOM 3015 C C . HIS B 1 167 ? -20.375 -9.25 -17.094 1 96 167 HIS B C 1
ATOM 3017 O O . HIS B 1 167 ? -19.594 -8.359 -17.469 1 96 167 HIS B O 1
ATOM 3023 N N . ILE B 1 168 ? -21.641 -9.164 -17.047 1 96.25 168 ILE B N 1
ATOM 3024 C CA . ILE B 1 168 ? -22.266 -7.902 -17.438 1 96.25 168 ILE B CA 1
ATOM 3025 C C . ILE B 1 168 ? -21.797 -6.785 -16.516 1 96.25 168 ILE B C 1
ATOM 3027 O O . ILE B 1 168 ? -21.375 -5.723 -16.984 1 96.25 168 ILE B O 1
ATOM 3031 N N . VAL B 1 169 ? -21.891 -7.016 -15.234 1 96.5 169 VAL B N 1
ATOM 3032 C CA . VAL B 1 169 ? -21.453 -6.016 -14.266 1 96.5 169 VAL B CA 1
ATOM 3033 C C . VAL B 1 169 ? -19.969 -5.707 -14.477 1 96.5 169 VAL B C 1
ATOM 3035 O O . VAL B 1 169 ? -19.562 -4.551 -14.383 1 96.5 169 VAL B O 1
ATOM 3038 N N . PHE B 1 170 ? -19.188 -6.68 -14.805 1 97.31 170 PHE B N 1
ATOM 3039 C CA . PHE B 1 170 ? -17.75 -6.508 -15.047 1 97.31 170 PHE B CA 1
ATOM 3040 C C . PHE B 1 170 ? -17.516 -5.582 -16.234 1 97.31 170 PHE B C 1
ATOM 3042 O O . PHE B 1 170 ? -16.734 -4.637 -16.141 1 97.31 170 PHE B O 1
ATOM 3049 N N . TYR B 1 171 ? -18.219 -5.793 -17.297 1 97.25 171 TYR B N 1
ATOM 3050 C CA . TYR B 1 171 ? -17.984 -5.02 -18.5 1 97.25 171 TYR B CA 1
ATOM 3051 C C . TYR B 1 171 ? -18.484 -3.592 -18.344 1 97.25 171 TYR B C 1
ATOM 3053 O O . TYR B 1 171 ? -17.938 -2.66 -18.922 1 97.25 171 TYR B O 1
ATOM 3061 N N . VAL B 1 172 ? -19.516 -3.438 -17.531 1 96.81 172 VAL B N 1
ATOM 3062 C CA . VAL B 1 172 ? -20.016 -2.1 -17.25 1 96.81 172 VAL B CA 1
ATOM 3063 C C . VAL B 1 172 ? -19.047 -1.343 -16.359 1 96.81 172 VAL B C 1
ATOM 3065 O O . VAL B 1 172 ? -18.828 -0.143 -16.547 1 96.81 172 VAL B O 1
ATOM 3068 N N . SER B 1 173 ? -18.422 -1.996 -15.445 1 97.88 173 SER B N 1
ATOM 3069 C CA . SER B 1 173 ? -17.531 -1.365 -14.477 1 97.88 173 SER B CA 1
ATOM 3070 C C . SER B 1 173 ? -16.125 -1.194 -15.039 1 97.88 173 SER B C 1
ATOM 3072 O O . SER B 1 173 ? -15.359 -0.362 -14.555 1 97.88 173 SER B O 1
ATOM 3074 N N . LEU B 1 174 ? -15.766 -1.869 -16.078 1 97.62 174 LEU B N 1
ATOM 3075 C CA . LEU B 1 174 ? -14.406 -1.918 -16.609 1 97.62 174 LEU B CA 1
ATOM 3076 C C . LEU B 1 174 ? -13.977 -0.548 -17.109 1 97.62 174 LEU B C 1
ATOM 3078 O O . LEU B 1 174 ? -12.875 -0.081 -16.797 1 97.62 174 LEU B O 1
ATOM 3082 N N . PRO B 1 175 ? -14.836 0.126 -17.859 1 97.38 175 PRO B N 1
ATOM 3083 C CA . PRO B 1 175 ? -14.398 1.443 -18.328 1 97.38 175 PRO B CA 1
ATOM 3084 C C . PRO B 1 175 ? -14.125 2.418 -17.188 1 97.38 175 PRO B C 1
ATOM 3086 O O . PRO B 1 175 ? -13.203 3.232 -17.281 1 97.38 175 PRO B O 1
ATOM 3089 N N . ILE B 1 176 ? -14.906 2.342 -16.188 1 96.62 176 ILE B N 1
ATOM 3090 C CA . ILE B 1 176 ? -14.719 3.229 -15.039 1 96.62 176 ILE B CA 1
ATOM 3091 C C . ILE B 1 176 ? -13.453 2.846 -14.289 1 96.62 176 ILE B C 1
ATOM 3093 O O . ILE B 1 176 ? -12.727 3.717 -13.797 1 96.62 176 ILE B O 1
ATOM 3097 N N . CYS B 1 177 ? -13.203 1.621 -14.227 1 97.31 177 CYS B N 1
ATOM 3098 C CA . CYS B 1 177 ? -11.977 1.137 -13.594 1 97.31 177 CYS B CA 1
ATOM 3099 C C . CYS B 1 177 ? -10.742 1.656 -14.328 1 97.31 177 CYS B C 1
ATOM 3101 O O . CYS B 1 177 ? -9.797 2.127 -13.695 1 97.31 177 CYS B O 1
ATOM 3103 N N . ILE B 1 178 ? -10.773 1.615 -15.648 1 97.12 178 ILE B N 1
ATOM 3104 C CA . ILE B 1 178 ? -9.664 2.111 -16.469 1 97.12 178 ILE B CA 1
ATOM 3105 C C . ILE B 1 178 ? -9.523 3.619 -16.266 1 97.12 178 ILE B C 1
ATOM 3107 O O . ILE B 1 178 ? -8.406 4.121 -16.094 1 97.12 178 ILE B O 1
ATOM 3111 N N . LEU B 1 179 ? -10.641 4.277 -16.266 1 95.75 179 LEU B N 1
ATOM 3112 C CA . LEU B 1 179 ? -10.625 5.723 -16.078 1 95.75 179 LEU B CA 1
ATOM 3113 C C . LEU B 1 179 ? -10.031 6.086 -14.719 1 95.75 179 LEU B C 1
ATOM 3115 O O . LEU B 1 179 ? -9.273 7.051 -14.609 1 95.75 179 LEU B O 1
ATOM 3119 N N . LYS B 1 180 ? -10.383 5.379 -13.734 1 95.69 180 LYS B N 1
ATOM 3120 C CA . LYS B 1 180 ? -9.875 5.648 -12.391 1 95.69 180 LYS B CA 1
ATOM 3121 C C . LYS B 1 180 ? -8.359 5.512 -12.336 1 95.69 180 LYS B C 1
ATOM 3123 O O . LYS B 1 180 ? -7.688 6.254 -11.617 1 95.69 180 LYS B O 1
ATOM 3128 N N . GLN B 1 181 ? -7.777 4.59 -13.086 1 96.44 181 GLN B N 1
ATOM 3129 C CA . GLN B 1 181 ? -6.328 4.457 -13.148 1 96.44 181 GLN B CA 1
ATOM 3130 C C . GLN B 1 181 ? -5.688 5.684 -13.797 1 96.44 181 GLN B C 1
ATOM 3132 O O . GLN B 1 181 ? -4.641 6.156 -13.344 1 96.44 181 GLN B O 1
ATOM 3137 N N . PHE B 1 182 ? -6.348 6.156 -14.758 1 95.38 182 PHE B N 1
ATOM 3138 C CA . PHE B 1 182 ? -5.848 7.363 -15.414 1 95.38 182 PHE B CA 1
ATOM 3139 C C . PHE B 1 182 ? -5.918 8.555 -14.477 1 95.38 182 PHE B C 1
ATOM 3141 O O . PHE B 1 182 ? -5.008 9.391 -14.445 1 95.38 182 PHE B O 1
ATOM 3148 N N . ILE B 1 183 ? -6.984 8.633 -13.797 1 94.38 183 ILE B N 1
ATOM 3149 C CA . ILE B 1 183 ? -7.141 9.719 -12.828 1 94.38 183 ILE B CA 1
ATOM 3150 C C . ILE B 1 183 ? -6.055 9.617 -11.766 1 94.38 183 ILE B C 1
ATOM 3152 O O . ILE B 1 183 ? -5.504 10.633 -11.336 1 94.38 183 ILE B O 1
ATOM 3156 N N . SER B 1 184 ? -5.766 8.43 -11.312 1 95.44 184 SER B N 1
ATOM 3157 C CA . SER B 1 184 ? -4.703 8.227 -10.336 1 95.44 184 SER B CA 1
ATOM 3158 C C . SER B 1 184 ? -3.359 8.703 -10.875 1 95.44 184 SER B C 1
ATOM 3160 O O . SER B 1 184 ? -2.553 9.273 -10.133 1 95.44 184 SER B O 1
ATOM 3162 N N . LEU B 1 185 ? -3.107 8.523 -12.148 1 95.19 185 LEU B N 1
ATOM 3163 C CA . LEU B 1 185 ? -1.888 9.023 -12.773 1 95.19 185 LEU B CA 1
ATOM 3164 C C . LEU B 1 185 ? -1.865 10.547 -12.781 1 95.19 185 LEU B C 1
ATOM 3166 O O . LEU B 1 185 ? -0.825 11.156 -12.531 1 95.19 185 LEU B O 1
ATOM 3170 N N . LEU B 1 186 ? -2.982 11.094 -13.039 1 92.94 186 LEU B N 1
ATOM 3171 C CA . LEU B 1 186 ? -3.096 12.547 -13.016 1 92.94 186 LEU B CA 1
ATOM 3172 C C . LEU B 1 186 ? -2.863 13.094 -11.609 1 92.94 186 LEU B C 1
ATOM 3174 O O . LEU B 1 186 ? -2.26 14.156 -11.445 1 92.94 186 LEU B O 1
ATOM 3178 N N . GLN B 1 187 ? -3.371 12.414 -10.672 1 92.25 187 GLN B N 1
ATOM 3179 C CA . GLN B 1 187 ? -3.166 12.805 -9.281 1 92.25 187 GLN B CA 1
ATOM 3180 C C . GLN B 1 187 ? -1.683 12.789 -8.922 1 92.25 187 GLN B C 1
ATOM 3182 O O . GLN B 1 187 ? -1.211 13.656 -8.18 1 92.25 187 GLN B O 1
ATOM 3187 N N . VAL B 1 188 ? -1.007 11.805 -9.414 1 93.56 188 VAL B N 1
ATOM 3188 C CA . VAL B 1 188 ? 0.43 11.719 -9.172 1 93.56 188 VAL B CA 1
ATOM 3189 C C . VAL B 1 188 ? 1.125 12.938 -9.773 1 93.56 188 VAL B C 1
ATOM 3191 O O . VAL B 1 188 ? 1.913 13.609 -9.102 1 93.56 188 VAL B O 1
ATOM 3194 N N . TRP B 1 189 ? 0.733 13.195 -10.953 1 91.81 189 TRP B N 1
ATOM 3195 C CA . TRP B 1 189 ? 1.323 14.336 -11.641 1 91.81 189 TRP B CA 1
ATOM 3196 C C . TRP B 1 189 ? 1.017 15.633 -10.898 1 91.81 189 TRP B C 1
ATOM 3198 O O . TRP B 1 189 ? 1.917 16.438 -10.641 1 91.81 189 TRP B O 1
ATOM 3208 N N . SER B 1 190 ? -0.147 15.844 -10.555 1 90.38 190 SER B N 1
ATOM 3209 C CA . SER B 1 190 ? -0.57 17.047 -9.844 1 90.38 190 SER B CA 1
ATOM 3210 C C . SER B 1 190 ? 0.147 17.172 -8.508 1 90.38 190 SER B C 1
ATOM 3212 O O . SER B 1 190 ? 0.568 18.266 -8.125 1 90.38 190 SER B O 1
ATOM 3214 N N . SER B 1 191 ? 0.238 16.094 -7.812 1 91.06 191 SER B N 1
ATOM 3215 C CA . SER B 1 191 ? 0.89 16.109 -6.508 1 91.06 191 SER B CA 1
ATOM 3216 C C . SER B 1 191 ? 2.367 16.453 -6.629 1 91.06 191 SER B C 1
ATOM 3218 O O . SER B 1 191 ? 2.902 17.203 -5.805 1 91.06 191 SER B O 1
ATOM 3220 N N . TYR B 1 192 ? 2.988 15.969 -7.668 1 88.19 192 TYR B N 1
ATOM 3221 C CA . TYR B 1 192 ? 4.395 16.297 -7.883 1 88.19 192 TYR B CA 1
ATOM 3222 C C . TYR B 1 192 ? 4.57 17.781 -8.164 1 88.19 192 TYR B C 1
ATOM 3224 O O . TYR B 1 192 ? 5.527 18.391 -7.695 1 88.19 192 TYR B O 1
ATOM 3232 N N . ILE B 1 193 ? 3.707 18.375 -8.859 1 86.69 193 ILE B N 1
ATOM 3233 C CA . ILE B 1 193 ? 3.76 19.797 -9.164 1 86.69 193 ILE B CA 1
ATOM 3234 C C . ILE B 1 193 ? 3.635 20.594 -7.875 1 86.69 193 ILE B C 1
ATOM 3236 O O . ILE B 1 193 ? 4.391 21.547 -7.652 1 86.69 193 ILE B O 1
ATOM 3240 N N . ILE B 1 194 ? 2.77 20.188 -7.051 1 86.25 194 ILE B N 1
ATOM 3241 C CA . ILE B 1 194 ? 2.553 20.891 -5.785 1 86.25 194 ILE B CA 1
ATOM 3242 C C . ILE B 1 194 ? 3.805 20.781 -4.918 1 86.25 194 ILE B C 1
ATOM 3244 O O . ILE B 1 194 ? 4.25 21.781 -4.336 1 86.25 194 ILE B O 1
ATOM 3248 N N . ILE B 1 195 ? 4.312 19.656 -4.852 1 84.25 195 ILE B N 1
ATOM 3249 C CA . ILE B 1 195 ? 5.5 19.406 -4.043 1 84.25 195 ILE B CA 1
ATOM 3250 C C . ILE B 1 195 ? 6.676 20.203 -4.59 1 84.25 195 ILE B C 1
ATOM 3252 O O . ILE B 1 195 ? 7.41 20.844 -3.828 1 84.25 195 ILE B O 1
ATOM 3256 N N . PHE B 1 196 ? 6.797 20.25 -5.887 1 81.81 196 PHE B N 1
ATOM 3257 C CA . PHE B 1 196 ? 7.871 21 -6.535 1 81.81 196 PHE B CA 1
ATOM 3258 C C . PHE B 1 196 ? 7.719 22.5 -6.281 1 81.81 196 PHE B C 1
ATOM 3260 O O . PHE B 1 196 ? 8.703 23.172 -5.988 1 81.81 196 PHE B O 1
ATOM 3267 N N . ASP B 1 197 ? 6.555 22.953 -6.383 1 82 197 ASP B N 1
ATOM 3268 C CA . ASP B 1 197 ? 6.285 24.375 -6.176 1 82 197 ASP B CA 1
ATOM 3269 C C . ASP B 1 197 ? 6.586 24.781 -4.734 1 82 197 ASP B C 1
ATOM 3271 O O . ASP B 1 197 ? 7.078 25.891 -4.488 1 82 197 ASP B O 1
ATOM 3275 N N . THR B 1 198 ? 6.328 23.938 -3.859 1 76.75 198 THR B N 1
ATOM 3276 C CA . THR B 1 198 ? 6.586 24.219 -2.451 1 76.75 198 THR B CA 1
ATOM 3277 C C . THR B 1 198 ? 8.086 24.266 -2.178 1 76.75 198 THR B C 1
ATOM 3279 O O . THR B 1 198 ? 8.555 25.094 -1.38 1 76.75 198 THR B O 1
ATOM 3282 N N . PHE B 1 199 ? 8.891 23.547 -2.797 1 70.75 199 PHE B N 1
ATOM 3283 C CA . PHE B 1 199 ? 10.336 23.5 -2.605 1 70.75 199 PHE B CA 1
ATOM 3284 C C . PHE B 1 199 ? 11.008 24.688 -3.285 1 70.75 199 PHE B C 1
ATOM 3286 O O . PHE B 1 199 ? 12.062 25.141 -2.838 1 70.75 199 PHE B O 1
ATOM 3293 N N . THR B 1 200 ? 10.492 25 -4.398 1 65.19 200 THR B N 1
ATOM 3294 C CA . THR B 1 200 ? 11.117 26.109 -5.105 1 65.19 200 THR B CA 1
ATOM 3295 C C . THR B 1 200 ? 10.703 27.438 -4.492 1 65.19 200 THR B C 1
ATOM 3297 O O . THR B 1 200 ? 11.391 28.453 -4.664 1 65.19 200 THR B O 1
ATOM 3300 N N . SER B 1 201 ? 9.656 27.375 -3.879 1 60.72 201 SER B N 1
ATOM 3301 C CA . SER B 1 201 ? 9.227 28.609 -3.236 1 60.72 201 SER B CA 1
ATOM 3302 C C . SER B 1 201 ? 9.961 28.844 -1.921 1 60.72 201 SER B C 1
ATOM 3304 O O . SER B 1 201 ? 9.992 29.969 -1.412 1 60.72 201 SER B O 1
ATOM 3306 N N . THR B 1 202 ? 10.539 27.797 -1.29 1 52.47 202 THR B N 1
ATOM 3307 C CA . THR B 1 202 ? 11.305 28.031 -0.07 1 52.47 202 THR B CA 1
ATOM 3308 C C . THR B 1 202 ? 12.789 28.172 -0.385 1 52.47 202 THR B C 1
ATOM 3310 O O . THR B 1 202 ? 13.328 27.438 -1.223 1 52.47 202 THR B O 1
#

pLDDT: mean 88.16, std 12.67, range [32.47, 98.12]

Nearest PDB structures (foldseek):
  4mnd-assembly1_A-2  TM=5.831E-01  e=4.481E-02  Archaeoglobus fulgidus
  4mnd-assembly1_A-2  TM=5.822E-01  e=2.818E-02  Archaeoglobus fulgidus
  4q7c-assembly1_A  TM=5.521E-01  e=1.262E+00  Archaeoglobus fulgidus DSM 4304